Protein AF-A0A6C7EBG3-F1 (afdb_monomer_lite)

Sequence (570 aa):
MLTLPLLDRSTASDETVSPRQVLGAGRRTLARMVSRLPERTEAEVPPSRVSPPALVKLAGIADRVDRPDWALDLVQRAATAGSPPARMLHADLLLERARRGVTKVPYVGTQPGLVPARSAAIEHALVSGTIRSATQRARALATLGRTAEARAQALRIDDDRLNIDVLERVEKARGALTSDEHDELIMRLVGYATSHPGDQAHKARAIARLVAVGRFDEARRIAAGPCDPLHGRSAIRFAELTAEGRHSDARATKLALAKRIAETTPSWHDPVRRHAEWIRASSYVHGEEEALERLQQRWIVGASAYERLVRRKLRADLELSLGRPERHVSFRTCLESATPRPEHRFGELITGRNVLVVGPTETRRPTDEEYEQADVIVTTRRRETAGTATGTPIVFYVADSSARLDRTALDRSLTAHPDDMMVVRPSMLNGPTEWFMGHRQIRVMPTEDQNTFIGTRFAVQRILFDVLAYRPAAVTVTGIDFFVGADKYLPGYQSELSAIYEPNQLRPADVNASHDLAGDHAFTRSLRRSGLVDAPGAIGELLDLDTDSYLELLDRRRDDRSDGPSTLIA

pLDDT: mean 80.32, std 17.38, range [25.3, 98.62]

Radius of gyration: 25.93 Å; chains: 1; bounding box: 79×68×55 Å

Structure (mmCIF, N/CA/C/O backbone):
data_AF-A0A6C7EBG3-F1
#
_entry.id   AF-A0A6C7EBG3-F1
#
loop_
_atom_site.group_PDB
_atom_site.id
_atom_site.type_symbol
_atom_site.label_atom_id
_atom_site.label_alt_id
_atom_site.label_comp_id
_atom_site.label_asym_id
_atom_site.label_entity_id
_atom_site.label_seq_id
_atom_site.pdbx_PDB_ins_code
_atom_site.Cartn_x
_atom_site.Cartn_y
_atom_site.Cartn_z
_atom_site.occupancy
_atom_site.B_iso_or_equiv
_atom_site.auth_seq_id
_atom_site.auth_comp_id
_atom_site.auth_asym_id
_atom_site.auth_atom_id
_atom_site.pdbx_PDB_model_num
ATOM 1 N N . MET A 1 1 ? 52.699 -14.134 -8.583 1.00 33.44 1 MET A N 1
ATOM 2 C CA . MET A 1 1 ? 51.711 -15.015 -9.251 1.00 33.44 1 MET A CA 1
ATOM 3 C C . MET A 1 1 ? 51.679 -16.326 -8.484 1.00 33.44 1 MET A C 1
ATOM 5 O O . MET A 1 1 ? 52.723 -16.707 -7.975 1.00 33.44 1 MET A O 1
ATOM 9 N N . LEU A 1 2 ? 50.525 -16.984 -8.368 1.00 25.30 2 LEU A N 1
ATOM 10 C CA . LEU A 1 2 ? 50.411 -18.342 -7.827 1.00 25.30 2 LEU A CA 1
ATOM 11 C C . LEU A 1 2 ? 49.487 -19.130 -8.754 1.00 25.30 2 LEU A C 1
ATOM 13 O O . LEU A 1 2 ? 48.393 -18.663 -9.072 1.00 25.30 2 LEU A O 1
ATOM 17 N N . THR A 1 3 ? 49.958 -20.275 -9.229 1.00 28.31 3 THR A N 1
ATOM 18 C CA . THR A 1 3 ? 49.223 -21.167 -10.126 1.00 28.31 3 THR A CA 1
ATOM 19 C C . THR A 1 3 ? 48.155 -21.934 -9.354 1.00 28.31 3 THR A C 1
ATOM 21 O O . THR A 1 3 ? 48.413 -22.491 -8.289 1.00 28.31 3 THR A O 1
ATOM 24 N N . LEU A 1 4 ? 46.942 -21.983 -9.907 1.00 29.28 4 LEU A N 1
ATOM 25 C CA . LEU A 1 4 ? 45.958 -22.987 -9.506 1.00 29.28 4 LEU A CA 1
ATOM 26 C C . LEU A 1 4 ? 46.407 -24.352 -10.053 1.00 29.28 4 LEU A C 1
ATOM 28 O O . LEU A 1 4 ? 46.930 -24.393 -11.170 1.00 29.28 4 LEU A O 1
ATOM 32 N N . PRO A 1 5 ? 46.196 -25.459 -9.321 1.00 32.16 5 PRO A N 1
ATOM 33 C CA . PRO A 1 5 ? 46.442 -26.784 -9.867 1.00 32.16 5 PRO A CA 1
ATOM 34 C C . PRO A 1 5 ? 45.455 -27.043 -11.010 1.00 32.16 5 PRO A C 1
ATOM 36 O O . PRO A 1 5 ? 44.239 -27.056 -10.805 1.00 32.16 5 PRO A O 1
ATOM 39 N N . LEU A 1 6 ? 45.983 -27.255 -12.215 1.00 31.73 6 LEU A N 1
ATOM 40 C CA . LEU A 1 6 ? 45.232 -27.916 -13.274 1.00 31.73 6 LEU A CA 1
ATOM 41 C C . LEU A 1 6 ? 45.025 -29.367 -12.833 1.00 31.73 6 LEU A C 1
ATOM 43 O O . LEU A 1 6 ? 45.991 -30.066 -12.537 1.00 31.73 6 LEU A O 1
ATOM 47 N N . LEU A 1 7 ? 43.767 -29.799 -12.754 1.00 33.75 7 LEU A N 1
ATOM 48 C CA . LEU A 1 7 ? 43.453 -31.212 -12.580 1.00 33.75 7 LEU A CA 1
ATOM 49 C C . LEU A 1 7 ? 43.780 -31.931 -13.888 1.00 33.75 7 LEU A C 1
ATOM 51 O O . LEU A 1 7 ? 43.223 -31.587 -14.934 1.00 33.75 7 LEU A O 1
ATOM 55 N N . ASP A 1 8 ? 44.675 -32.914 -13.805 1.00 32.06 8 ASP A N 1
ATOM 56 C CA . ASP A 1 8 ? 44.902 -33.868 -14.885 1.00 32.06 8 ASP A CA 1
ATOM 57 C C . ASP A 1 8 ? 43.574 -34.565 -15.239 1.00 32.06 8 ASP A C 1
ATOM 59 O O . ASP A 1 8 ? 42.689 -34.736 -14.393 1.00 32.06 8 ASP A O 1
ATOM 63 N N . ARG A 1 9 ? 43.408 -34.909 -16.516 1.00 41.16 9 ARG A N 1
ATOM 64 C CA . ARG A 1 9 ? 42.203 -35.543 -17.067 1.00 41.16 9 ARG A CA 1
ATOM 65 C C . ARG A 1 9 ? 42.454 -36.953 -17.600 1.00 41.16 9 ARG A C 1
ATOM 67 O O . ARG A 1 9 ? 41.581 -37.513 -18.257 1.00 41.16 9 ARG A O 1
ATOM 74 N N . SER A 1 10 ? 43.611 -37.534 -17.301 1.00 37.56 10 SER A N 1
ATOM 75 C CA . SER A 1 10 ? 43.893 -38.948 -17.524 1.00 37.56 10 SER A CA 1
ATOM 76 C C . SER A 1 10 ? 43.567 -39.790 -16.276 1.00 37.56 10 SER A C 1
ATOM 78 O O . SER A 1 10 ? 43.865 -39.415 -15.146 1.00 37.56 10 SER A O 1
ATOM 80 N N . THR A 1 11 ? 42.929 -40.947 -16.490 1.00 43.16 11 THR A N 1
ATOM 81 C CA . THR A 1 11 ? 42.613 -41.983 -15.478 1.00 43.16 11 THR A CA 1
ATOM 82 C C . THR A 1 11 ? 41.725 -41.573 -14.283 1.00 43.16 11 THR A C 1
ATOM 84 O O . THR A 1 11 ? 42.183 -41.455 -13.151 1.00 43.16 11 THR A O 1
ATOM 87 N N . ALA A 1 12 ? 40.410 -41.487 -14.513 1.00 36.06 12 ALA A N 1
ATOM 88 C CA . ALA A 1 12 ? 39.383 -41.655 -13.474 1.00 36.06 12 ALA A CA 1
ATOM 89 C C . ALA A 1 12 ? 38.142 -42.356 -14.065 1.00 36.06 12 ALA A C 1
ATOM 91 O O . ALA A 1 12 ? 37.798 -42.117 -15.222 1.00 36.06 12 ALA A O 1
ATOM 92 N N . SER A 1 13 ? 37.508 -43.239 -13.289 1.00 39.38 13 SER A N 1
ATOM 93 C CA . SER A 1 13 ? 36.336 -44.049 -13.669 1.00 39.38 13 SER A CA 1
ATOM 94 C C . SER A 1 13 ? 34.996 -43.318 -13.468 1.00 39.38 13 SER A C 1
ATOM 96 O O . SER A 1 13 ? 34.975 -42.192 -12.974 1.00 39.38 13 SER A O 1
ATOM 98 N N . ASP A 1 14 ? 33.880 -43.972 -13.820 1.00 42.69 14 ASP A N 1
ATOM 99 C CA . ASP A 1 14 ? 32.497 -43.463 -13.729 1.00 42.69 14 ASP A CA 1
ATOM 100 C C . ASP A 1 14 ? 31.991 -43.191 -12.293 1.00 42.69 14 ASP A C 1
ATOM 102 O O . ASP A 1 14 ? 31.051 -43.811 -11.800 1.00 42.69 14 ASP A O 1
ATOM 106 N N . GLU A 1 15 ? 32.560 -42.187 -11.625 1.00 44.34 15 GLU A N 1
ATOM 107 C CA . GLU A 1 15 ? 31.881 -41.461 -10.552 1.00 44.34 15 GLU A CA 1
ATOM 108 C C . GLU A 1 15 ? 31.477 -40.071 -11.050 1.00 44.34 15 GLU A C 1
ATOM 110 O O . GLU A 1 15 ? 32.287 -39.144 -11.139 1.00 44.34 15 GLU A O 1
ATOM 115 N N . THR A 1 16 ? 30.189 -39.891 -11.351 1.00 45.91 16 THR A N 1
ATOM 116 C CA . THR A 1 16 ? 29.632 -38.585 -11.723 1.00 45.91 16 THR A CA 1
ATOM 117 C C . THR A 1 16 ? 29.615 -37.649 -10.511 1.00 45.91 16 THR A C 1
ATOM 119 O O . THR A 1 16 ? 28.596 -37.522 -9.826 1.00 45.91 16 THR A O 1
ATOM 122 N N . VAL A 1 17 ? 30.743 -36.983 -10.238 1.00 45.16 17 VAL A N 1
ATOM 123 C CA . VAL A 1 17 ? 30.876 -35.986 -9.165 1.00 45.16 17 VAL A CA 1
ATOM 124 C C . VAL A 1 17 ? 29.799 -34.920 -9.348 1.00 45.16 17 VAL A C 1
ATOM 126 O O . VAL A 1 17 ? 29.854 -34.088 -10.256 1.00 45.16 17 VAL A O 1
ATOM 129 N N . SER A 1 18 ? 28.787 -34.953 -8.484 1.00 57.19 18 SER A N 1
ATOM 130 C CA . SER A 1 18 ? 27.582 -34.156 -8.677 1.00 57.19 18 SER A CA 1
ATOM 131 C C . SER A 1 18 ? 27.899 -32.653 -8.649 1.00 57.19 18 SER A C 1
ATOM 133 O O . SER A 1 18 ? 28.757 -32.212 -7.872 1.00 57.19 18 SER A O 1
ATOM 135 N N . PRO A 1 19 ? 27.146 -31.809 -9.381 1.00 47.50 19 PRO A N 1
ATOM 136 C CA . PRO A 1 19 ? 27.280 -30.354 -9.276 1.00 47.50 19 PRO A CA 1
ATOM 137 C C . PRO A 1 19 ? 27.157 -29.837 -7.830 1.00 47.50 19 PRO A C 1
ATOM 139 O O . PRO A 1 19 ? 27.773 -28.833 -7.478 1.00 47.50 19 PRO A O 1
ATOM 142 N N . ARG A 1 20 ? 26.438 -30.562 -6.955 1.00 42.34 20 ARG A N 1
ATOM 143 C CA . ARG A 1 20 ? 26.370 -30.304 -5.505 1.00 42.34 20 ARG A CA 1
ATOM 144 C C . ARG A 1 20 ? 27.714 -30.514 -4.798 1.00 42.34 20 ARG A C 1
ATOM 146 O O . ARG A 1 20 ? 28.078 -29.695 -3.956 1.00 42.34 20 ARG A O 1
ATOM 153 N N . GLN A 1 21 ? 28.466 -31.567 -5.128 1.00 54.12 21 GLN A N 1
ATOM 154 C CA . GLN A 1 21 ? 29.814 -31.794 -4.590 1.00 54.12 21 GLN A CA 1
ATOM 155 C C . GLN A 1 21 ? 30.796 -30.728 -5.090 1.00 54.12 21 GLN A C 1
ATOM 157 O O . GLN A 1 21 ? 31.525 -30.174 -4.267 1.00 54.12 21 GLN A O 1
ATOM 162 N N . VAL A 1 22 ? 30.756 -30.367 -6.379 1.00 54.22 22 VAL A N 1
ATOM 163 C CA . VAL A 1 22 ? 31.630 -29.330 -6.967 1.00 54.22 22 VAL A CA 1
ATOM 164 C C . VAL A 1 22 ? 31.343 -27.943 -6.376 1.00 54.22 22 VAL A C 1
ATOM 166 O O . VAL A 1 22 ? 32.249 -27.291 -5.858 1.00 54.22 22 VAL A O 1
ATOM 169 N N . LEU A 1 23 ? 30.081 -27.498 -6.361 1.00 50.88 23 LEU A N 1
ATOM 170 C CA . LEU A 1 23 ? 29.693 -26.204 -5.778 1.00 50.88 23 LEU A CA 1
ATOM 171 C C . LEU A 1 23 ? 29.867 -26.181 -4.253 1.00 50.88 23 LEU A C 1
ATOM 173 O O . LEU A 1 23 ? 30.266 -25.162 -3.688 1.00 50.88 23 LEU A O 1
ATOM 177 N N . GLY A 1 24 ? 29.626 -27.309 -3.580 1.00 60.44 24 GLY A N 1
ATOM 178 C CA . GLY A 1 24 ? 29.906 -27.479 -2.158 1.00 60.44 24 GLY A CA 1
ATOM 179 C C . GLY A 1 24 ? 31.402 -27.412 -1.849 1.00 60.44 24 GLY A C 1
ATOM 180 O O . GLY A 1 24 ? 31.793 -26.806 -0.854 1.00 60.44 24 GLY A O 1
ATOM 181 N N . ALA A 1 25 ? 32.263 -27.991 -2.690 1.00 59.75 25 ALA A N 1
ATOM 182 C CA . ALA A 1 25 ? 33.713 -27.833 -2.596 1.00 59.75 25 ALA A CA 1
ATOM 183 C C . ALA A 1 25 ? 34.115 -26.370 -2.825 1.00 59.75 25 ALA A C 1
ATOM 185 O O . ALA A 1 25 ? 34.771 -25.800 -1.961 1.00 59.75 25 ALA A O 1
ATOM 186 N N . GLY A 1 26 ? 33.627 -25.724 -3.890 1.00 58.09 26 GLY A N 1
ATOM 187 C CA . GLY A 1 26 ? 33.870 -24.306 -4.171 1.00 58.09 26 GLY A CA 1
ATOM 188 C C . GLY A 1 26 ? 33.492 -23.387 -3.003 1.00 58.09 26 GLY A C 1
ATOM 189 O O . GLY A 1 26 ? 34.331 -22.619 -2.533 1.00 58.09 26 GLY A O 1
ATOM 190 N N . ARG A 1 27 ? 32.274 -23.521 -2.454 1.00 52.31 27 ARG A N 1
ATOM 191 C CA . ARG A 1 27 ? 31.835 -22.768 -1.263 1.00 52.31 27 ARG A CA 1
ATOM 192 C C . ARG A 1 27 ? 32.676 -23.088 -0.022 1.00 52.31 27 ARG A C 1
ATOM 194 O O . ARG A 1 27 ? 33.064 -22.161 0.678 1.00 52.31 27 ARG A O 1
ATOM 201 N N . ARG A 1 28 ? 33.008 -24.359 0.245 1.00 58.88 28 ARG A N 1
ATOM 202 C CA . ARG A 1 28 ? 33.858 -24.750 1.394 1.00 58.88 28 ARG A CA 1
ATOM 203 C C . ARG A 1 28 ? 35.311 -24.299 1.252 1.00 58.88 28 ARG A C 1
ATOM 205 O O . ARG A 1 28 ? 35.950 -24.075 2.274 1.00 58.88 28 ARG A O 1
ATOM 212 N N . THR A 1 29 ? 35.827 -24.169 0.033 1.00 59.81 29 THR A N 1
ATOM 213 C CA . THR A 1 29 ? 37.155 -23.611 -0.249 1.00 59.81 29 THR A CA 1
ATOM 214 C C . THR A 1 29 ? 37.138 -22.099 -0.084 1.00 59.81 29 THR A C 1
ATOM 216 O O . THR A 1 29 ? 37.981 -21.583 0.639 1.00 59.81 29 THR A O 1
ATOM 219 N N . LEU A 1 30 ? 36.147 -21.390 -0.639 1.00 50.94 30 LEU A N 1
ATOM 220 C CA . LEU A 1 30 ? 36.019 -19.941 -0.454 1.00 50.94 30 LEU A CA 1
ATOM 221 C C . LEU A 1 30 ? 35.834 -19.583 1.030 1.00 50.94 30 LEU A C 1
ATOM 223 O O . LEU A 1 30 ? 36.540 -18.722 1.545 1.00 50.94 30 LEU A O 1
ATOM 227 N N . ALA A 1 31 ? 34.962 -20.308 1.740 1.00 51.72 31 ALA A N 1
ATOM 228 C CA . ALA A 1 31 ? 34.766 -20.151 3.178 1.00 51.72 31 ALA A CA 1
ATOM 229 C C . ALA A 1 31 ? 36.043 -20.464 3.973 1.00 51.72 31 ALA A C 1
ATOM 231 O O . ALA A 1 31 ? 36.391 -19.687 4.851 1.00 51.72 31 ALA A O 1
ATOM 232 N N . ARG A 1 32 ? 36.794 -21.528 3.634 1.00 56.94 32 ARG A N 1
ATOM 233 C CA . ARG A 1 32 ? 38.102 -21.813 4.259 1.00 56.94 32 ARG A CA 1
ATOM 234 C C . ARG A 1 32 ? 39.182 -20.792 3.919 1.00 56.94 32 ARG A C 1
ATOM 236 O O . ARG A 1 32 ? 40.084 -20.617 4.722 1.00 56.94 32 ARG A O 1
ATOM 243 N N . MET A 1 33 ? 39.138 -20.144 2.757 1.00 56.16 33 MET A N 1
ATOM 244 C CA . MET A 1 33 ? 40.059 -19.052 2.432 1.00 56.16 33 MET A CA 1
ATOM 245 C C . MET A 1 33 ? 39.722 -17.812 3.263 1.00 56.16 33 MET A C 1
ATOM 247 O O . MET A 1 33 ? 40.619 -17.238 3.868 1.00 56.16 33 MET A O 1
ATOM 251 N N . VAL A 1 34 ? 38.437 -17.457 3.373 1.00 52.31 34 VAL A N 1
ATOM 252 C CA . VAL A 1 34 ? 37.967 -16.330 4.196 1.00 52.31 34 VAL A CA 1
ATOM 253 C C . VAL A 1 34 ? 38.165 -16.589 5.695 1.00 52.31 34 VAL A C 1
ATOM 255 O O . VAL A 1 34 ? 38.593 -15.685 6.396 1.00 52.31 34 VAL A O 1
ATOM 258 N N . SER A 1 35 ? 37.960 -17.815 6.190 1.00 50.16 35 SER A N 1
ATOM 259 C CA . SER A 1 35 ? 38.213 -18.194 7.594 1.00 50.16 35 SER A CA 1
ATOM 260 C C . SER A 1 35 ? 39.686 -18.509 7.901 1.00 50.16 35 SER A C 1
ATOM 262 O O . SER A 1 35 ? 40.008 -18.908 9.017 1.00 50.16 35 SER A O 1
ATOM 264 N N . ARG A 1 36 ? 40.575 -18.411 6.903 1.00 49.66 36 ARG A N 1
ATOM 265 C CA . ARG A 1 36 ? 42.040 -18.426 7.067 1.00 49.66 36 ARG A CA 1
ATOM 266 C C . ARG A 1 36 ? 42.656 -17.038 6.890 1.00 49.66 36 ARG A C 1
ATOM 268 O O . ARG A 1 36 ? 43.857 -16.894 7.105 1.00 49.66 36 ARG A O 1
ATOM 275 N N . LEU A 1 37 ? 41.859 -16.020 6.550 1.00 47.41 37 LEU A N 1
ATOM 276 C CA . LEU A 1 37 ? 42.212 -14.647 6.895 1.00 47.41 37 LEU A CA 1
ATOM 277 C C . LEU A 1 37 ? 42.132 -14.561 8.430 1.00 47.41 37 LEU A C 1
ATOM 279 O O . LEU A 1 37 ? 41.096 -14.930 8.986 1.00 47.41 37 LEU A O 1
ATOM 283 N N . PRO A 1 38 ? 43.207 -14.171 9.132 1.00 40.25 38 PRO A N 1
ATOM 284 C CA . PRO A 1 38 ? 43.223 -14.203 10.589 1.00 40.25 38 PRO A CA 1
ATOM 285 C C . PRO A 1 38 ? 42.235 -13.184 11.170 1.00 40.25 38 PRO A C 1
ATOM 287 O O . PRO A 1 38 ? 42.194 -12.039 10.730 1.00 40.25 38 PRO A O 1
ATOM 290 N N . GLU A 1 39 ? 41.500 -13.561 12.219 1.00 45.56 39 GLU A N 1
ATOM 291 C CA . GLU A 1 39 ? 40.570 -12.674 12.947 1.00 45.56 39 GLU A CA 1
ATOM 292 C C . GLU A 1 39 ? 41.284 -11.632 13.837 1.00 45.56 39 GLU A C 1
ATOM 294 O O . GLU A 1 39 ? 40.767 -11.215 14.871 1.00 45.56 39 GLU A O 1
ATOM 299 N N . ARG A 1 40 ? 42.505 -11.220 13.476 1.00 42.31 40 ARG A N 1
ATOM 300 C CA . ARG A 1 40 ? 43.342 -10.326 14.281 1.00 42.31 40 ARG A CA 1
ATOM 301 C C . ARG A 1 40 ? 43.539 -8.966 13.622 1.00 42.31 40 ARG A C 1
ATOM 303 O O . ARG A 1 40 ? 44.175 -8.871 12.579 1.00 42.31 40 ARG A O 1
ATOM 310 N N . THR A 1 41 ? 43.033 -7.948 14.323 1.00 38.72 41 THR A N 1
ATOM 311 C CA . THR A 1 41 ? 43.643 -6.617 14.518 1.00 38.72 41 THR A CA 1
ATOM 312 C C . THR A 1 41 ? 44.344 -6.004 13.307 1.00 38.72 41 THR A C 1
ATOM 314 O O . THR A 1 41 ? 45.513 -6.311 13.101 1.00 38.72 41 THR A O 1
ATOM 317 N N . GLU A 1 42 ? 43.645 -5.111 12.591 1.00 40.56 42 GLU A N 1
ATOM 318 C CA . GLU A 1 42 ? 44.104 -3.842 11.958 1.00 40.56 42 GLU A CA 1
ATOM 319 C C . GLU A 1 42 ? 45.499 -3.766 11.290 1.00 40.56 42 GLU A C 1
ATOM 321 O O . GLU A 1 42 ? 46.001 -2.685 10.994 1.00 40.56 42 GLU A O 1
ATOM 326 N N . ALA A 1 43 ? 46.130 -4.900 10.996 1.00 41.59 43 ALA A N 1
ATOM 327 C CA . ALA A 1 43 ? 47.472 -4.980 10.458 1.00 41.59 43 ALA A CA 1
ATOM 328 C C . ALA A 1 43 ? 47.432 -4.580 8.985 1.00 41.59 43 ALA A C 1
ATOM 330 O O . ALA A 1 43 ? 46.892 -5.301 8.140 1.00 41.59 43 ALA A O 1
ATOM 331 N N . GLU A 1 44 ? 47.993 -3.409 8.697 1.00 45.81 44 GLU A N 1
ATOM 332 C CA . GLU A 1 44 ? 48.002 -2.801 7.376 1.00 45.81 44 GLU A CA 1
ATOM 333 C C . GLU A 1 44 ? 48.472 -3.795 6.305 1.00 45.81 44 GLU A C 1
ATOM 335 O O . GLU A 1 44 ? 49.652 -4.128 6.202 1.00 45.81 44 GLU A O 1
ATOM 340 N N . VAL A 1 45 ? 47.559 -4.230 5.431 1.00 49.28 45 VAL A N 1
ATOM 341 C CA . VAL A 1 45 ? 47.967 -4.744 4.118 1.00 49.28 45 VAL A CA 1
ATOM 342 C C . VAL A 1 45 ? 48.625 -3.558 3.405 1.00 49.28 45 VAL A C 1
ATOM 344 O O . VAL A 1 45 ? 47.900 -2.610 3.085 1.00 49.28 45 VAL A O 1
ATOM 347 N N . PRO A 1 46 ? 49.950 -3.554 3.161 1.00 50.44 46 PRO A N 1
ATOM 348 C CA . PRO A 1 46 ? 50.641 -2.346 2.729 1.00 50.44 46 PRO A CA 1
ATOM 349 C C . PRO A 1 46 ? 50.064 -1.869 1.387 1.00 50.44 46 PRO A C 1
ATOM 351 O O . PRO A 1 46 ? 49.959 -2.672 0.448 1.00 50.44 46 PRO A O 1
ATOM 354 N N . PRO A 1 47 ? 49.671 -0.585 1.262 1.00 48.66 47 PRO A N 1
ATOM 355 C CA . PRO A 1 47 ? 48.856 -0.102 0.142 1.00 48.66 47 PRO A CA 1
ATOM 356 C C . PRO A 1 47 ? 49.544 -0.212 -1.229 1.00 48.66 47 PRO A C 1
ATOM 358 O O . PRO A 1 47 ? 48.882 -0.135 -2.259 1.00 48.66 47 PRO A O 1
ATOM 361 N N . SER A 1 48 ? 50.856 -0.452 -1.258 1.00 53.62 48 SER A N 1
ATOM 362 C CA . SER A 1 48 ? 51.683 -0.575 -2.461 1.00 53.62 48 SER A CA 1
ATOM 363 C C . SER A 1 48 ? 51.559 -1.902 -3.229 1.00 53.62 48 SER A C 1
ATOM 365 O O . SER A 1 48 ? 52.145 -2.015 -4.304 1.00 53.62 48 SER A O 1
ATOM 367 N N . ARG A 1 49 ? 50.848 -2.924 -2.716 1.00 62.22 49 ARG A N 1
ATOM 368 C CA . ARG A 1 49 ? 50.873 -4.292 -3.295 1.00 62.22 49 ARG A CA 1
ATOM 369 C C . ARG A 1 49 ? 49.576 -4.817 -3.922 1.00 62.22 49 ARG A C 1
ATOM 371 O O . ARG A 1 49 ? 49.608 -5.901 -4.503 1.00 62.22 49 ARG A O 1
ATOM 378 N N . VAL A 1 50 ? 48.456 -4.095 -3.853 1.00 70.50 50 VAL A N 1
ATOM 379 C CA . VAL A 1 50 ? 47.182 -4.534 -4.462 1.00 70.50 50 VAL A CA 1
ATOM 380 C C . VAL A 1 50 ? 46.684 -3.472 -5.435 1.00 70.50 50 VAL A C 1
ATOM 382 O O . VAL A 1 50 ? 46.462 -2.329 -5.048 1.00 70.50 50 VAL A O 1
ATOM 385 N N . SER A 1 51 ? 46.501 -3.838 -6.706 1.00 79.12 51 SER A N 1
ATOM 386 C CA . SER A 1 51 ? 46.035 -2.884 -7.715 1.00 79.12 51 SER A CA 1
ATOM 387 C C . SER A 1 51 ? 44.581 -2.454 -7.447 1.00 79.12 51 SER A C 1
ATOM 389 O O . SER A 1 51 ? 43.770 -3.274 -7.000 1.00 79.12 51 SER A O 1
ATOM 391 N N . PRO A 1 52 ? 44.190 -1.202 -7.753 1.00 73.25 52 PRO A N 1
ATOM 392 C CA . PRO A 1 52 ? 42.830 -0.733 -7.490 1.00 73.25 52 PRO A CA 1
ATOM 393 C C . PRO A 1 52 ? 41.701 -1.581 -8.115 1.00 73.25 52 PRO A C 1
ATOM 395 O O . PRO A 1 52 ? 40.683 -1.762 -7.447 1.00 73.25 52 PRO A O 1
ATOM 398 N N . PRO A 1 53 ? 41.837 -2.174 -9.325 1.00 71.75 53 PRO A N 1
ATOM 399 C CA . PRO A 1 53 ? 40.834 -3.107 -9.848 1.00 71.75 53 PRO A CA 1
ATOM 400 C C . PRO A 1 53 ? 40.708 -4.398 -9.024 1.00 71.75 53 PRO A C 1
ATOM 402 O O . PRO A 1 53 ? 39.616 -4.953 -8.912 1.00 71.75 53 PRO A O 1
ATOM 405 N N . ALA A 1 54 ? 41.802 -4.877 -8.419 1.00 72.31 54 ALA A N 1
ATOM 406 C CA . ALA A 1 54 ? 41.770 -6.039 -7.534 1.00 72.31 54 ALA A CA 1
ATOM 407 C C . ALA A 1 54 ? 41.099 -5.706 -6.192 1.00 72.31 54 ALA A C 1
ATOM 409 O O . ALA A 1 54 ? 40.290 -6.499 -5.719 1.00 72.31 54 ALA A O 1
ATOM 410 N N . LEU A 1 55 ? 41.349 -4.518 -5.630 1.00 73.62 55 LEU A N 1
ATOM 411 C CA . LEU A 1 55 ? 40.635 -4.014 -4.450 1.00 73.62 55 LEU A CA 1
ATOM 412 C C . LEU A 1 55 ? 39.121 -3.871 -4.708 1.00 73.62 55 LEU A C 1
ATOM 414 O O . LEU A 1 55 ? 38.322 -4.381 -3.929 1.00 73.62 55 LEU A O 1
ATOM 418 N N . VAL A 1 56 ? 38.720 -3.284 -5.843 1.00 67.50 56 VAL A N 1
ATOM 419 C CA . VAL A 1 56 ? 37.310 -3.213 -6.285 1.00 67.50 56 VAL A CA 1
ATOM 420 C C . VAL A 1 56 ? 36.682 -4.608 -6.407 1.00 67.50 56 VAL A C 1
ATOM 422 O O . VAL A 1 56 ? 35.575 -4.844 -5.921 1.00 67.50 56 VAL A O 1
ATOM 425 N N . LYS A 1 57 ? 37.399 -5.571 -7.002 1.00 70.12 57 LYS A N 1
ATOM 426 C CA . LYS A 1 57 ? 36.928 -6.959 -7.129 1.00 70.12 57 LYS A CA 1
ATOM 427 C C . LYS A 1 57 ? 36.812 -7.669 -5.775 1.00 70.12 57 LYS A C 1
ATOM 429 O O . LYS A 1 57 ? 35.887 -8.458 -5.599 1.00 70.12 57 LYS A O 1
ATOM 434 N N . LEU A 1 58 ? 37.717 -7.393 -4.833 1.00 70.12 58 LEU A N 1
ATOM 435 C CA . LEU A 1 58 ? 37.660 -7.908 -3.462 1.00 70.12 58 LEU A CA 1
ATOM 436 C C . LEU A 1 58 ? 36.493 -7.300 -2.680 1.00 70.12 58 LEU A C 1
ATOM 438 O O . LEU A 1 58 ? 35.794 -8.039 -1.996 1.00 70.12 58 LEU A O 1
ATOM 442 N N . ALA A 1 59 ? 36.217 -6.005 -2.830 1.00 66.25 59 ALA A N 1
ATOM 443 C CA . ALA A 1 59 ? 35.067 -5.367 -2.196 1.00 66.25 59 ALA A CA 1
ATOM 444 C C . ALA A 1 59 ? 33.747 -5.979 -2.669 1.00 66.25 59 ALA A C 1
ATOM 446 O O . ALA A 1 59 ? 32.930 -6.402 -1.857 1.00 66.25 59 ALA A O 1
ATOM 447 N N . GLY A 1 60 ? 33.596 -6.158 -3.985 1.00 64.31 60 GLY A N 1
ATOM 448 C CA . GLY A 1 60 ? 32.474 -6.889 -4.570 1.00 64.31 60 GLY A CA 1
ATOM 449 C C . GLY A 1 60 ? 32.437 -8.385 -4.221 1.00 64.31 60 GLY A C 1
ATOM 450 O O . GLY A 1 60 ? 31.523 -9.077 -4.661 1.00 64.31 60 GLY A O 1
ATOM 451 N N . ILE A 1 61 ? 33.408 -8.931 -3.480 1.00 67.12 61 ILE A N 1
ATOM 452 C CA . ILE A 1 61 ? 33.341 -10.264 -2.855 1.00 67.12 61 ILE A CA 1
ATOM 453 C C . ILE A 1 61 ? 32.965 -10.130 -1.376 1.00 67.12 61 ILE A C 1
ATOM 455 O O . ILE A 1 61 ? 32.048 -10.823 -0.949 1.00 67.12 61 ILE A O 1
ATOM 459 N N . ALA A 1 62 ? 33.619 -9.230 -0.633 1.00 64.38 62 ALA A N 1
ATOM 460 C CA . ALA A 1 62 ? 33.346 -8.906 0.769 1.00 64.38 62 ALA A CA 1
ATOM 461 C C . ALA A 1 62 ? 31.865 -8.560 1.008 1.00 64.38 62 ALA A C 1
ATOM 463 O O . ALA A 1 62 ? 31.239 -9.083 1.927 1.00 64.38 62 ALA A O 1
ATOM 464 N N . ASP A 1 63 ? 31.290 -7.758 0.116 1.00 57.69 63 ASP A N 1
ATOM 465 C CA . ASP A 1 63 ? 29.880 -7.374 0.112 1.00 57.69 63 ASP A CA 1
ATOM 466 C C . ASP A 1 63 ? 28.945 -8.596 -0.006 1.00 57.69 63 ASP A C 1
ATOM 468 O O . ASP A 1 63 ? 28.094 -8.840 0.848 1.00 57.69 63 ASP A O 1
ATOM 472 N N . ARG A 1 64 ? 29.216 -9.475 -0.983 1.00 55.41 64 ARG A N 1
ATOM 473 C CA . ARG A 1 64 ? 28.490 -10.742 -1.204 1.00 55.41 64 ARG A CA 1
ATOM 474 C C . ARG A 1 64 ? 28.709 -11.811 -0.123 1.00 55.41 64 ARG A C 1
ATOM 476 O O . ARG A 1 64 ? 28.082 -12.867 -0.207 1.00 55.41 64 ARG A O 1
ATOM 483 N N . VAL A 1 65 ? 29.580 -11.576 0.860 1.00 55.62 65 VAL A N 1
ATOM 484 C CA . VAL A 1 65 ? 29.765 -12.449 2.036 1.00 55.62 65 VAL A CA 1
ATOM 485 C C . VAL A 1 65 ? 29.441 -11.743 3.357 1.00 55.62 65 VAL A C 1
ATOM 487 O O . VAL A 1 65 ? 29.907 -12.180 4.406 1.00 55.62 65 VAL A O 1
ATOM 490 N N . ASP A 1 66 ? 28.632 -10.680 3.307 1.00 56.81 66 ASP A N 1
ATOM 491 C CA . ASP A 1 66 ? 28.120 -9.958 4.482 1.00 56.81 66 ASP A CA 1
ATOM 492 C C . ASP A 1 66 ? 29.248 -9.374 5.367 1.00 56.81 66 ASP A C 1
ATOM 494 O O . ASP A 1 66 ? 29.220 -9.399 6.598 1.00 56.81 66 ASP A O 1
ATOM 498 N N . ARG A 1 67 ? 30.294 -8.843 4.714 1.00 61.19 67 ARG A N 1
ATOM 499 C CA . ARG A 1 67 ? 31.388 -8.067 5.330 1.00 61.19 67 ARG A CA 1
ATOM 500 C C . ARG A 1 67 ? 31.364 -6.609 4.821 1.00 61.19 67 ARG A C 1
ATOM 502 O O . ARG A 1 67 ? 32.307 -6.186 4.144 1.00 61.19 67 ARG A O 1
ATOM 509 N N . PRO A 1 68 ? 30.302 -5.829 5.111 1.00 59.22 68 PRO A N 1
ATOM 510 C CA . PRO A 1 68 ? 30.055 -4.530 4.481 1.00 59.22 68 PRO A CA 1
ATOM 511 C C . PRO A 1 68 ? 31.134 -3.477 4.764 1.00 59.22 68 PRO A C 1
ATOM 513 O O . PRO A 1 68 ? 31.570 -2.793 3.840 1.00 59.22 68 PRO A O 1
ATOM 516 N N . ASP A 1 69 ? 31.608 -3.343 6.004 1.00 60.81 69 ASP A N 1
ATOM 517 C CA . ASP A 1 69 ? 32.609 -2.318 6.333 1.00 60.81 69 ASP A CA 1
ATOM 518 C C . ASP A 1 69 ? 34.004 -2.669 5.766 1.00 60.81 69 ASP A C 1
ATOM 520 O O . ASP A 1 69 ? 34.742 -1.776 5.355 1.00 60.81 69 ASP A O 1
ATOM 524 N N . TRP A 1 70 ? 34.324 -3.962 5.593 1.00 72.88 70 TRP A N 1
ATOM 525 C CA . TRP A 1 70 ? 35.520 -4.399 4.849 1.00 72.88 70 TRP A CA 1
ATOM 526 C C . TRP A 1 70 ? 35.400 -4.105 3.348 1.00 72.88 70 TRP A C 1
ATOM 528 O O . TRP A 1 70 ? 36.364 -3.672 2.719 1.00 72.88 70 TRP A O 1
ATOM 538 N N . ALA A 1 71 ? 34.207 -4.279 2.766 1.00 65.94 71 ALA A N 1
ATOM 539 C CA . ALA A 1 71 ? 33.949 -3.858 1.392 1.00 65.94 71 ALA A CA 1
ATOM 540 C C . ALA A 1 71 ? 34.128 -2.338 1.220 1.00 65.94 71 ALA A C 1
ATOM 542 O O . ALA A 1 71 ? 34.645 -1.906 0.193 1.00 65.94 71 ALA A O 1
ATOM 543 N N . LEU A 1 72 ? 33.754 -1.532 2.222 1.00 64.38 72 LEU A N 1
ATOM 544 C CA . LEU A 1 72 ? 33.958 -0.083 2.192 1.00 64.38 72 LEU A CA 1
ATOM 545 C C . LEU A 1 72 ? 35.450 0.298 2.265 1.00 64.38 72 LEU A C 1
ATOM 547 O O . LEU A 1 72 ? 35.892 1.051 1.400 1.00 64.38 72 LEU A O 1
ATOM 551 N N . ASP A 1 73 ? 36.232 -0.273 3.195 1.00 73.19 73 ASP A N 1
ATOM 552 C CA . ASP A 1 73 ? 37.698 -0.073 3.280 1.00 73.19 73 ASP A CA 1
ATOM 553 C C . ASP A 1 73 ? 38.391 -0.336 1.935 1.00 73.19 73 ASP A C 1
ATOM 555 O O . ASP A 1 73 ? 39.122 0.505 1.404 1.00 73.19 73 ASP A O 1
ATOM 559 N N . LEU A 1 74 ? 38.111 -1.499 1.343 1.00 73.62 74 LEU A N 1
ATOM 560 C CA . LEU A 1 74 ? 38.717 -1.929 0.086 1.00 73.62 74 LEU A CA 1
ATOM 561 C C . LEU A 1 74 ? 38.454 -0.932 -1.055 1.00 73.62 74 LEU A C 1
ATOM 563 O O . LEU A 1 74 ? 39.367 -0.638 -1.831 1.00 73.62 74 LEU A O 1
ATOM 567 N N . VAL A 1 75 ? 37.243 -0.372 -1.154 1.00 71.31 75 VAL A N 1
ATOM 568 C CA . VAL A 1 75 ? 36.920 0.618 -2.197 1.00 71.31 75 VAL A CA 1
ATOM 569 C C . VAL A 1 75 ? 37.445 2.011 -1.856 1.00 71.31 75 VAL A C 1
ATOM 571 O O . VAL A 1 75 ? 37.963 2.679 -2.752 1.00 71.31 75 VAL A O 1
ATOM 574 N N . GLN A 1 76 ? 37.407 2.432 -0.589 1.00 73.00 76 GLN A N 1
ATOM 575 C CA . GLN A 1 76 ? 38.011 3.689 -0.137 1.00 73.00 76 GLN A CA 1
ATOM 576 C C . GLN A 1 76 ? 39.501 3.731 -0.495 1.00 73.00 76 GLN A C 1
ATOM 578 O O . GLN A 1 76 ? 39.971 4.671 -1.136 1.00 73.00 76 GLN A O 1
ATOM 583 N N . ARG A 1 77 ? 40.238 2.662 -0.184 1.00 75.50 77 ARG A N 1
ATOM 584 C CA . ARG A 1 77 ? 41.662 2.519 -0.519 1.00 75.50 77 ARG A CA 1
ATOM 585 C C . ARG A 1 77 ? 41.910 2.522 -2.023 1.00 75.50 77 ARG A C 1
ATOM 587 O O . ARG A 1 77 ? 42.844 3.173 -2.486 1.00 75.50 77 ARG A O 1
ATOM 594 N N . ALA A 1 78 ? 41.054 1.861 -2.800 1.00 71.69 78 ALA A N 1
ATOM 595 C CA . ALA A 1 78 ? 41.134 1.867 -4.258 1.00 71.69 78 ALA A CA 1
ATOM 596 C C . ALA A 1 78 ? 40.852 3.256 -4.875 1.00 71.69 78 ALA A C 1
ATOM 598 O O . ALA A 1 78 ? 41.448 3.607 -5.896 1.00 71.69 78 ALA A O 1
ATOM 599 N N . ALA A 1 79 ? 39.973 4.051 -4.256 1.00 66.62 79 ALA A N 1
ATOM 600 C CA . ALA A 1 79 ? 39.638 5.412 -4.670 1.00 66.62 79 ALA A CA 1
ATOM 601 C C . ALA A 1 79 ? 40.752 6.422 -4.333 1.00 66.62 79 ALA A C 1
ATOM 603 O O . ALA A 1 79 ? 41.091 7.271 -5.171 1.00 66.62 79 ALA A O 1
ATOM 604 N N . THR A 1 80 ? 41.358 6.286 -3.147 1.00 75.31 80 THR A N 1
ATOM 605 C CA . THR A 1 80 ? 42.572 7.010 -2.730 1.00 75.31 80 THR A CA 1
ATOM 606 C C . THR A 1 80 ? 43.740 6.687 -3.661 1.00 75.31 80 THR A C 1
ATOM 608 O O . THR A 1 80 ? 44.398 7.600 -4.151 1.00 75.31 80 THR A O 1
ATOM 611 N N . ALA A 1 81 ? 43.914 5.414 -4.035 1.00 75.69 81 ALA A N 1
ATOM 612 C CA . ALA A 1 81 ? 44.879 4.947 -5.038 1.00 75.69 81 ALA A CA 1
ATOM 613 C C . ALA A 1 81 ? 44.525 5.324 -6.502 1.00 75.69 81 ALA A C 1
ATOM 615 O O . ALA A 1 81 ? 44.963 4.674 -7.451 1.00 75.69 81 ALA A O 1
ATOM 616 N N . GLY A 1 82 ? 43.727 6.377 -6.707 1.00 69.12 82 GLY A N 1
ATOM 617 C CA . GLY A 1 82 ? 43.585 7.077 -7.988 1.00 69.12 82 GLY A CA 1
ATOM 618 C C . GLY A 1 82 ? 42.567 6.516 -8.983 1.00 69.12 82 GLY A C 1
ATOM 619 O O . GLY A 1 82 ? 42.226 7.213 -9.936 1.00 69.12 82 GLY A O 1
ATOM 620 N N . SER A 1 83 ? 42.049 5.302 -8.785 1.00 66.06 83 SER A N 1
ATOM 621 C CA . SER A 1 83 ? 41.211 4.619 -9.782 1.00 66.06 83 SER A CA 1
ATOM 622 C C . SER A 1 83 ? 39.840 5.287 -9.976 1.00 66.06 83 SER A C 1
ATOM 624 O O . SER A 1 83 ? 39.064 5.349 -9.020 1.00 66.06 83 SER A O 1
ATOM 626 N N . PRO A 1 84 ? 39.473 5.738 -11.195 1.00 62.59 84 PRO A N 1
ATOM 627 C CA . PRO A 1 84 ? 38.156 6.324 -11.443 1.00 62.59 84 PRO A CA 1
ATOM 628 C C . PRO A 1 84 ? 36.990 5.345 -11.204 1.00 62.59 84 PRO A C 1
ATOM 630 O O . PRO A 1 84 ? 36.065 5.738 -10.493 1.00 62.59 84 PRO A O 1
ATOM 633 N N . PRO A 1 85 ? 37.030 4.067 -11.652 1.00 55.72 85 PRO A N 1
ATOM 634 C CA . PRO A 1 85 ? 36.010 3.080 -11.284 1.00 55.72 85 PRO A CA 1
ATOM 635 C C . PRO A 1 85 ? 35.904 2.851 -9.774 1.00 55.72 85 PRO A C 1
ATOM 637 O O . PRO A 1 85 ? 34.809 2.635 -9.265 1.00 55.72 85 PRO A O 1
ATOM 640 N N . ALA A 1 86 ? 37.019 2.935 -9.040 1.00 54.69 86 ALA A N 1
ATOM 641 C CA . ALA A 1 86 ? 36.988 2.837 -7.586 1.00 54.69 86 ALA A CA 1
ATOM 642 C C . ALA A 1 86 ? 36.406 4.090 -6.929 1.00 54.69 86 ALA A C 1
ATOM 644 O O . ALA A 1 86 ? 35.661 3.959 -5.974 1.00 54.69 86 ALA A O 1
ATOM 645 N N . ARG A 1 87 ? 36.688 5.296 -7.438 1.00 58.09 87 ARG A N 1
ATOM 646 C CA . ARG A 1 87 ? 36.066 6.545 -6.962 1.00 58.09 87 ARG A CA 1
ATOM 647 C C . ARG A 1 87 ? 34.563 6.572 -7.233 1.00 58.09 87 ARG A C 1
ATOM 649 O O . ARG A 1 87 ? 33.818 7.038 -6.380 1.00 58.09 87 ARG A O 1
ATOM 656 N N . MET A 1 88 ? 34.122 6.036 -8.373 1.00 54.97 88 MET A N 1
ATOM 657 C CA . MET A 1 88 ? 32.701 5.836 -8.671 1.00 54.97 88 MET A CA 1
ATOM 658 C C . MET A 1 88 ? 32.078 4.828 -7.707 1.00 54.97 88 MET A C 1
ATOM 660 O O . MET A 1 88 ? 31.151 5.194 -7.000 1.00 54.97 88 MET A O 1
ATOM 664 N N . LEU A 1 89 ? 32.650 3.627 -7.566 1.00 58.31 89 LEU A N 1
ATOM 665 C CA . LEU A 1 89 ? 32.147 2.636 -6.611 1.00 58.31 89 LEU A CA 1
ATOM 666 C C . LEU A 1 89 ? 32.242 3.120 -5.151 1.00 58.31 89 LEU A C 1
ATOM 668 O O . LEU A 1 89 ? 31.439 2.709 -4.327 1.00 58.31 89 LEU A O 1
ATOM 672 N N . HIS A 1 90 ? 33.191 3.998 -4.811 1.00 56.62 90 HIS A N 1
ATOM 673 C CA . HIS A 1 90 ? 33.291 4.611 -3.485 1.00 56.62 90 HIS A CA 1
ATOM 674 C C . HIS A 1 90 ? 32.160 5.607 -3.269 1.00 56.62 90 HIS A C 1
ATOM 676 O O . HIS A 1 90 ? 31.539 5.587 -2.215 1.00 56.62 90 HIS A O 1
ATOM 682 N N . ALA A 1 91 ? 31.864 6.443 -4.268 1.00 52.03 91 ALA A N 1
ATOM 683 C CA . ALA A 1 91 ? 30.700 7.313 -4.235 1.00 52.03 91 ALA A CA 1
ATOM 684 C C . ALA A 1 91 ? 29.414 6.482 -4.130 1.00 52.03 91 ALA A C 1
ATOM 686 O O . ALA A 1 91 ? 28.646 6.709 -3.208 1.00 52.03 91 ALA A O 1
ATOM 687 N N . ASP A 1 92 ? 29.216 5.474 -4.981 1.00 54.25 92 ASP A N 1
ATOM 688 C CA . ASP A 1 92 ? 28.022 4.622 -4.967 1.00 54.25 92 ASP A CA 1
ATOM 689 C C . ASP A 1 92 ? 27.877 3.859 -3.631 1.00 54.25 92 ASP A C 1
ATOM 691 O O . ASP A 1 92 ? 26.821 3.925 -3.005 1.00 54.25 92 ASP A O 1
ATOM 695 N N . LEU A 1 93 ? 28.950 3.259 -3.096 1.00 55.94 93 LEU A N 1
ATOM 696 C CA . LEU A 1 93 ? 28.922 2.619 -1.774 1.00 55.94 93 LEU A CA 1
ATOM 697 C C . LEU A 1 93 ? 28.765 3.613 -0.615 1.00 55.94 93 LEU A C 1
ATOM 699 O O . LEU A 1 93 ? 28.183 3.242 0.396 1.00 55.94 93 LEU A O 1
ATOM 703 N N . LEU A 1 94 ? 29.238 4.860 -0.712 1.00 49.62 94 LEU A N 1
ATOM 704 C CA . LEU A 1 94 ? 28.961 5.900 0.291 1.00 49.62 94 LEU A CA 1
ATOM 705 C C . LEU A 1 94 ? 27.526 6.435 0.181 1.00 49.62 94 LEU A C 1
ATOM 707 O O . LEU A 1 94 ? 26.925 6.778 1.197 1.00 49.62 94 LEU A O 1
ATOM 711 N N . LEU A 1 95 ? 26.946 6.459 -1.020 1.00 48.72 95 LEU A N 1
ATOM 712 C CA . LEU A 1 95 ? 25.533 6.763 -1.246 1.00 48.72 95 LEU A CA 1
ATOM 713 C C . LEU A 1 95 ? 24.640 5.653 -0.667 1.00 48.72 95 LEU A C 1
ATOM 715 O O . LEU A 1 95 ? 23.574 5.953 -0.130 1.00 48.72 95 LEU A O 1
ATOM 719 N N . GLU A 1 96 ? 25.087 4.397 -0.705 1.00 50.31 96 GLU A N 1
ATOM 720 C CA . GLU A 1 96 ? 24.420 3.252 -0.069 1.00 50.31 96 GLU A CA 1
ATOM 721 C C . GLU A 1 96 ? 24.703 3.124 1.447 1.00 50.31 96 GLU A C 1
ATOM 723 O O . GLU A 1 96 ? 23.818 2.685 2.180 1.00 50.31 96 GLU A O 1
ATOM 728 N N . ARG A 1 97 ? 25.888 3.528 1.949 1.00 46.16 97 ARG A N 1
ATOM 729 C CA . ARG A 1 97 ? 26.351 3.322 3.350 1.00 46.16 97 ARG A CA 1
ATOM 730 C C . ARG A 1 97 ? 26.468 4.566 4.245 1.00 46.16 97 ARG A C 1
ATOM 732 O O . ARG A 1 97 ? 26.995 4.449 5.359 1.00 46.16 97 ARG A O 1
ATOM 739 N N . ALA A 1 98 ? 26.011 5.735 3.801 1.00 42.25 98 ALA A N 1
ATOM 740 C CA . ALA A 1 98 ? 25.890 6.950 4.621 1.00 42.25 98 ALA A CA 1
ATOM 741 C C . ALA A 1 98 ? 25.123 6.727 5.949 1.00 42.25 98 ALA A C 1
ATOM 743 O O . ALA A 1 98 ? 24.481 5.694 6.091 1.00 42.25 98 ALA A O 1
ATOM 744 N N . ARG A 1 99 ? 25.211 7.629 6.963 1.00 53.28 99 ARG A N 1
ATOM 745 C CA . ARG A 1 99 ? 24.705 7.356 8.341 1.00 53.28 99 ARG A CA 1
ATOM 746 C C . ARG A 1 99 ? 23.975 8.524 9.060 1.00 53.28 99 ARG A C 1
ATOM 748 O O . ARG A 1 99 ? 24.454 9.640 8.913 1.00 53.28 99 ARG A O 1
ATOM 755 N N . ARG A 1 100 ? 22.822 8.434 9.798 1.00 46.03 100 ARG A N 1
ATOM 756 C CA . ARG A 1 100 ? 21.838 7.398 10.320 1.00 46.03 100 ARG A CA 1
ATOM 757 C C . ARG A 1 100 ? 20.307 7.670 9.954 1.00 46.03 100 ARG A C 1
ATOM 759 O O . ARG A 1 100 ? 19.931 8.820 10.111 1.00 46.03 100 ARG A O 1
ATOM 766 N N . GLY A 1 101 ? 19.422 6.731 9.515 1.00 49.84 101 GLY A N 1
ATOM 767 C CA . GLY A 1 101 ? 17.978 6.982 9.162 1.00 49.84 101 GLY A CA 1
ATOM 768 C C . GLY A 1 101 ? 17.262 5.982 8.190 1.00 49.84 101 GLY A C 1
ATOM 769 O O . GLY A 1 101 ? 17.884 5.063 7.683 1.00 49.84 101 GLY A O 1
ATOM 770 N N . VAL A 1 102 ? 15.951 6.112 7.919 1.00 54.06 102 VAL A N 1
ATOM 771 C CA . VAL A 1 102 ? 15.097 5.024 7.338 1.00 54.06 102 VAL A CA 1
ATOM 772 C C . VAL A 1 102 ? 15.252 4.722 5.823 1.00 54.06 102 VAL A C 1
ATOM 774 O O . VAL A 1 102 ? 15.272 5.630 4.998 1.00 54.06 102 VAL A O 1
ATOM 777 N N . THR A 1 103 ? 15.238 3.426 5.459 1.00 58.81 103 THR A N 1
ATOM 778 C CA . THR A 1 103 ? 15.288 2.861 4.089 1.00 58.81 103 THR A CA 1
ATOM 779 C C . THR A 1 103 ? 14.266 1.723 3.903 1.00 58.81 103 THR A C 1
ATOM 781 O O . THR A 1 103 ? 14.097 0.882 4.786 1.00 58.81 103 THR A O 1
ATOM 784 N N . LYS A 1 104 ? 13.612 1.636 2.734 1.00 66.62 104 LYS A N 1
ATOM 785 C CA . LYS A 1 104 ? 12.697 0.532 2.373 1.00 66.62 104 LYS A CA 1
ATOM 786 C C . LYS A 1 104 ? 13.464 -0.742 1.973 1.00 66.62 104 LYS A C 1
ATOM 788 O O . LYS A 1 104 ? 14.241 -0.724 1.022 1.00 66.62 104 LYS A O 1
ATOM 793 N N . VAL A 1 105 ? 13.192 -1.858 2.650 1.00 67.56 105 VAL A N 1
ATOM 794 C CA . VAL A 1 105 ? 13.740 -3.197 2.370 1.00 67.56 105 VAL A CA 1
ATOM 795 C C . VAL A 1 105 ? 12.643 -4.064 1.720 1.00 67.56 105 VAL A C 1
ATOM 797 O O . VAL A 1 105 ? 11.584 -4.255 2.329 1.00 67.56 105 VAL A O 1
ATOM 800 N N . PRO A 1 106 ? 12.833 -4.586 0.488 1.00 75.31 106 PRO A N 1
ATOM 801 C CA . PRO A 1 106 ? 11.777 -5.307 -0.231 1.00 75.31 106 PRO A CA 1
ATOM 802 C C . PRO A 1 106 ? 11.268 -6.538 0.532 1.00 75.31 106 PRO A C 1
ATOM 804 O O . PRO A 1 106 ? 12.045 -7.246 1.162 1.00 75.31 106 PRO A O 1
ATOM 807 N N . TYR A 1 107 ? 9.955 -6.786 0.489 1.00 77.12 107 TYR A N 1
ATOM 808 C CA . TYR A 1 107 ? 9.269 -7.879 1.207 1.00 77.12 107 TYR A CA 1
ATOM 809 C C . TYR A 1 107 ? 9.480 -7.917 2.737 1.00 77.12 107 TYR A C 1
ATOM 811 O O . TYR A 1 107 ? 9.133 -8.905 3.381 1.00 77.12 107 TYR A O 1
ATOM 819 N N . VAL A 1 108 ? 10.040 -6.855 3.325 1.00 76.31 108 VAL A N 1
ATOM 820 C CA . VAL A 1 108 ? 10.274 -6.709 4.771 1.00 76.31 108 VAL A CA 1
ATOM 821 C C . VAL A 1 108 ? 9.533 -5.490 5.306 1.00 76.31 108 VAL A C 1
ATOM 823 O O . VAL A 1 108 ? 8.862 -5.605 6.325 1.00 76.31 108 VAL A O 1
ATOM 826 N N . GLY A 1 109 ? 9.615 -4.346 4.618 1.00 73.19 109 GLY A N 1
ATOM 827 C CA . GLY A 1 109 ? 9.050 -3.075 5.075 1.00 73.19 109 GLY A CA 1
ATOM 828 C C . GLY A 1 109 ? 10.089 -1.962 5.019 1.00 73.19 109 GLY A C 1
ATOM 829 O O . GLY A 1 109 ? 10.769 -1.790 4.009 1.00 73.19 109 GLY A O 1
ATOM 830 N N . THR A 1 110 ? 10.236 -1.227 6.108 1.00 69.06 110 THR A N 1
ATOM 831 C CA . THR A 1 110 ? 11.301 -0.253 6.349 1.00 69.06 110 THR A CA 1
ATOM 832 C C . THR A 1 110 ? 12.223 -0.754 7.452 1.00 69.06 110 THR A C 1
ATOM 834 O O . THR A 1 110 ? 11.812 -1.394 8.415 1.00 69.06 110 THR A O 1
ATOM 837 N N . GLN A 1 111 ? 13.507 -0.458 7.304 1.00 61.97 111 GLN A N 1
ATOM 838 C CA . GLN A 1 111 ? 14.499 -0.583 8.365 1.00 61.97 111 GLN A CA 1
ATOM 839 C C . GLN A 1 111 ? 15.216 0.762 8.501 1.00 61.97 111 GLN A C 1
ATOM 841 O O . GLN A 1 111 ? 15.213 1.551 7.550 1.00 61.97 111 GLN A O 1
ATOM 846 N N . PRO A 1 112 ? 15.892 1.049 9.621 1.00 51.72 112 PRO A N 1
ATOM 847 C CA . PRO A 1 112 ? 16.941 2.045 9.611 1.00 51.72 112 PRO A CA 1
ATOM 848 C C . PRO A 1 112 ? 18.041 1.498 8.709 1.00 51.72 112 PRO A C 1
ATOM 850 O O . PRO A 1 112 ? 18.827 0.631 9.092 1.00 51.72 112 PRO A O 1
ATOM 853 N N . GLY A 1 113 ? 18.106 2.048 7.501 1.00 50.28 113 GLY A N 1
ATOM 854 C CA . GLY A 1 113 ? 19.404 2.286 6.910 1.00 50.28 113 GLY A CA 1
ATOM 855 C C . GLY A 1 113 ? 20.119 3.348 7.738 1.00 50.28 113 GLY A C 1
ATOM 856 O O . GLY A 1 113 ? 19.841 3.589 8.921 1.00 50.28 113 GLY A O 1
ATOM 857 N N . LEU A 1 114 ? 21.058 4.035 7.113 1.00 46.03 114 LEU A N 1
ATOM 858 C CA . LEU A 1 114 ? 21.770 5.104 7.771 1.00 46.03 114 LEU A CA 1
ATOM 859 C C . LEU A 1 114 ? 21.792 6.327 6.769 1.00 46.03 114 LEU A C 1
ATOM 861 O O . LEU A 1 114 ? 21.757 6.121 5.558 1.00 46.03 114 LEU A O 1
ATOM 865 N N . VAL A 1 115 ? 21.663 7.595 7.237 1.00 48.03 115 VAL A N 1
ATOM 866 C CA . VAL A 1 115 ? 21.191 8.772 6.441 1.00 48.03 115 VAL A CA 1
ATOM 867 C C . VAL A 1 115 ? 21.989 10.102 6.483 1.00 48.03 115 VAL A C 1
ATOM 869 O O . VAL A 1 115 ? 22.634 10.302 5.467 1.00 48.03 115 VAL A O 1
ATOM 872 N N . PRO A 1 116 ? 21.976 11.050 7.467 1.00 47.91 116 PRO A N 1
ATOM 873 C CA . PRO A 1 116 ? 22.439 12.440 7.234 1.00 47.91 116 PRO A CA 1
ATOM 874 C C . PRO A 1 116 ? 23.807 12.657 6.574 1.00 47.91 116 PRO A C 1
ATOM 876 O O . PRO A 1 116 ? 23.965 13.594 5.790 1.00 47.91 116 PRO A O 1
ATOM 879 N N . ALA A 1 117 ? 24.776 11.755 6.771 1.00 50.34 117 ALA A N 1
ATOM 880 C CA . ALA A 1 117 ? 26.029 11.801 6.013 1.00 50.34 117 ALA A CA 1
ATOM 881 C C . ALA A 1 117 ? 25.835 11.728 4.478 1.00 50.34 117 ALA A C 1
ATOM 883 O O . ALA A 1 117 ? 26.736 12.108 3.744 1.00 50.34 117 ALA A O 1
ATOM 884 N N . ARG A 1 118 ? 24.680 11.263 3.979 1.00 59.44 118 ARG A N 1
ATOM 885 C CA . ARG A 1 118 ? 24.338 11.108 2.558 1.00 59.44 118 ARG A CA 1
ATOM 886 C C . ARG A 1 118 ? 24.094 12.459 1.921 1.00 59.44 118 ARG A C 1
ATOM 888 O O . ARG A 1 118 ? 24.734 12.764 0.927 1.00 59.44 118 ARG A O 1
ATOM 895 N N . SER A 1 119 ? 23.203 13.267 2.492 1.00 64.31 119 SER A N 1
ATOM 896 C CA . SER A 1 119 ? 22.886 14.597 1.968 1.00 64.31 119 SER A CA 1
ATOM 897 C C . SER A 1 119 ? 24.124 15.493 2.012 1.00 64.31 119 SER A C 1
ATOM 899 O O . SER A 1 119 ? 24.480 16.096 1.003 1.00 64.31 119 SER A O 1
ATOM 901 N N . ALA A 1 120 ? 24.862 15.462 3.129 1.00 65.00 120 ALA A N 1
ATOM 902 C CA . ALA A 1 120 ? 26.135 16.166 3.270 1.00 65.00 120 ALA A CA 1
ATOM 903 C C . ALA A 1 120 ? 27.206 15.680 2.269 1.00 65.00 120 ALA A C 1
ATOM 905 O O . ALA A 1 120 ? 27.864 16.501 1.632 1.00 65.00 120 ALA A O 1
ATOM 906 N N . ALA A 1 121 ? 27.364 14.364 2.073 1.00 65.38 121 ALA A N 1
ATOM 907 C CA . ALA A 1 121 ? 28.315 13.821 1.100 1.00 65.38 121 ALA A CA 1
ATOM 908 C C . ALA A 1 121 ? 27.900 14.092 -0.354 1.00 65.38 121 ALA A C 1
ATOM 910 O O . ALA A 1 121 ? 28.776 14.312 -1.187 1.00 65.38 121 ALA A O 1
ATOM 911 N N . ILE A 1 122 ? 26.599 14.111 -0.671 1.00 71.75 122 ILE A N 1
ATOM 912 C CA . ILE A 1 122 ? 26.102 14.472 -2.004 1.00 71.75 122 ILE A CA 1
ATOM 913 C C . ILE A 1 122 ? 26.370 15.949 -2.282 1.00 71.75 122 ILE A C 1
ATOM 915 O O . ILE A 1 122 ? 26.963 16.246 -3.314 1.00 71.75 122 ILE A O 1
ATOM 919 N N . GLU A 1 123 ? 25.988 16.866 -1.386 1.00 78.25 123 GLU A N 1
ATOM 920 C CA . GLU A 1 123 ? 26.268 18.297 -1.573 1.00 78.25 123 GLU A CA 1
ATOM 921 C C . GLU A 1 123 ? 27.778 18.547 -1.672 1.00 78.25 123 GLU A C 1
ATOM 923 O O . GLU A 1 123 ? 28.231 19.192 -2.616 1.00 78.25 123 GLU A O 1
ATOM 928 N N . HIS A 1 124 ? 28.597 17.929 -0.813 1.00 72.94 124 HIS A N 1
ATOM 929 C CA . HIS A 1 124 ? 30.054 17.998 -0.952 1.00 72.94 124 HIS A CA 1
ATOM 930 C C . HIS A 1 124 ? 30.543 17.440 -2.305 1.00 72.94 124 HIS A C 1
ATOM 932 O O . HIS A 1 124 ? 31.410 18.036 -2.942 1.00 72.94 124 HIS A O 1
ATOM 938 N N . ALA A 1 125 ? 29.996 16.325 -2.796 1.00 73.50 125 ALA A N 1
ATOM 939 C CA . ALA A 1 125 ? 30.385 15.727 -4.077 1.00 73.50 125 ALA A CA 1
ATOM 940 C C . ALA A 1 125 ? 29.904 16.533 -5.304 1.00 73.50 125 ALA A C 1
ATOM 942 O O . ALA A 1 125 ? 30.549 16.479 -6.356 1.00 73.50 125 ALA A O 1
ATOM 943 N N . LEU A 1 126 ? 28.814 17.298 -5.165 1.00 81.94 126 LEU A N 1
ATOM 944 C CA . LEU A 1 126 ? 28.322 18.265 -6.151 1.00 81.94 126 LEU A CA 1
ATOM 945 C C . LEU A 1 126 ? 29.188 19.533 -6.171 1.00 81.94 126 LEU A C 1
ATOM 947 O O . LEU A 1 126 ? 29.619 19.952 -7.246 1.00 81.94 126 LEU A O 1
ATOM 951 N N . VAL A 1 127 ? 29.474 20.112 -5.000 1.00 85.75 127 VAL A N 1
ATOM 952 C CA . VAL A 1 127 ? 30.286 21.332 -4.830 1.00 85.75 127 VAL A CA 1
ATOM 953 C C . VAL A 1 127 ? 31.747 21.098 -5.226 1.00 85.75 127 VAL A C 1
ATOM 955 O O . VAL A 1 127 ? 32.330 21.920 -5.925 1.00 85.75 127 VAL A O 1
ATOM 958 N N . SER A 1 128 ? 32.334 19.954 -4.863 1.00 77.00 128 SER A N 1
ATOM 959 C CA . SER A 1 128 ? 33.724 19.600 -5.209 1.00 77.00 128 SER A CA 1
ATOM 960 C C . SER A 1 128 ? 33.937 19.165 -6.668 1.00 77.00 128 SER A C 1
ATOM 962 O O . SER A 1 128 ? 35.057 18.818 -7.043 1.00 77.00 128 SER A O 1
ATOM 964 N N . GLY A 1 129 ? 32.887 19.105 -7.498 1.00 82.50 129 GLY A N 1
ATOM 965 C CA . GLY A 1 129 ? 32.995 18.605 -8.877 1.00 82.50 129 GLY A CA 1
ATOM 966 C C . GLY A 1 129 ? 33.416 17.128 -8.975 1.00 82.50 129 GLY A C 1
ATOM 967 O O . GLY A 1 129 ? 33.934 16.683 -10.007 1.00 82.50 129 GLY A O 1
ATOM 968 N N . THR A 1 130 ? 33.214 16.359 -7.898 1.00 76.69 130 THR A N 1
ATOM 969 C CA . THR A 1 130 ? 33.433 14.904 -7.866 1.00 76.69 130 THR A CA 1
ATOM 970 C C . THR A 1 130 ? 32.385 14.194 -8.728 1.00 76.69 130 THR A C 1
ATOM 972 O O . THR A 1 130 ? 32.705 13.265 -9.470 1.00 76.69 130 THR A O 1
ATOM 975 N N . ILE A 1 131 ? 31.141 14.676 -8.688 1.00 78.19 131 ILE A N 1
ATOM 976 C CA . ILE A 1 131 ? 30.048 14.249 -9.564 1.00 78.19 131 ILE A CA 1
ATOM 977 C C . ILE A 1 131 ? 30.149 14.994 -10.903 1.00 78.19 131 ILE A C 1
ATOM 979 O O . ILE A 1 131 ? 29.928 16.203 -10.966 1.00 78.19 131 ILE A O 1
ATOM 983 N N . ARG A 1 132 ? 30.498 14.266 -11.975 1.00 80.38 132 ARG A N 1
ATOM 984 C CA . ARG A 1 132 ? 30.849 14.854 -13.285 1.00 80.38 132 ARG A CA 1
ATOM 985 C C . ARG A 1 132 ? 29.858 14.593 -14.416 1.00 80.38 132 ARG A C 1
ATOM 987 O O . ARG A 1 132 ? 29.714 15.451 -15.278 1.00 80.38 132 ARG A O 1
ATOM 994 N N . SER A 1 133 ? 29.187 13.440 -14.447 1.00 87.62 133 SER A N 1
ATOM 995 C CA . SER A 1 133 ? 28.186 13.165 -15.491 1.00 87.62 133 SER A CA 1
ATOM 996 C C . SER A 1 133 ? 26.847 13.837 -15.175 1.00 87.62 133 SER A C 1
ATOM 998 O O . SER A 1 133 ? 26.452 13.918 -14.007 1.00 87.62 133 SER A O 1
ATOM 1000 N N . ALA A 1 134 ? 26.116 14.261 -16.213 1.00 86.75 134 ALA A N 1
ATOM 1001 C CA . ALA A 1 134 ? 24.762 14.806 -16.074 1.00 86.75 134 ALA A CA 1
ATOM 1002 C C . ALA A 1 134 ? 23.842 13.831 -15.317 1.00 86.75 134 ALA A C 1
ATOM 1004 O O . ALA A 1 134 ? 23.161 14.231 -14.376 1.00 86.75 134 ALA A O 1
ATOM 1005 N N . THR A 1 135 ? 23.920 12.532 -15.625 1.00 84.62 135 THR A N 1
ATOM 1006 C CA . THR A 1 135 ? 23.165 11.470 -14.945 1.00 84.62 135 THR A CA 1
ATOM 1007 C C . THR A 1 135 ? 23.465 11.376 -13.450 1.00 84.62 135 THR A C 1
ATOM 1009 O O . THR A 1 135 ? 22.535 11.320 -12.645 1.00 84.62 135 THR A O 1
ATOM 1012 N N . GLN A 1 136 ? 24.739 11.379 -13.039 1.00 82.62 136 GLN A N 1
ATOM 1013 C CA . GLN A 1 136 ? 25.081 11.378 -11.610 1.00 82.62 136 GLN A CA 1
ATOM 1014 C C . GLN A 1 136 ? 24.619 12.674 -10.934 1.00 82.62 136 GLN A C 1
ATOM 1016 O O . GLN A 1 136 ? 24.062 12.611 -9.840 1.00 82.62 136 GLN A O 1
ATOM 1021 N N . ARG A 1 137 ? 24.784 13.833 -11.591 1.00 89.00 137 ARG A N 1
ATOM 1022 C CA . ARG A 1 137 ? 24.342 15.138 -11.073 1.00 89.00 137 ARG A CA 1
ATOM 1023 C C . ARG A 1 137 ? 22.828 15.172 -10.868 1.00 89.00 137 ARG A C 1
ATOM 1025 O O . ARG A 1 137 ? 22.368 15.577 -9.807 1.00 89.00 137 ARG A O 1
ATOM 1032 N N . ALA A 1 138 ? 22.058 14.678 -11.831 1.00 88.12 138 ALA A N 1
ATOM 1033 C CA . ALA A 1 138 ? 20.605 14.619 -11.752 1.00 88.12 138 ALA A CA 1
ATOM 1034 C C . ALA A 1 138 ? 20.114 13.636 -10.673 1.00 88.12 138 ALA A C 1
ATOM 1036 O O . ALA A 1 138 ? 19.239 13.979 -9.879 1.00 88.12 138 ALA A O 1
ATOM 1037 N N . ARG A 1 139 ? 20.722 12.441 -10.571 1.00 84.75 139 ARG A N 1
ATOM 1038 C CA . ARG A 1 139 ? 20.428 11.463 -9.502 1.00 84.75 139 ARG A CA 1
ATOM 1039 C C . ARG A 1 139 ? 20.749 12.017 -8.108 1.00 84.75 139 ARG A C 1
ATOM 1041 O O . ARG A 1 139 ? 19.987 11.777 -7.171 1.00 84.75 139 ARG A O 1
ATOM 1048 N N . ALA A 1 140 ? 21.841 12.767 -7.977 1.00 83.19 140 ALA A N 1
ATOM 1049 C CA . ALA A 1 140 ? 22.232 13.462 -6.754 1.00 83.19 140 ALA A CA 1
ATOM 1050 C C . ALA A 1 140 ? 21.223 14.551 -6.357 1.00 83.19 140 ALA A C 1
ATOM 1052 O O . ALA A 1 140 ? 20.687 14.506 -5.253 1.00 83.19 140 ALA A O 1
ATOM 1053 N N . LEU A 1 141 ? 20.897 15.462 -7.277 1.00 87.75 141 LEU A N 1
ATOM 1054 C CA . LEU A 1 141 ? 19.908 16.524 -7.065 1.00 87.75 141 LEU A CA 1
ATOM 1055 C C . LEU A 1 141 ? 18.524 15.956 -6.700 1.00 87.75 141 LEU A C 1
ATOM 1057 O O . LEU A 1 141 ? 17.908 16.424 -5.747 1.00 87.75 141 LEU A O 1
ATOM 1061 N N . ALA A 1 142 ? 18.070 14.889 -7.369 1.00 84.06 142 ALA A N 1
ATOM 1062 C CA . ALA A 1 142 ? 16.815 14.218 -7.022 1.00 84.06 142 ALA A CA 1
ATOM 1063 C C . ALA A 1 142 ? 16.860 13.606 -5.609 1.00 84.06 142 ALA A C 1
ATOM 1065 O O . ALA A 1 142 ? 15.904 13.737 -4.852 1.00 84.06 142 ALA A O 1
ATOM 1066 N N . THR A 1 143 ? 17.988 13.000 -5.218 1.00 79.31 143 THR A N 1
ATOM 1067 C CA . THR A 1 143 ? 18.179 12.449 -3.860 1.00 79.31 143 THR A CA 1
ATOM 1068 C C . THR A 1 143 ? 18.145 13.539 -2.777 1.00 79.31 143 THR A C 1
ATOM 1070 O O . THR A 1 143 ? 17.736 13.263 -1.654 1.00 79.31 143 THR A O 1
ATOM 1073 N N . LEU A 1 144 ? 18.534 14.772 -3.113 1.00 78.50 144 LEU A N 1
ATOM 1074 C CA . LEU A 1 144 ? 18.470 15.953 -2.241 1.00 78.50 144 LEU A CA 1
ATOM 1075 C C . LEU A 1 144 ? 17.103 16.666 -2.252 1.00 78.50 144 LEU A C 1
ATOM 1077 O O . LEU A 1 144 ? 16.957 17.707 -1.622 1.00 78.50 144 LEU A O 1
ATOM 1081 N N . GLY A 1 145 ? 16.114 16.172 -3.005 1.00 79.06 145 GLY A N 1
ATOM 1082 C CA . GLY A 1 145 ? 14.832 16.865 -3.189 1.00 79.06 145 GLY A CA 1
ATOM 1083 C C . GLY A 1 145 ? 14.896 18.099 -4.102 1.00 79.06 145 GLY A C 1
ATOM 1084 O O . GLY A 1 145 ? 13.882 18.766 -4.292 1.00 79.06 145 GLY A O 1
ATOM 1085 N N . ARG A 1 146 ? 16.046 18.382 -4.733 1.00 87.50 146 ARG A N 1
ATOM 1086 C CA . ARG A 1 146 ? 16.268 19.483 -5.694 1.00 87.50 146 ARG A CA 1
ATOM 1087 C C . ARG A 1 146 ? 15.714 19.098 -7.074 1.00 87.50 146 ARG A C 1
ATOM 1089 O O . ARG A 1 146 ? 16.427 18.987 -8.070 1.00 87.50 146 ARG A O 1
ATOM 1096 N N . THR A 1 147 ? 14.414 18.817 -7.100 1.00 88.00 147 THR A N 1
ATOM 1097 C CA . THR A 1 147 ? 13.668 18.133 -8.169 1.00 88.00 147 THR A CA 1
ATOM 1098 C C . THR A 1 147 ? 13.635 18.901 -9.487 1.00 88.00 147 THR A C 1
ATOM 1100 O O . THR A 1 147 ? 13.859 18.300 -10.537 1.00 88.00 147 THR A O 1
ATOM 1103 N N . ALA A 1 148 ? 13.449 20.223 -9.443 1.00 90.56 148 ALA A N 1
ATOM 1104 C CA . ALA A 1 148 ? 13.489 21.079 -10.630 1.00 90.56 148 ALA A CA 1
ATOM 1105 C C . ALA A 1 148 ? 14.875 21.070 -11.305 1.00 90.56 148 ALA A C 1
ATOM 1107 O O . ALA A 1 148 ? 14.980 20.842 -12.511 1.00 90.56 148 ALA A O 1
ATOM 1108 N N . GLU A 1 149 ? 15.957 21.228 -10.531 1.00 93.31 149 GLU A N 1
ATOM 1109 C CA . GLU A 1 149 ? 17.325 21.122 -11.058 1.00 93.31 149 GLU A CA 1
ATOM 1110 C C . GLU A 1 149 ? 17.619 19.711 -11.581 1.00 93.31 149 GLU A C 1
ATOM 1112 O O . GLU A 1 149 ? 18.246 19.555 -12.628 1.00 93.31 149 GLU A O 1
ATOM 1117 N N . ALA A 1 150 ? 17.150 18.675 -10.881 1.00 91.06 150 ALA A N 1
ATOM 1118 C CA . ALA A 1 150 ? 17.305 17.292 -11.305 1.00 91.06 150 ALA A CA 1
ATOM 1119 C C . ALA A 1 150 ? 16.625 17.018 -12.655 1.00 91.06 150 ALA A C 1
ATOM 1121 O O . ALA A 1 150 ? 17.258 16.420 -13.523 1.00 91.06 150 ALA A O 1
ATOM 1122 N N . ARG A 1 151 ? 15.397 17.512 -12.888 1.00 92.06 151 ARG A N 1
ATOM 1123 C CA . ARG A 1 151 ? 14.737 17.426 -14.204 1.00 92.06 151 ARG A CA 1
ATOM 1124 C C . ARG A 1 151 ? 15.468 18.255 -15.264 1.00 92.06 151 ARG A C 1
ATOM 1126 O O . ARG A 1 151 ? 15.702 17.758 -16.361 1.00 92.06 151 ARG A O 1
ATOM 1133 N N . ALA A 1 152 ? 15.929 19.460 -14.930 1.00 93.19 152 ALA A N 1
ATOM 1134 C CA . ALA A 1 152 ? 16.712 20.298 -15.844 1.00 93.19 152 ALA A CA 1
ATOM 1135 C C . ALA A 1 152 ? 18.080 19.692 -16.235 1.00 93.19 152 ALA A C 1
ATOM 1137 O O . ALA A 1 152 ? 18.634 20.055 -17.274 1.00 93.19 152 ALA A O 1
ATOM 1138 N N . GLN A 1 153 ? 18.627 18.774 -15.426 1.00 92.75 153 GLN A N 1
ATOM 1139 C CA . GLN A 1 153 ? 19.764 17.923 -15.797 1.00 92.75 153 GLN A CA 1
ATOM 1140 C C . GLN A 1 153 ? 19.322 16.653 -16.547 1.00 92.75 153 GLN A C 1
ATOM 1142 O O . GLN A 1 153 ? 20.022 16.240 -17.465 1.00 92.75 153 GLN A O 1
ATOM 1147 N N . ALA A 1 154 ? 18.169 16.057 -16.209 1.00 90.62 154 ALA A N 1
ATOM 1148 C CA . ALA A 1 154 ? 17.607 14.885 -16.894 1.00 90.62 154 ALA A CA 1
ATOM 1149 C C . ALA A 1 154 ? 17.411 15.134 -18.395 1.00 90.62 154 ALA A C 1
ATOM 1151 O O . ALA A 1 154 ? 17.826 14.330 -19.224 1.00 90.62 154 ALA A O 1
ATOM 1152 N N . LEU A 1 155 ? 16.849 16.297 -18.736 1.00 89.00 155 LEU A N 1
ATOM 1153 C CA . LEU A 1 155 ? 16.595 16.753 -20.108 1.00 89.00 155 LEU A CA 1
ATOM 1154 C C . LEU A 1 155 ? 17.877 17.025 -20.930 1.00 89.00 155 LEU A C 1
ATOM 1156 O O . LEU A 1 155 ? 17.783 17.447 -22.076 1.00 89.00 155 LEU A O 1
ATOM 1160 N N . ARG A 1 156 ? 19.067 16.793 -20.356 1.00 91.62 156 ARG A N 1
ATOM 1161 C CA . ARG A 1 156 ? 20.390 16.881 -21.006 1.00 91.62 156 ARG A CA 1
ATOM 1162 C C . ARG A 1 156 ? 21.098 15.520 -21.079 1.00 91.62 156 ARG A C 1
ATOM 1164 O O . ARG A 1 156 ? 22.321 15.467 -21.191 1.00 91.62 156 ARG A O 1
ATOM 1171 N N . ILE A 1 157 ? 20.353 14.430 -20.897 1.00 92.50 157 ILE A N 1
ATOM 1172 C CA . ILE A 1 157 ? 20.844 13.054 -20.975 1.00 92.50 157 ILE A CA 1
ATOM 1173 C C . ILE A 1 157 ? 20.275 12.443 -22.256 1.00 92.50 157 ILE A C 1
ATOM 1175 O O . ILE A 1 157 ? 19.080 12.164 -22.315 1.00 92.50 157 ILE A O 1
ATOM 1179 N N . ASP A 1 158 ? 21.137 12.217 -23.248 1.00 91.81 158 ASP A N 1
ATOM 1180 C CA . ASP A 1 158 ? 20.759 11.641 -24.552 1.00 91.81 158 ASP A CA 1
ATOM 1181 C C . ASP A 1 158 ? 20.425 10.134 -24.471 1.00 91.81 158 ASP A C 1
ATOM 1183 O O . ASP A 1 158 ? 19.838 9.557 -25.382 1.00 91.81 158 ASP A O 1
ATOM 1187 N N . ASP A 1 159 ? 20.800 9.480 -23.367 1.00 93.19 159 ASP A N 1
ATOM 1188 C CA . ASP A 1 159 ? 20.427 8.102 -23.038 1.00 93.19 159 ASP A CA 1
ATOM 1189 C C . ASP A 1 159 ? 19.030 8.081 -22.388 1.00 93.19 159 ASP A C 1
ATOM 1191 O O . ASP A 1 159 ? 18.875 8.396 -21.202 1.00 93.19 159 ASP A O 1
ATOM 1195 N N . ASP A 1 160 ? 18.012 7.687 -23.162 1.00 92.50 160 ASP A N 1
ATOM 1196 C CA . ASP A 1 160 ? 16.612 7.605 -22.713 1.00 92.50 160 ASP A CA 1
ATOM 1197 C C . ASP A 1 160 ? 16.433 6.766 -21.440 1.00 92.50 160 ASP A C 1
ATOM 1199 O O . ASP A 1 160 ? 15.648 7.126 -20.564 1.00 92.50 160 ASP A O 1
ATOM 1203 N N . ARG A 1 161 ? 17.174 5.664 -21.280 1.00 92.50 161 ARG A N 1
ATOM 1204 C CA . ARG A 1 161 ? 17.075 4.808 -20.090 1.00 92.50 161 ARG A CA 1
ATOM 1205 C C . ARG A 1 161 ? 17.572 5.539 -18.850 1.00 92.50 161 ARG A C 1
ATOM 1207 O O . ARG A 1 161 ? 16.944 5.464 -17.792 1.00 92.50 161 ARG A O 1
ATOM 1214 N N . LEU A 1 162 ? 18.693 6.246 -18.963 1.00 89.12 162 LEU A N 1
ATOM 1215 C CA . LEU A 1 162 ? 19.242 7.050 -17.876 1.00 89.12 162 LEU A CA 1
ATOM 1216 C C . LEU A 1 162 ? 18.394 8.302 -17.598 1.00 89.12 162 LEU A C 1
ATOM 1218 O O . LEU A 1 162 ? 18.295 8.695 -16.435 1.00 89.12 162 LEU A O 1
ATOM 1222 N N . ASN A 1 163 ? 17.746 8.876 -18.615 1.00 92.44 163 ASN A N 1
ATOM 1223 C CA . ASN A 1 163 ? 16.753 9.943 -18.480 1.00 92.44 163 ASN A CA 1
ATOM 1224 C C . ASN A 1 163 ? 15.504 9.461 -17.709 1.00 92.44 163 ASN A C 1
ATOM 1226 O O . ASN A 1 163 ? 15.175 10.035 -16.670 1.00 92.44 163 ASN A O 1
ATOM 1230 N N . ILE A 1 164 ? 14.876 8.355 -18.129 1.00 93.50 164 ILE A N 1
ATOM 1231 C CA . ILE A 1 164 ? 13.717 7.723 -17.466 1.00 93.50 164 ILE A CA 1
ATOM 1232 C C . ILE A 1 164 ? 14.034 7.382 -15.999 1.00 93.50 164 ILE A C 1
ATOM 1234 O O . ILE A 1 164 ? 13.257 7.695 -15.094 1.00 93.50 164 ILE A O 1
ATOM 1238 N N . ASP A 1 165 ? 15.209 6.798 -15.737 1.00 89.44 165 ASP A N 1
ATOM 1239 C CA . ASP A 1 165 ? 15.704 6.499 -14.385 1.00 89.44 165 ASP A CA 1
ATOM 1240 C C . ASP A 1 165 ? 15.896 7.735 -13.495 1.00 89.44 165 ASP A C 1
ATOM 1242 O O . ASP A 1 165 ? 15.985 7.596 -12.270 1.00 89.44 165 ASP A O 1
ATOM 1246 N N . VAL A 1 166 ? 16.026 8.925 -14.083 1.00 88.50 166 VAL A N 1
ATOM 1247 C CA . VAL A 1 166 ? 16.109 10.200 -13.367 1.00 88.50 166 VAL A CA 1
ATOM 1248 C C . VAL A 1 166 ? 14.724 10.820 -13.204 1.00 88.50 166 VAL A C 1
ATOM 1250 O O . VAL A 1 166 ? 14.413 11.250 -12.098 1.00 88.50 166 VAL A O 1
ATOM 1253 N N . LEU A 1 167 ? 13.875 10.826 -14.236 1.00 90.25 167 LEU A N 1
ATOM 1254 C CA . LEU A 1 167 ? 12.511 11.364 -14.156 1.00 90.25 167 LEU A CA 1
ATOM 1255 C C . LEU A 1 167 ? 11.669 10.632 -13.097 1.00 90.25 167 LEU A C 1
ATOM 1257 O O . LEU A 1 167 ? 11.064 11.282 -12.246 1.00 90.25 167 LEU A O 1
ATOM 1261 N N . GLU A 1 168 ? 11.741 9.298 -13.030 1.00 88.88 168 GLU A N 1
ATOM 1262 C CA . GLU A 1 168 ? 11.124 8.546 -11.925 1.00 88.88 168 GLU A CA 1
ATOM 1263 C C . GLU A 1 168 ? 11.694 8.933 -10.551 1.00 88.88 168 GLU A C 1
ATOM 1265 O O . GLU A 1 168 ? 10.982 8.876 -9.553 1.00 88.88 168 GLU A O 1
ATOM 1270 N N . ARG A 1 169 ? 12.974 9.315 -10.449 1.00 85.62 169 ARG A N 1
ATOM 1271 C CA . ARG A 1 169 ? 13.558 9.777 -9.175 1.00 85.62 169 ARG A CA 1
ATOM 1272 C C . ARG A 1 169 ? 13.105 11.189 -8.818 1.00 85.62 169 ARG A C 1
ATOM 1274 O O . ARG A 1 169 ? 12.964 11.467 -7.634 1.00 85.62 169 ARG A O 1
ATOM 1281 N N . VAL A 1 170 ? 12.855 12.052 -9.803 1.00 86.31 170 VAL A N 1
ATOM 1282 C CA . VAL A 1 170 ? 12.274 13.391 -9.610 1.00 86.31 170 VAL A CA 1
ATOM 1283 C C . VAL A 1 170 ? 10.858 13.275 -9.047 1.00 86.31 170 VAL A C 1
ATOM 1285 O O . VAL A 1 170 ? 10.574 13.852 -7.999 1.00 86.31 170 VAL A O 1
ATOM 1288 N N . GLU A 1 171 ? 10.011 12.460 -9.676 1.00 86.75 171 GLU A N 1
ATOM 1289 C CA . GLU A 1 171 ? 8.684 12.091 -9.170 1.00 86.75 171 GLU A CA 1
ATOM 1290 C C . GLU A 1 171 ? 8.762 11.549 -7.741 1.00 86.75 171 GLU A C 1
ATOM 1292 O O . GLU A 1 171 ? 8.169 12.110 -6.824 1.00 86.75 171 GLU A O 1
ATOM 1297 N N . LYS A 1 172 ? 9.551 10.490 -7.527 1.00 81.19 172 LYS A N 1
ATOM 1298 C CA . LYS A 1 172 ? 9.686 9.804 -6.234 1.00 81.19 172 LYS A CA 1
ATOM 1299 C C . LYS A 1 172 ? 10.307 10.678 -5.135 1.00 81.19 172 LYS A C 1
ATOM 1301 O O . LYS A 1 172 ? 10.175 10.356 -3.951 1.00 81.19 172 LYS A O 1
ATOM 1306 N N . ALA A 1 173 ? 10.974 11.774 -5.498 1.00 78.56 173 ALA A N 1
ATOM 1307 C CA . ALA A 1 173 ? 11.481 12.787 -4.577 1.00 78.56 173 ALA A CA 1
ATOM 1308 C C . ALA A 1 173 ? 10.432 13.869 -4.256 1.00 78.56 173 ALA A C 1
ATOM 1310 O O . ALA A 1 173 ? 10.247 14.183 -3.079 1.00 78.56 173 ALA A O 1
ATOM 1311 N N . ARG A 1 174 ? 9.702 14.391 -5.255 1.00 82.62 174 ARG A N 1
ATOM 1312 C CA . ARG A 1 174 ? 8.624 15.382 -5.044 1.00 82.62 174 ARG A CA 1
ATOM 1313 C C . ARG A 1 174 ? 7.358 14.768 -4.433 1.00 82.62 174 ARG A C 1
ATOM 1315 O O . ARG A 1 174 ? 6.625 15.461 -3.744 1.00 82.62 174 ARG A O 1
ATOM 1322 N N . GLY A 1 175 ? 7.111 13.484 -4.681 1.00 80.06 175 GLY A N 1
ATOM 1323 C CA . GLY A 1 175 ? 5.882 12.766 -4.331 1.00 80.06 175 GLY A CA 1
ATOM 1324 C C . GLY A 1 175 ? 4.822 12.744 -5.440 1.00 80.06 175 GLY A C 1
ATOM 1325 O O . GLY A 1 175 ? 3.868 11.986 -5.332 1.00 80.06 175 GLY A O 1
ATOM 1326 N N . ALA A 1 176 ? 4.984 13.544 -6.498 1.00 85.31 176 ALA A N 1
ATOM 1327 C CA . ALA A 1 176 ? 4.014 13.699 -7.583 1.00 85.31 176 ALA A CA 1
ATOM 1328 C C . ALA A 1 176 ? 4.673 14.213 -8.880 1.00 85.31 176 ALA A C 1
ATOM 1330 O O . ALA A 1 176 ? 5.795 14.741 -8.861 1.00 85.31 176 ALA A O 1
ATOM 1331 N N . LEU A 1 177 ? 3.948 14.110 -9.996 1.00 87.62 177 LEU A N 1
ATOM 1332 C CA . LEU A 1 177 ? 4.229 14.775 -11.278 1.00 87.62 177 LEU A CA 1
ATOM 1333 C C . LEU A 1 177 ? 3.091 15.742 -11.621 1.00 87.62 177 LEU A C 1
ATOM 1335 O O . LEU A 1 177 ? 1.975 15.536 -11.157 1.00 87.62 177 LEU A O 1
ATOM 1339 N N . THR A 1 178 ? 3.341 16.772 -12.433 1.00 90.12 178 THR A N 1
ATOM 1340 C CA . THR A 1 178 ? 2.231 17.402 -13.173 1.00 90.12 178 THR A CA 1
ATOM 1341 C C . THR A 1 178 ? 1.755 16.455 -14.279 1.00 90.12 178 THR A C 1
ATOM 1343 O O . THR A 1 178 ? 2.469 15.508 -14.621 1.00 90.12 178 THR A O 1
ATOM 1346 N N . SER A 1 179 ? 0.573 16.691 -14.855 1.00 87.69 179 SER A N 1
ATOM 1347 C CA . SER A 1 179 ? 0.069 15.882 -15.978 1.00 87.69 179 SER A CA 1
ATOM 1348 C C . SER A 1 179 ? 1.082 15.811 -17.129 1.00 87.69 179 SER A C 1
ATOM 1350 O O . SER A 1 179 ? 1.486 14.717 -17.512 1.00 87.69 179 SER A O 1
ATOM 1352 N N . ASP A 1 180 ? 1.596 16.959 -17.579 1.00 90.94 180 ASP A N 1
ATOM 1353 C CA . ASP A 1 180 ? 2.595 17.062 -18.652 1.00 90.94 180 ASP A CA 1
ATOM 1354 C C . ASP A 1 180 ? 3.881 16.275 -18.351 1.00 90.94 180 ASP A C 1
ATOM 1356 O O . ASP A 1 180 ? 4.433 15.605 -19.224 1.00 90.94 180 ASP A O 1
ATOM 1360 N N . GLU A 1 181 ? 4.375 16.334 -17.109 1.00 91.31 181 GLU A N 1
ATOM 1361 C CA . GLU A 1 181 ? 5.572 15.595 -16.693 1.00 91.31 181 GLU A CA 1
ATOM 1362 C C . GLU A 1 181 ? 5.317 14.084 -16.601 1.00 91.31 181 GLU A C 1
ATOM 1364 O O . GLU A 1 181 ? 6.227 13.288 -16.847 1.00 91.31 181 GLU A O 1
ATOM 1369 N N . HIS A 1 182 ? 4.088 13.682 -16.265 1.00 89.62 182 HIS A N 1
ATOM 1370 C CA . HIS A 1 182 ? 3.671 12.285 -16.256 1.00 89.62 182 HIS A CA 1
ATOM 1371 C C . HIS A 1 182 ? 3.550 11.734 -17.681 1.00 89.62 182 HIS A C 1
ATOM 1373 O O . HIS A 1 182 ? 4.088 10.664 -17.971 1.00 89.62 182 HIS A O 1
ATOM 1379 N N . ASP A 1 183 ? 2.902 12.466 -18.588 1.00 91.56 183 ASP A N 1
ATOM 1380 C CA . ASP A 1 183 ? 2.777 12.056 -19.985 1.00 91.56 183 ASP A CA 1
ATOM 1381 C C . ASP A 1 183 ? 4.132 12.075 -20.713 1.00 91.56 183 ASP A C 1
ATOM 1383 O O . ASP A 1 183 ? 4.396 11.164 -21.500 1.00 91.56 183 ASP A O 1
ATOM 1387 N N . GLU A 1 184 ? 5.051 13.002 -20.393 1.00 93.38 184 GLU A N 1
ATOM 1388 C CA . GLU A 1 184 ? 6.447 12.930 -20.862 1.00 93.38 184 GLU A CA 1
ATOM 1389 C C . GLU A 1 184 ? 7.111 11.611 -20.423 1.00 93.38 184 GLU A C 1
ATOM 1391 O O . GLU A 1 184 ? 7.703 10.901 -21.243 1.00 93.38 184 GLU A O 1
ATOM 1396 N N . LEU A 1 185 ? 6.985 11.247 -19.140 1.00 92.75 185 LEU A N 1
ATOM 1397 C CA . LEU A 1 185 ? 7.551 10.010 -18.600 1.00 92.75 185 LEU A CA 1
ATOM 1398 C C . LEU A 1 185 ? 6.932 8.759 -19.246 1.00 92.75 185 LEU A C 1
ATOM 1400 O O . LEU A 1 185 ? 7.669 7.826 -19.573 1.00 92.75 185 LEU A O 1
ATOM 1404 N N . ILE A 1 186 ? 5.614 8.736 -19.484 1.00 93.81 186 ILE A N 1
ATOM 1405 C CA . ILE A 1 186 ? 4.952 7.636 -20.201 1.00 93.81 186 ILE A CA 1
ATOM 1406 C C . ILE A 1 186 ? 5.440 7.553 -21.647 1.00 93.81 186 ILE A C 1
ATOM 1408 O O . ILE A 1 186 ? 5.826 6.467 -22.079 1.00 93.81 186 ILE A O 1
ATOM 1412 N N . MET A 1 187 ? 5.476 8.662 -22.392 1.00 95.75 187 MET A N 1
ATOM 1413 C CA . MET A 1 187 ? 5.932 8.661 -23.788 1.00 95.75 187 MET A CA 1
ATOM 1414 C C . MET A 1 187 ? 7.359 8.115 -23.916 1.00 95.75 187 MET A C 1
ATOM 1416 O O . MET A 1 187 ? 7.611 7.255 -24.764 1.00 95.75 187 MET A O 1
ATOM 1420 N N . ARG A 1 188 ? 8.273 8.528 -23.027 1.00 95.38 188 ARG A N 1
ATOM 1421 C CA . ARG A 1 188 ? 9.648 8.005 -22.981 1.00 95.38 188 ARG A CA 1
ATOM 1422 C C . ARG A 1 188 ? 9.696 6.523 -22.612 1.00 95.38 188 ARG A C 1
ATOM 1424 O O . ARG A 1 188 ? 10.352 5.748 -23.306 1.00 95.38 188 ARG A O 1
ATOM 1431 N N . LEU A 1 189 ? 8.971 6.096 -21.572 1.00 94.88 189 LEU A N 1
ATOM 1432 C CA . LEU A 1 189 ? 8.884 4.683 -21.174 1.00 94.88 189 LEU A CA 1
ATOM 1433 C C . LEU A 1 189 ? 8.371 3.789 -22.311 1.00 94.88 189 LEU A C 1
ATOM 1435 O O . LEU A 1 189 ? 8.926 2.716 -22.540 1.00 94.88 189 LEU A O 1
ATOM 1439 N N . VAL A 1 190 ? 7.344 4.233 -23.037 1.00 95.69 190 VAL A N 1
ATOM 1440 C CA . VAL A 1 190 ? 6.752 3.509 -24.172 1.00 95.69 190 VAL A CA 1
ATOM 1441 C C . VAL A 1 190 ? 7.700 3.477 -25.370 1.00 95.69 190 VAL A C 1
ATOM 1443 O O . VAL A 1 190 ? 7.907 2.404 -25.942 1.00 95.69 190 VAL A O 1
ATOM 1446 N N . GLY A 1 191 ? 8.332 4.602 -25.717 1.00 96.31 191 GLY A N 1
ATOM 1447 C CA . GLY A 1 191 ? 9.337 4.669 -26.782 1.00 96.31 191 GLY A CA 1
ATOM 1448 C C . GLY A 1 191 ? 10.533 3.752 -26.510 1.00 96.31 191 GLY A C 1
ATOM 1449 O O . GLY A 1 191 ? 10.924 2.959 -27.375 1.00 96.31 191 GLY A O 1
ATOM 1450 N N . TYR A 1 192 ? 11.055 3.766 -25.280 1.00 96.06 192 TYR A N 1
ATOM 1451 C CA . TYR A 1 192 ? 12.147 2.887 -24.867 1.00 96.06 192 TYR A CA 1
ATOM 1452 C C . TYR A 1 192 ? 11.729 1.408 -24.860 1.00 96.06 192 TYR A C 1
ATOM 1454 O O . TYR A 1 192 ? 12.408 0.574 -25.453 1.00 96.06 192 TYR A O 1
ATOM 1462 N N . ALA A 1 193 ? 10.581 1.066 -24.265 1.00 94.50 193 ALA A N 1
ATOM 1463 C CA . ALA A 1 193 ? 10.079 -0.312 -24.216 1.00 94.50 193 ALA A CA 1
ATOM 1464 C C . ALA A 1 193 ? 9.747 -0.898 -25.604 1.00 94.50 193 ALA A C 1
ATOM 1466 O O . ALA A 1 193 ? 9.845 -2.112 -25.795 1.00 94.50 193 ALA A O 1
ATOM 1467 N N . THR A 1 194 ? 9.376 -0.049 -26.570 1.00 94.06 194 THR A N 1
ATOM 1468 C CA . THR A 1 194 ? 9.109 -0.441 -27.965 1.00 94.06 194 THR A CA 1
ATOM 1469 C C . THR A 1 194 ? 10.402 -0.665 -28.751 1.00 94.06 194 THR A C 1
ATOM 1471 O O . THR A 1 194 ? 10.515 -1.651 -29.475 1.00 94.06 194 THR A O 1
ATOM 1474 N N . SER A 1 195 ? 11.394 0.216 -28.587 1.00 95.44 195 SER A N 1
ATOM 1475 C CA . SER A 1 195 ? 12.707 0.103 -29.244 1.00 95.44 195 SER A CA 1
ATOM 1476 C C . SER A 1 195 ? 13.609 -0.975 -28.627 1.00 95.44 195 SER A C 1
ATOM 1478 O O . SER A 1 195 ? 14.436 -1.557 -29.326 1.00 95.44 195 SER A O 1
ATOM 1480 N N . HIS A 1 196 ? 13.417 -1.297 -27.344 1.00 95.06 196 HIS A N 1
ATOM 1481 C CA . HIS A 1 196 ? 14.201 -2.280 -26.591 1.00 95.06 196 HIS A CA 1
ATOM 1482 C C . HIS A 1 196 ? 13.320 -3.443 -26.081 1.00 95.06 196 HIS A C 1
ATOM 1484 O O . HIS A 1 196 ? 13.231 -3.668 -24.871 1.00 95.06 196 HIS A O 1
ATOM 1490 N N . PRO A 1 197 ? 12.692 -4.251 -26.964 1.00 92.75 197 PRO A N 1
ATOM 1491 C CA . PRO A 1 197 ? 11.705 -5.271 -26.577 1.00 92.75 197 PRO A CA 1
ATOM 1492 C C . PRO A 1 197 ? 12.265 -6.421 -25.714 1.00 92.75 197 PRO A C 1
ATOM 1494 O O . PRO A 1 197 ? 11.491 -7.226 -25.183 1.00 92.75 197 PRO A O 1
ATOM 1497 N N . GLY A 1 198 ? 13.593 -6.504 -25.572 1.00 90.88 198 GLY A N 1
ATOM 1498 C CA . GLY A 1 198 ? 14.290 -7.408 -24.656 1.00 90.88 198 GLY A CA 1
ATOM 1499 C C . GLY A 1 198 ? 14.440 -6.888 -23.217 1.00 90.88 198 GLY A C 1
ATOM 1500 O O . GLY A 1 198 ? 14.636 -7.706 -22.318 1.00 90.88 198 GLY A O 1
ATOM 1501 N N . ASP A 1 199 ? 14.325 -5.577 -22.956 1.00 92.31 199 ASP A N 1
ATOM 1502 C CA . ASP A 1 199 ? 14.428 -5.031 -21.594 1.00 92.31 199 ASP A CA 1
ATOM 1503 C C . ASP A 1 199 ? 13.099 -5.204 -20.841 1.00 92.31 199 ASP A C 1
ATOM 1505 O O . ASP A 1 199 ? 12.207 -4.352 -20.824 1.00 92.31 199 ASP A O 1
ATOM 1509 N N . GLN A 1 200 ? 12.978 -6.363 -20.199 1.00 89.75 200 GLN A N 1
ATOM 1510 C CA . GLN A 1 200 ? 11.797 -6.757 -19.433 1.00 89.75 200 GLN A CA 1
ATOM 1511 C C . GLN A 1 200 ? 11.491 -5.821 -18.255 1.00 89.75 200 GLN A C 1
ATOM 1513 O O . GLN A 1 200 ? 10.331 -5.702 -17.866 1.00 89.75 200 GLN A O 1
ATOM 1518 N N . ALA A 1 201 ? 12.495 -5.132 -17.700 1.00 89.00 201 ALA A N 1
ATOM 1519 C CA . ALA A 1 201 ? 12.295 -4.211 -16.585 1.00 89.00 201 ALA A CA 1
ATOM 1520 C C . ALA A 1 201 ? 11.637 -2.905 -17.055 1.00 89.00 201 ALA A C 1
ATOM 1522 O O . ALA A 1 201 ? 10.690 -2.433 -16.427 1.00 89.00 201 ALA A O 1
ATOM 1523 N N . HIS A 1 202 ? 12.080 -2.347 -18.183 1.00 91.19 202 HIS A N 1
ATOM 1524 C CA . HIS A 1 202 ? 11.464 -1.151 -18.760 1.00 91.19 202 HIS A CA 1
ATOM 1525 C C . HIS A 1 202 ? 10.093 -1.442 -19.372 1.00 91.19 202 HIS A C 1
ATOM 1527 O O . HIS A 1 202 ? 9.178 -0.643 -19.188 1.00 91.19 202 HIS A O 1
ATOM 1533 N N . LYS A 1 203 ? 9.894 -2.619 -19.981 1.00 92.75 203 LYS A N 1
ATOM 1534 C CA . LYS A 1 203 ? 8.554 -3.074 -20.385 1.00 92.75 203 LYS A CA 1
ATOM 1535 C C . LYS A 1 203 ? 7.594 -3.173 -19.200 1.00 92.75 203 LYS A C 1
ATOM 1537 O O . LYS A 1 203 ? 6.488 -2.654 -19.289 1.00 92.75 203 LYS A O 1
ATOM 1542 N N . ALA A 1 204 ? 8.014 -3.782 -18.088 1.00 89.94 204 ALA A N 1
ATOM 1543 C CA . ALA A 1 204 ? 7.199 -3.873 -16.875 1.00 89.94 204 ALA A CA 1
ATOM 1544 C C . ALA A 1 204 ? 6.836 -2.484 -16.310 1.00 89.94 204 ALA A C 1
ATOM 1546 O O . ALA A 1 204 ? 5.677 -2.255 -15.971 1.00 89.94 204 ALA A O 1
ATOM 1547 N N . ARG A 1 205 ? 7.792 -1.540 -16.283 1.00 90.50 205 ARG A N 1
ATOM 1548 C CA . ARG A 1 205 ? 7.569 -0.136 -15.875 1.00 90.50 205 ARG A CA 1
ATOM 1549 C C . ARG A 1 205 ? 6.575 0.580 -16.797 1.00 90.50 205 ARG A C 1
ATOM 1551 O O . ARG A 1 205 ? 5.635 1.196 -16.305 1.00 90.50 205 ARG A O 1
ATOM 1558 N N . ALA A 1 206 ? 6.740 0.461 -18.116 1.00 92.44 206 ALA A N 1
ATOM 1559 C CA . ALA A 1 206 ? 5.837 1.061 -19.101 1.00 92.44 206 ALA A CA 1
ATOM 1560 C C . ALA A 1 206 ? 4.411 0.490 -19.003 1.00 92.44 206 ALA A C 1
ATOM 1562 O O . ALA A 1 206 ? 3.445 1.247 -18.995 1.00 92.44 206 ALA A O 1
ATOM 1563 N N . ILE A 1 207 ? 4.277 -0.835 -18.865 1.00 91.00 207 ILE A N 1
ATOM 1564 C CA . ILE A 1 207 ? 2.986 -1.515 -18.685 1.00 91.00 207 ILE A CA 1
ATOM 1565 C C . ILE A 1 207 ? 2.296 -1.054 -17.398 1.00 91.00 207 ILE A C 1
ATOM 1567 O O . ILE A 1 207 ? 1.117 -0.714 -17.451 1.00 91.00 207 ILE A O 1
ATOM 1571 N N . ALA A 1 208 ? 3.014 -0.996 -16.270 1.00 88.00 208 ALA A N 1
ATOM 1572 C CA . ALA A 1 208 ? 2.454 -0.550 -14.994 1.00 88.00 208 ALA A CA 1
ATOM 1573 C C . ALA A 1 208 ? 1.910 0.886 -15.075 1.00 88.00 208 ALA A C 1
ATOM 1575 O O . ALA A 1 208 ? 0.785 1.133 -14.651 1.00 88.00 208 ALA A O 1
ATOM 1576 N N . ARG A 1 209 ? 2.651 1.809 -15.706 1.00 89.69 209 ARG A N 1
ATOM 1577 C CA . ARG A 1 209 ? 2.188 3.192 -15.912 1.00 89.69 209 ARG A CA 1
ATOM 1578 C C . ARG A 1 209 ? 0.989 3.294 -16.836 1.00 89.69 209 ARG A C 1
ATOM 1580 O O . ARG A 1 209 ? 0.029 3.968 -16.494 1.00 89.69 209 ARG A O 1
ATOM 1587 N N . LEU A 1 210 ? 1.018 2.609 -17.978 1.00 91.19 210 LEU A N 1
ATOM 1588 C CA . LEU A 1 210 ? -0.108 2.609 -18.912 1.00 91.19 210 LEU A CA 1
ATOM 1589 C C . LEU A 1 210 ? -1.377 2.026 -18.276 1.00 91.19 210 LEU A C 1
ATOM 1591 O O . LEU A 1 210 ? -2.459 2.551 -18.512 1.00 91.19 210 LEU A O 1
ATOM 1595 N N . VAL A 1 211 ? -1.248 1.000 -17.429 1.00 88.56 211 VAL A N 1
ATOM 1596 C CA . VAL A 1 211 ? -2.345 0.471 -16.602 1.00 88.56 211 VAL A CA 1
ATOM 1597 C C . VAL A 1 211 ? -2.855 1.522 -15.608 1.00 88.56 211 VAL A C 1
ATOM 1599 O O . VAL A 1 211 ? -4.056 1.770 -15.578 1.00 88.56 211 VAL A O 1
ATOM 1602 N N . ALA A 1 212 ? -1.959 2.178 -14.865 1.00 84.69 212 ALA A N 1
ATOM 1603 C CA . ALA A 1 212 ? -2.295 3.184 -13.850 1.00 84.69 212 ALA A CA 1
ATOM 1604 C C . ALA A 1 212 ? -2.975 4.450 -14.415 1.00 84.69 212 ALA A C 1
ATOM 1606 O O . ALA A 1 212 ? -3.612 5.198 -13.684 1.00 84.69 212 ALA A O 1
ATOM 1607 N N . VAL A 1 213 ? -2.852 4.703 -15.723 1.00 86.56 213 VAL A N 1
ATOM 1608 C CA . VAL A 1 213 ? -3.546 5.806 -16.413 1.00 86.56 213 VAL A CA 1
ATOM 1609 C C . VAL A 1 213 ? -4.664 5.329 -17.357 1.00 86.56 213 VAL A C 1
ATOM 1611 O O . VAL A 1 213 ? -5.124 6.092 -18.203 1.00 86.56 213 VAL A O 1
ATOM 1614 N N . GLY A 1 214 ? -5.093 4.065 -17.253 1.00 87.31 214 GLY A N 1
ATOM 1615 C CA . GLY A 1 214 ? -6.212 3.501 -18.025 1.00 87.31 214 GLY A CA 1
ATOM 1616 C C . GLY A 1 214 ? -5.937 3.215 -19.512 1.00 87.31 214 GLY A C 1
ATOM 1617 O O . GLY A 1 214 ? -6.844 2.833 -20.249 1.00 87.31 214 GLY A O 1
ATOM 1618 N N . ARG A 1 215 ? -4.692 3.349 -19.986 1.00 91.88 215 ARG A N 1
ATOM 1619 C CA . ARG A 1 215 ? -4.269 3.115 -21.385 1.00 91.88 215 ARG A CA 1
ATOM 1620 C C . ARG A 1 215 ? -4.046 1.615 -21.660 1.00 91.88 215 ARG A C 1
ATOM 1622 O O . ARG A 1 215 ? -2.983 1.190 -22.122 1.00 91.88 215 ARG A O 1
ATOM 1629 N N . PHE A 1 216 ? -5.059 0.793 -21.367 1.00 92.25 216 PHE A N 1
ATOM 1630 C CA . PHE A 1 216 ? -4.974 -0.676 -21.359 1.00 92.25 216 PHE A CA 1
ATOM 1631 C C . PHE A 1 216 ? -4.591 -1.298 -22.713 1.00 92.25 216 PHE A C 1
ATOM 1633 O O . PHE A 1 216 ? -3.816 -2.256 -22.741 1.00 92.25 216 PHE A O 1
ATOM 1640 N N . ASP A 1 217 ? -5.050 -0.744 -23.840 1.00 93.62 217 ASP A N 1
ATOM 1641 C CA . ASP A 1 217 ? -4.643 -1.220 -25.172 1.00 93.62 217 ASP A CA 1
ATOM 1642 C C . ASP A 1 217 ? -3.162 -0.988 -25.460 1.00 93.62 217 ASP A C 1
ATOM 1644 O O . ASP A 1 217 ? -2.495 -1.819 -26.077 1.00 93.62 217 ASP A O 1
ATOM 1648 N N . GLU A 1 218 ? -2.596 0.104 -24.962 1.00 94.44 218 GLU A N 1
ATOM 1649 C CA . GLU A 1 218 ? -1.172 0.373 -25.119 1.00 94.44 218 GLU A CA 1
ATOM 1650 C C . GLU A 1 218 ? -0.343 -0.566 -24.243 1.00 94.44 218 GLU A C 1
ATOM 1652 O O . GLU A 1 218 ? 0.650 -1.131 -24.708 1.00 94.44 218 GLU A O 1
ATOM 1657 N N . ALA A 1 219 ? -0.810 -0.832 -23.018 1.00 92.88 219 ALA A N 1
ATOM 1658 C CA . ALA A 1 219 ? -0.227 -1.853 -22.156 1.00 92.88 219 ALA A CA 1
ATOM 1659 C C . ALA A 1 219 ? -0.270 -3.237 -22.834 1.00 92.88 219 ALA A C 1
ATOM 1661 O O . ALA A 1 219 ? 0.738 -3.948 -22.839 1.00 92.88 219 ALA A O 1
ATOM 1662 N N . ARG A 1 220 ? -1.389 -3.599 -23.488 1.00 94.00 220 ARG A N 1
ATOM 1663 C CA . ARG A 1 220 ? -1.511 -4.823 -24.305 1.00 94.00 220 ARG A CA 1
ATOM 1664 C C . ARG A 1 220 ? -0.491 -4.873 -25.444 1.00 94.00 220 ARG A C 1
ATOM 1666 O O . ARG A 1 220 ? 0.098 -5.934 -25.652 1.00 94.00 220 ARG A O 1
ATOM 1673 N N . ARG A 1 221 ? -0.256 -3.761 -26.157 1.00 94.06 221 ARG A N 1
ATOM 1674 C CA . ARG A 1 221 ? 0.748 -3.684 -27.240 1.00 94.06 221 ARG A CA 1
ATOM 1675 C C . ARG A 1 221 ? 2.165 -3.955 -26.718 1.00 94.06 221 ARG A C 1
ATOM 1677 O O . ARG A 1 221 ? 2.862 -4.795 -27.282 1.00 94.06 221 ARG A O 1
ATOM 1684 N N . ILE A 1 222 ? 2.572 -3.343 -25.602 1.00 92.62 222 ILE A N 1
ATOM 1685 C CA . ILE A 1 222 ? 3.893 -3.601 -24.987 1.00 92.62 222 ILE A CA 1
ATOM 1686 C C . ILE A 1 222 ? 3.988 -5.037 -24.417 1.00 92.62 222 ILE A C 1
ATOM 1688 O O . ILE A 1 222 ? 5.035 -5.689 -24.515 1.00 92.62 222 ILE A O 1
ATOM 1692 N N . ALA A 1 223 ? 2.881 -5.581 -23.901 1.00 91.38 223 ALA A N 1
ATOM 1693 C CA . ALA A 1 223 ? 2.746 -6.966 -23.430 1.00 91.38 223 ALA A CA 1
ATOM 1694 C C . ALA A 1 223 ? 2.465 -8.003 -24.544 1.00 91.38 223 ALA A C 1
ATOM 1696 O O . ALA A 1 223 ? 2.051 -9.135 -24.260 1.00 91.38 223 ALA A O 1
ATOM 1697 N N . ALA A 1 224 ? 2.667 -7.652 -25.820 1.00 88.31 224 ALA A N 1
ATOM 1698 C CA . ALA A 1 224 ? 2.441 -8.576 -26.929 1.00 88.31 224 ALA A CA 1
ATOM 1699 C C . ALA A 1 224 ? 3.462 -9.731 -26.942 1.00 88.31 224 ALA A C 1
ATOM 1701 O O . ALA A 1 224 ? 3.070 -10.881 -27.147 1.00 88.31 224 ALA A O 1
ATOM 1702 N N . GLY A 1 225 ? 4.742 -9.433 -26.693 1.00 82.44 225 GLY A N 1
ATOM 1703 C CA . GLY A 1 225 ? 5.832 -10.416 -26.594 1.00 82.44 225 GLY A CA 1
ATOM 1704 C C . GLY A 1 225 ? 6.096 -10.927 -25.165 1.00 82.44 225 GLY A C 1
ATOM 1705 O O . GLY A 1 225 ? 5.328 -10.622 -24.251 1.00 82.44 225 GLY A O 1
ATOM 1706 N N . PRO A 1 226 ? 7.212 -11.653 -24.937 1.00 81.44 226 PRO A N 1
ATOM 1707 C CA . PRO A 1 226 ? 7.598 -12.152 -23.616 1.00 81.44 226 PRO A CA 1
ATOM 1708 C C . PRO A 1 226 ? 7.604 -11.050 -22.550 1.00 81.44 226 PRO A C 1
ATOM 1710 O O . PRO A 1 226 ? 8.089 -9.942 -22.810 1.00 81.44 226 PRO A O 1
ATOM 1713 N N . CYS A 1 227 ? 7.047 -11.374 -21.384 1.00 80.44 227 CYS A N 1
ATOM 1714 C CA . CYS A 1 227 ? 6.852 -10.503 -20.226 1.00 80.44 227 CYS A CA 1
ATOM 1715 C C . CYS A 1 227 ? 6.851 -11.327 -18.923 1.00 80.44 227 CYS A C 1
ATOM 1717 O O . CYS A 1 227 ? 6.568 -12.526 -18.928 1.00 80.44 227 CYS A O 1
ATOM 1719 N N . ASP A 1 228 ? 7.169 -10.672 -17.805 1.00 79.19 228 ASP A N 1
ATOM 1720 C CA . ASP A 1 228 ? 6.955 -11.195 -16.449 1.00 79.19 228 ASP A CA 1
ATOM 1721 C C . ASP A 1 228 ? 5.447 -11.491 -16.248 1.00 79.19 228 ASP A C 1
ATOM 1723 O O . ASP A 1 228 ? 4.638 -10.618 -16.570 1.00 79.19 228 ASP A O 1
ATOM 1727 N N . PRO A 1 229 ? 5.023 -12.668 -15.735 1.00 77.19 229 PRO A N 1
ATOM 1728 C CA . PRO A 1 229 ? 3.601 -13.010 -15.609 1.00 77.19 229 PRO A CA 1
ATOM 1729 C C . PRO A 1 229 ? 2.763 -12.006 -14.805 1.00 77.19 229 PRO A C 1
ATOM 1731 O O . PRO A 1 229 ? 1.583 -11.828 -15.109 1.00 77.19 229 PRO A O 1
ATOM 1734 N N . LEU A 1 230 ? 3.364 -11.320 -13.825 1.00 77.56 230 LEU A N 1
ATOM 1735 C CA . LEU A 1 230 ? 2.706 -10.290 -13.010 1.00 77.56 230 LEU A CA 1
ATOM 1736 C C . LEU A 1 230 ? 2.564 -8.942 -13.736 1.00 77.56 230 LEU A C 1
ATOM 1738 O O . LEU A 1 230 ? 1.858 -8.063 -13.260 1.00 77.56 230 LEU A O 1
ATOM 1742 N N . HIS A 1 231 ? 3.213 -8.797 -14.891 1.00 72.62 231 HIS A N 1
ATOM 1743 C CA . HIS A 1 231 ? 3.145 -7.638 -15.786 1.00 72.62 231 HIS A CA 1
ATOM 1744 C C . HIS A 1 231 ? 2.662 -8.055 -17.190 1.00 72.62 231 HIS A C 1
ATOM 1746 O O . HIS A 1 231 ? 2.838 -7.329 -18.164 1.00 72.62 231 HIS A O 1
ATOM 1752 N N . GLY A 1 232 ? 2.096 -9.260 -17.316 1.00 83.19 232 GLY A N 1
ATOM 1753 C CA . GLY A 1 232 ? 1.601 -9.811 -18.571 1.00 83.19 232 GLY A CA 1
ATOM 1754 C C . GLY A 1 232 ? 0.124 -9.508 -18.816 1.00 83.19 232 GLY A C 1
ATOM 1755 O O . GLY A 1 232 ? -0.560 -8.875 -18.010 1.00 83.19 232 GLY A O 1
ATOM 1756 N N . ARG A 1 233 ? -0.407 -10.036 -19.925 1.00 88.00 233 ARG A N 1
ATOM 1757 C CA . ARG A 1 233 ? -1.791 -9.790 -20.380 1.00 88.00 233 ARG A CA 1
ATOM 1758 C C . ARG A 1 233 ? -2.863 -10.077 -19.314 1.00 88.00 233 ARG A C 1
ATOM 1760 O O . ARG A 1 233 ? -3.860 -9.367 -19.267 1.00 88.00 233 ARG A O 1
ATOM 1767 N N . SER A 1 234 ? -2.656 -11.065 -18.436 1.00 88.12 234 SER A N 1
ATOM 1768 C CA . SER A 1 234 ? -3.580 -11.361 -17.325 1.00 88.12 234 SER A CA 1
ATOM 1769 C C . SER A 1 234 ? -3.592 -10.282 -16.233 1.00 88.12 234 SER A C 1
ATOM 1771 O O . SER A 1 234 ? -4.651 -10.013 -15.683 1.00 88.12 234 SER A O 1
ATOM 1773 N N . ALA A 1 235 ? -2.458 -9.640 -15.936 1.00 85.69 235 ALA A N 1
ATOM 1774 C CA . ALA A 1 235 ? -2.403 -8.544 -14.965 1.00 85.69 235 ALA A CA 1
ATOM 1775 C C . ALA A 1 235 ? -3.049 -7.266 -15.527 1.00 85.69 235 ALA A C 1
ATOM 1777 O O . ALA A 1 235 ? -3.818 -6.607 -14.833 1.00 85.69 235 ALA A O 1
ATOM 1778 N N . ILE A 1 236 ? -2.820 -6.981 -16.816 1.00 89.00 236 ILE A N 1
ATOM 1779 C CA . ILE A 1 236 ? -3.484 -5.881 -17.534 1.00 89.00 236 ILE A CA 1
ATOM 1780 C C . ILE A 1 236 ? -5.003 -6.095 -17.547 1.00 89.00 236 ILE A C 1
ATOM 1782 O O . ILE A 1 236 ? -5.742 -5.187 -17.181 1.00 89.00 236 ILE A O 1
ATOM 1786 N N . ARG A 1 237 ? -5.477 -7.303 -17.898 1.00 91.88 237 ARG A N 1
ATOM 1787 C CA . ARG A 1 237 ? -6.918 -7.610 -17.917 1.00 91.88 237 ARG A CA 1
ATOM 1788 C C . ARG A 1 237 ? -7.545 -7.580 -16.518 1.00 91.88 237 ARG A C 1
ATOM 1790 O O . ARG A 1 237 ? -8.685 -7.160 -16.402 1.00 91.88 237 ARG A O 1
ATOM 1797 N N . PHE A 1 238 ? -6.819 -7.965 -15.462 1.00 90.75 238 PHE A N 1
ATOM 1798 C CA . PHE A 1 238 ? -7.278 -7.797 -14.075 1.00 90.75 238 PHE A CA 1
ATOM 1799 C C . PHE A 1 238 ? -7.523 -6.318 -13.730 1.00 90.75 238 PHE A C 1
ATOM 1801 O O . PHE A 1 238 ? -8.597 -5.984 -13.232 1.00 90.75 238 PHE A O 1
ATOM 1808 N N . ALA A 1 239 ? -6.563 -5.434 -14.020 1.00 87.31 239 ALA A N 1
ATOM 1809 C CA . ALA A 1 239 ? -6.700 -4.008 -13.727 1.00 87.31 239 ALA A CA 1
ATOM 1810 C C . ALA A 1 239 ? -7.815 -3.355 -14.562 1.00 87.31 239 ALA A C 1
ATOM 1812 O O . ALA A 1 239 ? -8.655 -2.644 -14.019 1.00 87.31 239 ALA A O 1
ATOM 1813 N N . GLU A 1 240 ? -7.880 -3.680 -15.854 1.00 89.69 240 GLU A N 1
ATOM 1814 C CA . GLU A 1 240 ? -8.941 -3.241 -16.764 1.00 89.69 240 GLU A CA 1
ATOM 1815 C C . GLU A 1 240 ? -10.334 -3.665 -16.284 1.00 89.69 240 GLU A C 1
ATOM 1817 O O . GLU A 1 240 ? -11.211 -2.822 -16.150 1.00 89.69 240 GLU A O 1
ATOM 1822 N N . LEU A 1 241 ? -10.530 -4.941 -15.931 1.00 90.56 241 LEU A N 1
ATOM 1823 C CA . LEU A 1 241 ? -11.789 -5.430 -15.358 1.00 90.56 241 LEU A CA 1
ATOM 1824 C C . LEU A 1 241 ? -12.141 -4.733 -14.038 1.00 90.56 241 LEU A C 1
ATOM 1826 O O . LEU A 1 241 ? -13.310 -4.472 -13.772 1.00 90.56 241 LEU A O 1
ATOM 1830 N N . THR A 1 242 ? -11.138 -4.398 -13.224 1.00 87.06 242 THR A N 1
ATOM 1831 C CA . THR A 1 242 ? -11.348 -3.662 -11.969 1.00 87.06 242 THR A CA 1
ATOM 1832 C C . THR A 1 242 ? -11.803 -2.218 -12.237 1.00 87.06 242 THR A C 1
ATOM 1834 O O . THR A 1 242 ? -12.660 -1.714 -11.516 1.00 87.06 242 THR A O 1
ATOM 1837 N N . ALA A 1 243 ? -11.309 -1.580 -13.306 1.00 83.94 243 ALA A N 1
ATOM 1838 C CA . ALA A 1 243 ? -11.761 -0.265 -13.771 1.00 83.94 243 ALA A CA 1
ATOM 1839 C C . ALA A 1 243 ? -13.129 -0.309 -14.495 1.00 83.94 243 ALA A C 1
ATOM 1841 O O . ALA A 1 243 ? -13.934 0.604 -14.328 1.00 83.94 243 ALA A O 1
ATOM 1842 N N . GLU A 1 244 ? -13.443 -1.395 -15.219 1.00 86.69 244 GLU A N 1
ATOM 1843 C CA . GLU A 1 244 ? -14.784 -1.712 -15.762 1.00 86.69 244 GLU A CA 1
ATOM 1844 C C . GLU A 1 244 ? -15.835 -2.000 -14.658 1.00 86.69 244 GLU A C 1
ATOM 1846 O O . GLU A 1 244 ? -17.001 -2.259 -14.969 1.00 86.69 244 GLU A O 1
ATOM 1851 N N . GLY A 1 245 ? -15.439 -2.009 -13.377 1.00 86.56 245 GLY A N 1
ATOM 1852 C CA . GLY A 1 245 ? -16.307 -2.349 -12.244 1.00 86.56 245 GLY A CA 1
ATOM 1853 C C . GLY A 1 245 ? -16.773 -3.809 -12.239 1.00 86.56 245 GLY A C 1
ATOM 1854 O O . GLY A 1 245 ? -17.875 -4.091 -11.788 1.00 86.56 245 GLY A O 1
ATOM 1855 N N . ARG A 1 246 ? -15.976 -4.719 -12.816 1.00 91.25 246 ARG A N 1
ATOM 1856 C CA . ARG A 1 246 ? -16.256 -6.159 -12.967 1.00 91.25 246 ARG A CA 1
ATOM 1857 C C . ARG A 1 246 ? -15.377 -6.951 -12.017 1.00 91.25 246 ARG A C 1
ATOM 1859 O O . ARG A 1 246 ? -14.421 -7.625 -12.414 1.00 91.25 246 ARG A O 1
ATOM 1866 N N . HIS A 1 247 ? -15.658 -6.812 -10.738 1.00 92.44 247 HIS A N 1
ATOM 1867 C CA . HIS A 1 247 ? -14.823 -7.295 -9.656 1.00 92.44 247 HIS A CA 1
ATOM 1868 C C . HIS A 1 247 ? -14.812 -8.833 -9.577 1.00 92.44 247 HIS A C 1
ATOM 1870 O O . HIS A 1 247 ? -13.758 -9.409 -9.282 1.00 92.44 247 HIS A O 1
ATOM 1876 N N . SER A 1 248 ? -15.899 -9.515 -9.961 1.00 95.00 248 SER A N 1
ATOM 1877 C CA . SER A 1 248 ? -15.924 -10.985 -10.072 1.00 95.00 248 SER A CA 1
ATOM 1878 C C . SER A 1 248 ? -15.060 -11.505 -11.231 1.00 95.00 248 SER A C 1
ATOM 1880 O O . SER A 1 248 ? -14.217 -12.383 -11.028 1.00 95.00 248 SER A O 1
ATOM 1882 N N . ASP A 1 249 ? -15.174 -10.918 -12.430 1.00 94.94 249 ASP A N 1
ATOM 1883 C CA . ASP A 1 249 ? -14.323 -11.260 -13.587 1.00 94.94 249 ASP A CA 1
ATOM 1884 C C . ASP A 1 249 ? -12.840 -10.941 -13.317 1.00 94.94 249 ASP A C 1
ATOM 1886 O O . ASP A 1 249 ? -11.936 -11.691 -13.717 1.00 94.94 249 ASP A O 1
ATOM 1890 N N . ALA A 1 250 ? -12.568 -9.824 -12.630 1.00 92.81 250 ALA A N 1
ATOM 1891 C CA . ALA A 1 250 ? -11.228 -9.438 -12.207 1.00 92.81 250 ALA A CA 1
ATOM 1892 C C . ALA A 1 250 ? -10.639 -10.505 -11.272 1.00 92.81 250 ALA A C 1
ATOM 1894 O O . ALA A 1 250 ? -9.537 -11.005 -11.524 1.00 92.81 250 ALA A O 1
ATOM 1895 N N . ARG A 1 251 ? -11.395 -10.935 -10.250 1.00 94.69 251 ARG A N 1
ATOM 1896 C CA . ARG A 1 251 ? -11.007 -12.046 -9.367 1.00 94.69 251 ARG A CA 1
ATOM 1897 C C . ARG A 1 251 ? -10.792 -13.346 -10.138 1.00 94.69 251 ARG A C 1
ATOM 1899 O O . ARG A 1 251 ? -9.779 -13.998 -9.901 1.00 94.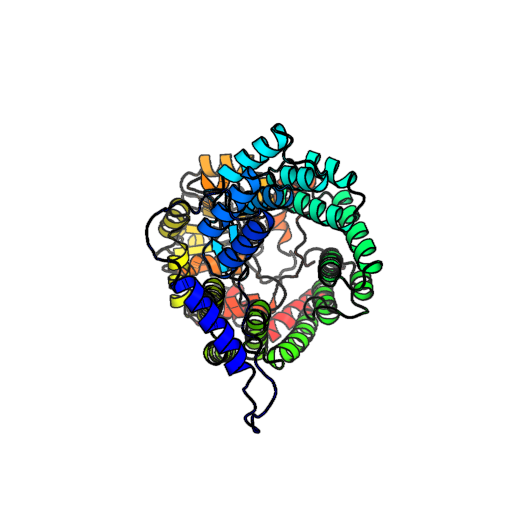69 251 ARG A O 1
ATOM 1906 N N . ALA A 1 252 ? -11.656 -13.711 -11.084 1.00 95.75 252 ALA A N 1
ATOM 1907 C CA . ALA A 1 252 ? -11.476 -14.915 -11.900 1.00 95.75 252 ALA A CA 1
ATOM 1908 C C . ALA A 1 252 ? -10.170 -14.867 -12.722 1.00 95.75 252 ALA A C 1
ATOM 1910 O O . ALA A 1 252 ? -9.375 -15.813 -12.708 1.00 95.75 252 ALA A O 1
ATOM 1911 N N . THR A 1 253 ? -9.889 -13.727 -13.361 1.00 94.75 253 THR A N 1
ATOM 1912 C CA . THR A 1 253 ? -8.649 -13.475 -14.120 1.00 94.75 253 THR A CA 1
ATOM 1913 C C . THR A 1 253 ? -7.405 -13.575 -13.231 1.00 94.75 253 THR A C 1
ATOM 1915 O O . THR A 1 253 ? -6.400 -14.196 -13.599 1.00 94.75 253 THR A O 1
ATOM 1918 N N . LYS A 1 254 ? -7.482 -12.991 -12.034 1.00 93.94 254 LYS A N 1
ATOM 1919 C CA . LYS A 1 254 ? -6.425 -12.986 -11.022 1.00 93.94 254 LYS A CA 1
ATOM 1920 C C . LYS A 1 254 ? -6.191 -14.376 -10.421 1.00 93.94 254 LYS A C 1
ATOM 1922 O O . LYS A 1 254 ? -5.041 -14.798 -10.321 1.00 93.94 254 LYS A O 1
ATOM 1927 N N . LEU A 1 255 ? -7.250 -15.132 -10.132 1.00 95.75 255 LEU A N 1
ATOM 1928 C CA . LEU A 1 255 ? -7.194 -16.516 -9.652 1.00 95.75 255 LEU A CA 1
ATOM 1929 C C . LEU A 1 255 ? -6.564 -17.456 -10.693 1.00 95.75 255 LEU A C 1
ATOM 1931 O O . LEU A 1 255 ? -5.738 -18.295 -10.341 1.00 95.75 255 LEU A O 1
ATOM 1935 N N . ALA A 1 256 ? -6.873 -17.285 -11.982 1.00 96.06 256 ALA A N 1
ATOM 1936 C CA . ALA A 1 256 ? -6.238 -18.045 -13.063 1.00 96.06 256 ALA A CA 1
ATOM 1937 C C . ALA A 1 256 ? -4.732 -17.732 -13.219 1.00 96.06 256 ALA A C 1
ATOM 1939 O O . ALA A 1 256 ? -3.939 -18.595 -13.604 1.00 96.06 256 ALA A O 1
ATOM 1940 N N . LEU A 1 257 ? -4.297 -16.505 -12.908 1.00 94.56 257 LEU A N 1
ATOM 1941 C CA . LEU A 1 257 ? -2.873 -16.167 -12.811 1.00 94.56 257 LEU A CA 1
ATOM 1942 C C . LEU A 1 257 ? -2.229 -16.739 -11.537 1.00 94.56 257 LEU A C 1
ATOM 1944 O O . LEU A 1 257 ? -1.121 -17.266 -11.622 1.00 94.56 257 LEU A O 1
ATOM 1948 N N . ALA A 1 258 ? -2.932 -16.711 -10.404 1.00 95.88 258 ALA A N 1
ATOM 1949 C CA . ALA A 1 258 ? -2.466 -17.287 -9.146 1.00 95.88 258 ALA A CA 1
ATOM 1950 C C . ALA A 1 258 ? -2.238 -18.804 -9.257 1.00 95.88 258 ALA A C 1
ATOM 1952 O O . ALA A 1 258 ? -1.146 -19.265 -8.938 1.00 95.88 258 ALA A O 1
ATOM 1953 N N . LYS A 1 259 ? -3.203 -19.564 -9.802 1.00 96.62 259 LYS A N 1
ATOM 1954 C CA . LYS A 1 259 ? -3.114 -21.027 -9.992 1.00 96.62 259 LYS A CA 1
ATOM 1955 C C . LYS A 1 259 ? -1.837 -21.440 -10.727 1.00 96.62 259 LYS A C 1
ATOM 1957 O O . LYS A 1 259 ? -0.999 -22.127 -10.149 1.00 96.62 259 LYS A O 1
ATOM 1962 N N . ARG A 1 260 ? -1.592 -20.867 -11.913 1.00 95.00 260 ARG A N 1
ATOM 1963 C CA . ARG A 1 260 ? -0.373 -21.114 -12.713 1.00 95.00 260 ARG A CA 1
ATOM 1964 C C . ARG A 1 260 ? 0.928 -20.855 -11.942 1.00 95.00 260 ARG A C 1
ATOM 1966 O O . ARG A 1 260 ? 1.920 -21.551 -12.155 1.00 95.00 260 ARG A O 1
ATOM 1973 N N . ILE A 1 261 ? 0.954 -19.853 -11.059 1.00 95.12 261 ILE A N 1
ATOM 1974 C CA . ILE A 1 261 ? 2.131 -19.537 -10.235 1.00 95.12 261 ILE A CA 1
ATOM 1975 C C . ILE A 1 261 ? 2.245 -20.501 -9.044 1.00 95.12 261 ILE A C 1
ATOM 1977 O O . ILE A 1 261 ? 3.343 -20.984 -8.783 1.00 95.12 261 ILE A O 1
ATOM 1981 N N . ALA A 1 262 ? 1.140 -20.824 -8.365 1.00 95.88 262 ALA A N 1
ATOM 1982 C CA . ALA A 1 262 ? 1.083 -21.759 -7.238 1.00 95.88 262 ALA A CA 1
ATOM 1983 C C . ALA A 1 262 ? 1.447 -23.204 -7.640 1.00 95.88 262 ALA A C 1
ATOM 1985 O O . ALA A 1 262 ? 2.086 -23.915 -6.862 1.00 95.88 262 ALA A O 1
ATOM 1986 N N . GLU A 1 263 ? 1.089 -23.612 -8.860 1.00 95.44 263 GLU A N 1
ATOM 1987 C CA . GLU A 1 263 ? 1.470 -24.876 -9.505 1.00 95.44 263 GLU A CA 1
ATOM 1988 C C . GLU A 1 263 ? 2.967 -24.897 -9.877 1.00 95.44 263 GLU A C 1
ATOM 1990 O O . GLU A 1 263 ? 3.655 -25.905 -9.689 1.00 95.44 263 GLU A O 1
ATOM 1995 N N . THR A 1 264 ? 3.511 -23.763 -10.346 1.00 94.44 264 THR A N 1
ATOM 1996 C CA . THR A 1 264 ? 4.916 -23.616 -10.777 1.00 94.44 264 THR A CA 1
ATOM 1997 C C . THR A 1 264 ? 5.870 -23.494 -9.580 1.00 94.44 264 THR A C 1
ATOM 1999 O O . THR A 1 264 ? 6.487 -22.457 -9.324 1.00 94.44 264 THR A O 1
ATOM 2002 N N . THR A 1 265 ? 6.005 -24.594 -8.842 1.00 94.00 265 THR A N 1
ATOM 2003 C CA . THR A 1 265 ? 6.793 -24.693 -7.607 1.00 94.00 265 THR A CA 1
ATOM 2004 C C . THR A 1 265 ? 8.267 -24.283 -7.826 1.00 94.00 265 THR A C 1
ATOM 2006 O O . THR A 1 265 ? 8.976 -24.938 -8.597 1.00 94.00 265 THR A O 1
ATOM 2009 N N . PRO A 1 266 ? 8.787 -23.252 -7.129 1.00 93.81 266 PRO A N 1
ATOM 2010 C CA . PRO A 1 266 ? 10.129 -22.716 -7.356 1.00 93.81 266 PRO A CA 1
ATOM 2011 C C . PRO A 1 266 ? 11.243 -23.676 -6.918 1.00 93.81 266 PRO A C 1
ATOM 2013 O O . PRO A 1 266 ? 11.111 -24.464 -5.976 1.00 93.81 266 PRO A O 1
ATOM 2016 N N . SER A 1 267 ? 12.390 -23.593 -7.585 1.00 91.88 267 SER A N 1
ATOM 2017 C CA . SER A 1 267 ? 13.623 -24.289 -7.222 1.00 91.88 267 SER A CA 1
ATOM 2018 C C . SER A 1 267 ?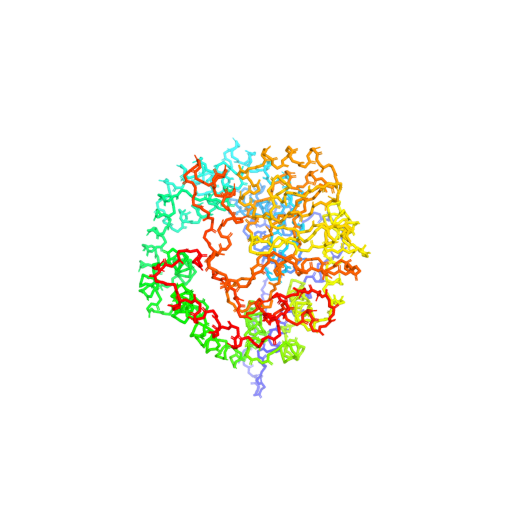 14.229 -23.726 -5.932 1.00 91.88 267 SER A C 1
ATOM 2020 O O . SER A 1 267 ? 14.118 -22.540 -5.627 1.00 91.88 267 SER A O 1
ATOM 2022 N N . TRP A 1 268 ? 14.982 -24.549 -5.200 1.00 89.06 268 TRP A N 1
ATOM 2023 C CA . TRP A 1 268 ? 15.767 -24.131 -4.026 1.00 89.06 268 TRP A CA 1
ATOM 2024 C C . TRP A 1 268 ? 16.889 -23.118 -4.346 1.00 89.06 268 TRP A C 1
ATOM 2026 O O . TRP A 1 268 ? 17.604 -22.686 -3.441 1.00 89.06 268 TRP A O 1
ATOM 2036 N N . HIS A 1 269 ? 17.072 -22.784 -5.628 1.00 87.00 269 HIS A N 1
ATOM 2037 C CA . HIS A 1 269 ? 18.027 -21.803 -6.151 1.00 87.00 269 HIS A CA 1
ATOM 2038 C C . HIS A 1 269 ? 17.353 -20.632 -6.892 1.00 87.00 269 HIS A C 1
ATOM 2040 O O . HIS A 1 269 ? 18.054 -19.767 -7.410 1.00 87.00 269 HIS A O 1
ATOM 2046 N N . ASP A 1 270 ? 16.018 -20.597 -6.956 1.00 90.12 270 ASP A N 1
ATOM 2047 C CA . ASP A 1 270 ? 15.288 -19.427 -7.449 1.00 90.12 270 ASP A CA 1
ATOM 2048 C C . ASP A 1 270 ? 15.413 -18.243 -6.472 1.00 90.12 270 ASP A C 1
ATOM 2050 O O . ASP A 1 270 ? 15.521 -18.456 -5.260 1.00 90.12 270 ASP A O 1
ATOM 2054 N N . PRO A 1 271 ? 15.362 -16.990 -6.964 1.00 88.44 271 PRO A N 1
ATOM 2055 C CA . PRO A 1 271 ? 15.455 -15.810 -6.113 1.00 88.44 271 PRO A CA 1
ATOM 2056 C C . PRO A 1 271 ? 14.265 -15.715 -5.153 1.00 88.44 271 PRO A C 1
ATOM 2058 O O . PRO A 1 271 ? 13.137 -16.079 -5.493 1.00 88.44 271 PRO A O 1
ATOM 2061 N N . VAL A 1 272 ? 14.491 -15.123 -3.976 1.00 87.94 272 VAL A N 1
ATOM 2062 C CA . VAL A 1 272 ? 13.468 -14.949 -2.927 1.00 87.94 272 VAL A CA 1
ATOM 2063 C C . VAL A 1 272 ? 12.190 -14.253 -3.401 1.00 87.94 272 VAL A C 1
ATOM 2065 O O . VAL A 1 272 ? 11.112 -14.583 -2.917 1.00 87.94 272 VAL A O 1
ATOM 2068 N N . ARG A 1 273 ? 12.284 -13.378 -4.415 1.00 90.50 273 ARG A N 1
ATOM 2069 C CA . ARG A 1 273 ? 11.130 -12.802 -5.122 1.00 90.50 273 ARG A CA 1
ATOM 2070 C C . ARG A 1 273 ? 10.158 -13.892 -5.602 1.00 90.50 273 ARG A C 1
ATOM 2072 O O . ARG A 1 273 ? 8.981 -13.830 -5.265 1.00 90.50 273 ARG A O 1
ATOM 2079 N N . ARG A 1 274 ? 10.656 -14.918 -6.303 1.00 91.69 274 ARG A N 1
ATOM 2080 C CA . ARG A 1 274 ? 9.839 -16.006 -6.866 1.00 91.69 274 ARG A CA 1
ATOM 2081 C C . ARG A 1 274 ? 9.230 -16.890 -5.776 1.00 91.69 274 ARG A C 1
ATOM 2083 O O . ARG A 1 274 ? 8.091 -17.320 -5.909 1.00 91.69 274 ARG A O 1
ATOM 2090 N N . HIS A 1 275 ? 9.954 -17.122 -4.676 1.00 94.50 275 HIS A N 1
ATOM 2091 C CA . HIS A 1 275 ? 9.409 -17.813 -3.497 1.00 94.50 275 HIS A CA 1
ATOM 2092 C C . HIS A 1 275 ? 8.290 -16.998 -2.830 1.00 94.50 275 HIS A C 1
ATOM 2094 O O . HIS A 1 275 ? 7.227 -17.541 -2.551 1.00 94.50 275 HIS A O 1
ATOM 2100 N N . ALA A 1 276 ? 8.471 -15.687 -2.646 1.00 94.56 276 ALA A N 1
ATOM 2101 C CA . ALA A 1 276 ? 7.438 -14.799 -2.105 1.00 94.56 276 ALA A CA 1
ATOM 2102 C C . ALA A 1 276 ? 6.216 -14.657 -3.036 1.00 94.56 276 ALA A C 1
ATOM 2104 O O . ALA A 1 276 ? 5.101 -14.432 -2.576 1.00 94.56 276 ALA A O 1
ATOM 2105 N N . GLU A 1 277 ? 6.400 -14.767 -4.352 1.00 94.50 277 GLU A N 1
ATOM 2106 C CA . GLU A 1 277 ? 5.313 -14.796 -5.341 1.00 94.50 277 GLU A CA 1
ATOM 2107 C C . GLU A 1 277 ? 4.557 -16.127 -5.321 1.00 94.50 277 GLU A C 1
ATOM 2109 O O . GLU A 1 277 ? 3.330 -16.115 -5.301 1.00 94.50 277 GLU A O 1
ATOM 2114 N N . TRP A 1 278 ? 5.268 -17.255 -5.232 1.00 96.12 278 TRP A N 1
ATOM 2115 C CA . TRP A 1 278 ? 4.677 -18.589 -5.086 1.00 96.12 278 TRP A CA 1
ATOM 2116 C C . TRP A 1 278 ? 3.848 -18.736 -3.805 1.00 96.12 278 TRP A C 1
ATOM 2118 O O . TRP A 1 278 ? 2.749 -19.286 -3.855 1.00 96.12 278 TRP A O 1
ATOM 2128 N N . ILE A 1 279 ? 4.321 -18.209 -2.671 1.00 97.50 279 ILE A N 1
ATOM 2129 C CA . ILE A 1 279 ? 3.588 -18.270 -1.396 1.00 97.50 279 ILE A CA 1
ATOM 2130 C C . ILE A 1 279 ? 2.328 -17.397 -1.421 1.00 97.50 279 ILE A C 1
ATOM 2132 O O . ILE A 1 279 ? 1.259 -17.895 -1.083 1.00 97.50 279 ILE A O 1
ATOM 2136 N N . ARG A 1 280 ? 2.405 -16.154 -1.917 1.00 96.00 280 ARG A N 1
ATOM 2137 C CA . ARG A 1 280 ? 1.217 -15.298 -2.111 1.00 96.00 280 ARG A CA 1
ATOM 2138 C C . ARG A 1 280 ? 0.200 -15.908 -3.076 1.00 96.00 280 ARG A C 1
ATOM 2140 O O . ARG A 1 280 ? -0.992 -15.920 -2.794 1.00 96.00 280 ARG A O 1
ATOM 2147 N N . ALA A 1 281 ? 0.672 -16.445 -4.202 1.00 96.50 281 ALA A N 1
ATOM 2148 C CA . ALA A 1 281 ? -0.178 -17.149 -5.157 1.00 96.50 281 ALA A CA 1
ATOM 2149 C C . ALA A 1 281 ? -0.829 -18.388 -4.527 1.00 96.50 281 ALA A C 1
ATOM 2151 O O . ALA A 1 281 ? -1.992 -18.665 -4.795 1.00 96.50 281 ALA A O 1
ATOM 2152 N N . SER A 1 282 ? -0.101 -19.102 -3.661 1.00 97.38 282 SER A N 1
ATOM 2153 C CA . SER A 1 282 ? -0.651 -20.232 -2.911 1.00 97.38 282 SER A CA 1
ATOM 2154 C C . SER A 1 282 ? -1.742 -19.770 -1.942 1.00 97.38 282 SER A C 1
ATOM 2156 O O . SER A 1 282 ? -2.821 -20.345 -1.976 1.00 97.38 282 SER A O 1
ATOM 2158 N N . SER A 1 283 ? -1.524 -18.694 -1.173 1.00 97.06 283 SER A N 1
ATOM 2159 C CA . SER A 1 283 ? -2.541 -18.140 -0.258 1.00 97.06 283 SER A CA 1
ATOM 2160 C C . SER A 1 283 ? -3.817 -17.750 -1.001 1.00 97.06 283 SER A C 1
ATOM 2162 O O . SER A 1 283 ? -4.914 -18.134 -0.613 1.00 97.06 283 SER A O 1
ATOM 2164 N N . TYR A 1 284 ? -3.678 -17.091 -2.155 1.00 96.00 284 TYR A N 1
ATOM 2165 C CA . TYR A 1 284 ? -4.817 -16.659 -2.968 1.00 96.00 284 TYR A CA 1
ATOM 2166 C C . TYR A 1 284 ? -5.615 -17.807 -3.624 1.00 96.00 284 TYR A C 1
ATOM 2168 O O . TYR A 1 284 ? -6.751 -17.602 -4.047 1.00 96.00 284 TYR A O 1
ATOM 2176 N N . VAL A 1 285 ? -5.031 -19.003 -3.754 1.00 96.62 285 VAL A N 1
ATOM 2177 C CA . VAL A 1 285 ? -5.666 -20.174 -4.395 1.00 96.62 285 VAL A CA 1
ATOM 2178 C C . VAL A 1 285 ? -6.166 -21.198 -3.375 1.00 96.62 285 VAL A C 1
ATOM 2180 O O . VAL A 1 285 ? -7.186 -21.837 -3.619 1.00 96.62 285 VAL A O 1
ATOM 2183 N N . HIS A 1 286 ? -5.437 -21.364 -2.272 1.00 96.75 286 HIS A N 1
ATOM 2184 C CA . HIS A 1 286 ? -5.572 -22.467 -1.317 1.00 96.75 286 HIS A CA 1
ATOM 2185 C C . HIS A 1 286 ? -5.881 -22.009 0.121 1.00 96.75 286 HIS A C 1
ATOM 2187 O O . HIS A 1 286 ? -6.164 -22.843 0.977 1.00 96.75 286 HIS A O 1
ATOM 2193 N N . GLY A 1 287 ? -5.817 -20.704 0.399 1.00 96.38 287 GLY A N 1
ATOM 2194 C CA . GLY A 1 287 ? -5.890 -20.151 1.748 1.00 96.38 287 GLY A CA 1
ATOM 2195 C C . GLY A 1 287 ? -4.548 -20.138 2.487 1.00 96.38 287 GLY A C 1
ATOM 2196 O O . GLY A 1 287 ? -3.560 -20.780 2.108 1.00 96.38 287 GLY A O 1
ATOM 2197 N N . GLU A 1 288 ? -4.523 -19.365 3.566 1.00 97.44 288 GLU A N 1
ATOM 2198 C CA . GLU A 1 288 ? -3.337 -19.059 4.361 1.00 97.44 288 GLU A CA 1
ATOM 2199 C C . GLU A 1 288 ? -2.734 -20.292 5.066 1.00 97.44 288 GLU A C 1
ATOM 2201 O O . GLU A 1 288 ? -1.510 -20.359 5.200 1.00 97.44 288 GLU A O 1
ATOM 2206 N N . GLU A 1 289 ? -3.534 -21.286 5.486 1.00 97.88 289 GLU A N 1
ATOM 2207 C CA . GLU A 1 289 ? -3.018 -22.545 6.053 1.00 97.88 289 GLU A CA 1
ATOM 2208 C C . GLU A 1 289 ? -2.092 -23.289 5.078 1.00 97.88 289 GLU A C 1
ATOM 2210 O O . GLU A 1 289 ? -0.957 -23.616 5.437 1.00 97.88 289 GLU A O 1
ATOM 2215 N N . GLU A 1 290 ? -2.535 -23.537 3.838 1.00 97.44 290 GLU A N 1
ATOM 2216 C CA . GLU A 1 290 ? -1.719 -24.275 2.863 1.00 97.44 290 GLU A CA 1
ATOM 2217 C C . GLU A 1 290 ? -0.498 -23.441 2.439 1.00 97.44 290 GLU A C 1
ATOM 2219 O O . GLU A 1 290 ? 0.595 -23.974 2.236 1.00 97.44 290 GLU A O 1
ATOM 2224 N N . ALA A 1 291 ? -0.634 -22.111 2.380 1.00 97.75 291 ALA A N 1
ATOM 2225 C CA . ALA A 1 291 ? 0.493 -21.207 2.162 1.00 97.75 291 ALA A CA 1
ATOM 2226 C C . ALA A 1 291 ? 1.525 -21.265 3.306 1.00 97.75 291 ALA A C 1
ATOM 2228 O O . ALA A 1 291 ? 2.730 -21.279 3.039 1.00 97.75 291 ALA A O 1
ATOM 2229 N N . LEU A 1 292 ? 1.088 -21.359 4.569 1.00 97.88 292 LEU A N 1
ATOM 2230 C CA . LEU A 1 292 ? 1.964 -21.559 5.729 1.00 97.88 292 LEU A CA 1
ATOM 2231 C C . LEU A 1 292 ? 2.634 -22.931 5.727 1.00 97.88 292 LEU A C 1
ATOM 2233 O O . LEU A 1 292 ? 3.802 -23.032 6.114 1.00 97.88 292 LEU A O 1
ATOM 2237 N N . GLU A 1 293 ? 1.936 -23.985 5.312 1.00 97.69 293 GLU A N 1
ATOM 2238 C CA . GLU A 1 293 ? 2.532 -25.311 5.172 1.00 97.69 293 GLU A CA 1
ATOM 2239 C C . GLU A 1 293 ? 3.604 -25.306 4.073 1.00 97.69 293 GLU A C 1
ATOM 2241 O O . GLU A 1 293 ? 4.763 -25.635 4.340 1.00 97.69 293 GLU A O 1
ATOM 2246 N N . ARG A 1 294 ? 3.271 -24.819 2.872 1.00 96.56 294 ARG A N 1
ATOM 2247 C CA . ARG A 1 294 ? 4.208 -24.646 1.748 1.00 96.56 294 ARG A CA 1
ATOM 2248 C C . ARG A 1 294 ? 5.438 -23.817 2.142 1.00 96.56 294 ARG A C 1
ATOM 2250 O O . ARG A 1 294 ? 6.568 -24.217 1.853 1.00 96.56 294 ARG A O 1
ATOM 2257 N N . LEU A 1 295 ? 5.240 -22.714 2.874 1.00 96.12 295 LEU A N 1
ATOM 2258 C CA . LEU A 1 295 ? 6.303 -21.847 3.407 1.00 96.12 295 LEU A CA 1
ATOM 2259 C C . LEU A 1 295 ? 7.197 -22.555 4.437 1.00 96.12 295 LEU A C 1
ATOM 2261 O O . LEU A 1 295 ? 8.365 -22.181 4.595 1.00 96.12 295 LEU A O 1
ATOM 2265 N N . GLN A 1 296 ? 6.684 -23.563 5.147 1.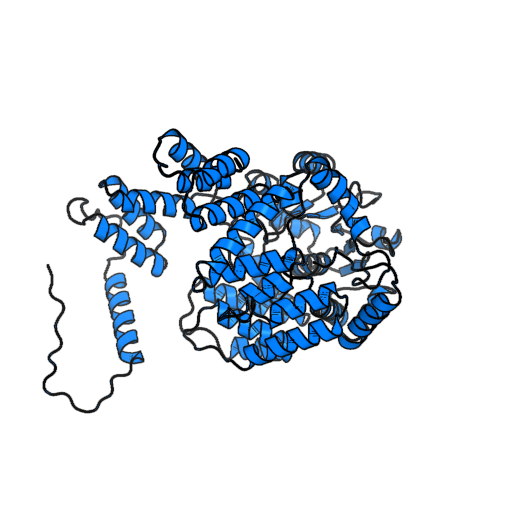00 94.44 296 GLN A N 1
ATOM 2266 C CA . GLN A 1 296 ? 7.438 -24.382 6.101 1.00 94.44 296 GLN A CA 1
ATOM 2267 C C . GLN A 1 296 ? 8.192 -25.520 5.404 1.00 94.44 296 GLN A C 1
ATOM 2269 O O . GLN A 1 296 ? 9.403 -25.643 5.612 1.00 94.44 296 GLN A O 1
ATOM 2274 N N . GLN A 1 297 ? 7.517 -26.275 4.533 1.00 92.56 297 GLN A N 1
ATOM 2275 C CA . GLN A 1 297 ? 8.085 -27.388 3.769 1.00 92.56 297 GLN A CA 1
ATOM 2276 C C . GLN A 1 297 ? 9.208 -26.947 2.812 1.00 92.56 297 GLN A C 1
ATOM 2278 O O . GLN A 1 297 ? 10.211 -27.651 2.674 1.00 92.56 297 GLN A O 1
ATOM 2283 N N . ARG A 1 298 ? 9.068 -25.792 2.138 1.00 89.75 298 ARG A N 1
ATOM 2284 C CA . ARG A 1 298 ? 9.958 -25.395 1.033 1.00 89.75 298 ARG A CA 1
ATOM 2285 C C . ARG A 1 298 ? 10.434 -23.945 1.133 1.00 89.75 298 ARG A C 1
ATOM 2287 O O . ARG A 1 298 ? 9.674 -23.003 0.939 1.00 89.75 298 ARG A O 1
ATOM 2294 N N . TRP A 1 299 ? 11.733 -23.764 1.385 1.00 91.62 299 TRP A N 1
ATOM 2295 C CA . TRP A 1 299 ? 12.401 -22.458 1.349 1.00 91.62 299 TRP A CA 1
ATOM 2296 C C . TRP A 1 299 ? 13.897 -22.570 1.035 1.00 91.62 299 TRP A C 1
ATOM 2298 O O . TRP A 1 299 ? 14.524 -23.570 1.372 1.00 91.62 299 TRP A O 1
ATOM 2308 N N . ILE A 1 300 ? 14.471 -21.526 0.429 1.00 83.62 300 ILE A N 1
ATOM 2309 C CA . ILE A 1 300 ? 15.860 -21.431 -0.063 1.00 83.62 300 ILE A CA 1
ATOM 2310 C C . ILE A 1 300 ? 16.893 -22.084 0.881 1.00 83.62 300 ILE A C 1
ATOM 2312 O O . ILE A 1 300 ? 17.047 -21.698 2.044 1.00 83.62 300 ILE A O 1
ATOM 2316 N N . VAL A 1 301 ? 17.651 -23.055 0.355 1.00 79.56 301 VAL A N 1
ATOM 2317 C CA . VAL A 1 301 ? 18.680 -23.786 1.117 1.00 79.56 301 VAL A CA 1
ATOM 2318 C C . VAL A 1 301 ? 19.901 -22.897 1.339 1.00 79.56 301 VAL A C 1
ATOM 2320 O O . VAL A 1 301 ? 20.568 -22.482 0.390 1.00 79.56 301 VAL A O 1
ATOM 2323 N N . GLY A 1 302 ? 20.229 -22.644 2.607 1.00 77.69 302 GLY A N 1
ATOM 2324 C CA . GLY A 1 302 ? 21.313 -21.730 2.978 1.00 77.69 302 GLY A CA 1
ATOM 2325 C C . GLY A 1 302 ? 20.955 -20.250 2.803 1.00 77.69 302 GLY A C 1
ATOM 2326 O O . GLY A 1 302 ? 21.856 -19.449 2.575 1.00 77.69 302 GLY A O 1
ATOM 2327 N N . ALA A 1 303 ? 19.663 -19.909 2.896 1.00 81.06 303 ALA A N 1
ATOM 2328 C CA . ALA A 1 303 ? 19.136 -18.544 2.851 1.00 81.06 303 ALA A CA 1
ATOM 2329 C C . ALA A 1 303 ? 19.955 -17.541 3.691 1.00 81.06 303 ALA A C 1
ATOM 2331 O O . ALA A 1 303 ? 20.248 -17.787 4.868 1.00 81.06 303 ALA A O 1
ATOM 2332 N N . SER A 1 304 ? 20.264 -16.392 3.091 1.00 80.75 304 SER A N 1
ATOM 2333 C CA . SER A 1 304 ? 20.926 -15.229 3.702 1.00 80.75 304 SER A CA 1
ATOM 2334 C C . SER A 1 304 ? 20.107 -14.591 4.837 1.00 80.75 304 SER A C 1
ATOM 2336 O O . SER A 1 304 ? 18.951 -14.945 5.068 1.00 80.75 304 SER A O 1
ATOM 2338 N N . ALA A 1 305 ? 20.690 -13.632 5.568 1.00 75.75 305 ALA A N 1
ATOM 2339 C CA . ALA A 1 305 ? 19.990 -12.920 6.644 1.00 75.75 305 ALA A CA 1
ATOM 2340 C C . ALA A 1 305 ? 18.694 -12.245 6.154 1.00 75.75 305 ALA A C 1
ATOM 2342 O O . ALA A 1 305 ? 17.638 -12.432 6.759 1.00 75.75 305 ALA A O 1
ATOM 2343 N N . TYR A 1 306 ? 18.764 -11.560 5.010 1.00 80.06 306 TYR A N 1
ATOM 2344 C CA . TYR A 1 306 ? 17.620 -10.958 4.325 1.00 80.06 306 TYR A CA 1
ATOM 2345 C C . TYR A 1 306 ? 16.554 -11.997 3.940 1.00 80.06 306 TYR A C 1
ATOM 2347 O O . TYR A 1 306 ? 15.386 -11.838 4.277 1.00 80.06 306 TYR A O 1
ATOM 2355 N N . GLU A 1 307 ? 16.936 -13.115 3.321 1.00 82.56 307 GLU A N 1
ATOM 2356 C CA . GLU A 1 307 ? 15.977 -14.144 2.885 1.00 82.56 307 GLU A CA 1
ATOM 2357 C C . GLU A 1 307 ? 15.308 -14.873 4.061 1.00 82.56 307 GLU A C 1
ATOM 2359 O O . GLU A 1 307 ? 14.152 -15.292 3.959 1.00 82.56 307 GLU A O 1
ATOM 2364 N N . ARG A 1 308 ? 16.001 -14.995 5.202 1.00 84.81 308 ARG A N 1
ATOM 2365 C CA . ARG A 1 308 ? 15.406 -15.460 6.465 1.00 84.81 308 ARG A CA 1
ATOM 2366 C C . ARG A 1 308 ? 14.437 -14.425 7.046 1.00 84.81 308 ARG A C 1
ATOM 2368 O O . ARG A 1 308 ? 13.411 -14.818 7.598 1.00 84.81 308 ARG A O 1
ATOM 2375 N N . LEU A 1 309 ? 14.723 -13.129 6.907 1.00 84.38 309 LEU A N 1
ATOM 2376 C CA . LEU A 1 309 ? 13.839 -12.049 7.354 1.00 84.38 309 LEU A CA 1
ATOM 2377 C C . LEU A 1 309 ? 12.559 -11.970 6.504 1.00 84.38 309 LEU A C 1
ATOM 2379 O O . LEU A 1 309 ? 11.474 -11.898 7.074 1.00 84.38 309 LEU A O 1
ATOM 2383 N N . VAL A 1 310 ? 12.661 -12.109 5.177 1.00 87.94 310 VAL A N 1
ATOM 2384 C CA . VAL A 1 310 ? 11.498 -12.224 4.274 1.00 87.94 310 VAL A CA 1
ATOM 2385 C C . VAL A 1 310 ? 10.644 -13.448 4.625 1.00 87.94 310 VAL A C 1
ATOM 2387 O O . VAL A 1 310 ? 9.428 -13.325 4.749 1.00 87.94 310 VAL A O 1
ATOM 2390 N N . ARG A 1 311 ? 11.257 -14.617 4.887 1.00 93.69 311 ARG A N 1
ATOM 2391 C CA . ARG A 1 311 ? 10.520 -15.813 5.351 1.00 93.69 311 ARG A CA 1
ATOM 2392 C C . ARG A 1 311 ? 9.760 -15.550 6.656 1.00 93.69 311 ARG A C 1
ATOM 2394 O O . ARG A 1 311 ? 8.626 -15.998 6.805 1.00 93.69 311 ARG A O 1
ATOM 2401 N N . ARG A 1 312 ? 10.379 -14.828 7.601 1.00 93.25 312 ARG A N 1
ATOM 2402 C CA . ARG A 1 312 ? 9.742 -14.427 8.868 1.00 93.25 312 ARG A CA 1
ATOM 2403 C C . ARG A 1 312 ? 8.587 -13.448 8.649 1.00 93.25 312 ARG A C 1
ATOM 2405 O O . ARG A 1 312 ? 7.572 -13.616 9.315 1.00 93.25 312 ARG A O 1
ATOM 2412 N N . LYS A 1 313 ? 8.722 -12.479 7.733 1.00 94.31 313 LYS A N 1
ATOM 2413 C CA . LYS A 1 313 ? 7.657 -11.519 7.402 1.00 94.31 313 LYS A CA 1
ATOM 2414 C C . LYS A 1 313 ? 6.443 -12.228 6.807 1.00 94.31 313 LYS A C 1
ATOM 2416 O O . LYS A 1 313 ? 5.366 -12.135 7.376 1.00 94.31 313 LYS A O 1
ATOM 2421 N N . LEU A 1 314 ? 6.641 -13.013 5.744 1.00 96.06 314 LEU A N 1
ATOM 2422 C CA . LEU A 1 314 ? 5.560 -13.763 5.091 1.00 96.06 314 LEU A CA 1
ATOM 2423 C C . LEU A 1 314 ? 4.830 -14.690 6.073 1.00 96.06 314 LEU A C 1
ATOM 2425 O O . LEU A 1 314 ? 3.608 -14.764 6.054 1.00 96.06 314 LEU A O 1
ATOM 2429 N N . ARG A 1 315 ? 5.561 -15.355 6.980 1.00 97.25 315 ARG A N 1
ATOM 2430 C CA . ARG A 1 315 ? 4.949 -16.185 8.029 1.00 97.25 315 ARG A CA 1
ATOM 2431 C C . ARG A 1 315 ? 4.100 -15.363 9.008 1.00 97.25 315 ARG A C 1
ATOM 2433 O O . ARG A 1 315 ? 3.050 -15.835 9.424 1.00 97.25 315 ARG A O 1
ATOM 2440 N N . ALA A 1 316 ? 4.554 -14.169 9.388 1.00 96.88 316 ALA A N 1
ATOM 2441 C CA . ALA A 1 316 ? 3.811 -13.282 10.280 1.00 96.88 316 ALA A CA 1
ATOM 2442 C C . ALA A 1 316 ? 2.542 -12.715 9.622 1.00 96.88 316 ALA A C 1
ATOM 2444 O O . ALA A 1 316 ? 1.499 -12.681 10.265 1.00 96.88 316 ALA A O 1
ATOM 2445 N N . ASP A 1 317 ? 2.623 -12.348 8.341 1.00 97.12 317 ASP A N 1
ATOM 2446 C CA . ASP A 1 317 ? 1.497 -11.841 7.546 1.00 97.12 317 ASP A CA 1
ATOM 2447 C C . ASP A 1 317 ? 0.396 -12.895 7.360 1.00 97.12 317 ASP A C 1
ATOM 2449 O O . ASP A 1 317 ? -0.791 -12.605 7.524 1.00 97.12 317 ASP A O 1
ATOM 2453 N N . LEU A 1 318 ? 0.796 -14.137 7.071 1.00 97.88 318 LEU A N 1
ATOM 2454 C CA . LEU A 1 318 ? -0.112 -15.277 6.954 1.00 97.88 318 LEU A CA 1
ATOM 2455 C C . LEU A 1 318 ? -0.738 -15.665 8.305 1.00 97.88 318 LEU A C 1
ATOM 2457 O O . LEU A 1 318 ? -1.944 -15.877 8.371 1.00 97.88 318 LEU A O 1
ATOM 2461 N N . GLU A 1 319 ? 0.040 -15.729 9.396 1.00 98.19 319 GLU A N 1
ATOM 2462 C CA . GLU A 1 319 ? -0.518 -16.028 10.728 1.00 98.19 319 GLU A CA 1
ATOM 2463 C C . GLU A 1 319 ? -1.471 -14.911 11.206 1.00 98.19 319 GLU A C 1
ATOM 2465 O O . GLU A 1 319 ? -2.554 -15.223 11.700 1.00 98.19 319 GLU A O 1
ATOM 2470 N N . LEU A 1 320 ? -1.176 -13.627 10.952 1.00 97.88 320 LEU A N 1
ATOM 2471 C CA . LEU A 1 320 ? -2.120 -12.529 11.215 1.00 97.88 320 LEU A CA 1
ATOM 2472 C C . LEU A 1 320 ? -3.399 -12.642 10.369 1.00 97.88 320 LEU A C 1
ATOM 2474 O O . LEU A 1 320 ? -4.491 -12.432 10.889 1.00 97.88 320 LEU A O 1
ATOM 2478 N N . SER A 1 321 ? -3.275 -13.003 9.087 1.00 96.75 321 SER A N 1
ATOM 2479 C CA . SER A 1 321 ? -4.419 -13.224 8.183 1.00 96.75 321 SER A CA 1
ATOM 2480 C C . SER A 1 321 ? -5.326 -14.381 8.639 1.00 96.75 321 SER A C 1
ATOM 2482 O O . SER A 1 321 ? -6.481 -14.449 8.227 1.00 96.75 321 SER A O 1
ATOM 2484 N N . LEU A 1 322 ? -4.837 -15.239 9.541 1.00 97.31 322 LEU A N 1
ATOM 2485 C CA . LEU A 1 322 ? -5.574 -16.306 10.228 1.00 97.31 322 LEU A CA 1
ATOM 2486 C C . LEU A 1 322 ? -5.994 -15.954 11.664 1.00 97.31 322 LEU A C 1
ATOM 2488 O O . LEU A 1 322 ? -6.348 -16.847 12.438 1.00 97.31 322 LEU A O 1
ATOM 2492 N N . GLY A 1 323 ? -5.915 -14.678 12.050 1.00 97.06 323 GLY A N 1
ATOM 2493 C CA . GLY A 1 323 ? -6.291 -14.224 13.386 1.00 97.06 323 GLY A CA 1
ATOM 2494 C C . GLY A 1 323 ? -5.282 -14.556 14.491 1.00 97.06 323 GLY A C 1
ATOM 2495 O O . GLY A 1 323 ? -5.665 -14.612 15.655 1.00 97.06 323 GLY A O 1
ATOM 2496 N N . ARG A 1 324 ? -4.006 -14.803 14.153 1.00 98.00 324 ARG A N 1
ATOM 2497 C CA . ARG A 1 324 ? -2.936 -15.225 15.085 1.00 98.00 324 ARG A CA 1
ATOM 2498 C C . ARG A 1 324 ? -1.832 -14.149 15.141 1.00 98.00 324 ARG A C 1
ATOM 2500 O O . ARG A 1 324 ? -0.817 -14.253 14.441 1.00 98.00 324 ARG A O 1
ATOM 2507 N N . PRO A 1 325 ? -2.028 -13.048 15.896 1.00 97.38 325 PRO A N 1
ATOM 2508 C CA . PRO A 1 325 ? -1.185 -11.852 15.821 1.00 97.38 325 PRO A CA 1
ATOM 2509 C C . PRO A 1 325 ? 0.206 -12.022 16.458 1.00 97.38 325 PRO A C 1
ATOM 2511 O O . PRO A 1 325 ? 1.069 -11.158 16.295 1.00 97.38 325 PRO A O 1
ATOM 2514 N N . GLU A 1 326 ? 0.480 -13.119 17.169 1.00 97.56 326 GLU A N 1
ATOM 2515 C CA . GLU A 1 326 ? 1.684 -13.309 17.993 1.00 97.56 326 GLU A CA 1
ATOM 2516 C C . GLU A 1 326 ? 2.975 -13.190 17.178 1.00 97.56 326 GLU A C 1
ATOM 2518 O O . GLU A 1 326 ? 3.959 -12.597 17.636 1.00 97.56 326 GLU A O 1
ATOM 2523 N N . ARG A 1 327 ? 2.986 -13.736 15.954 1.00 96.00 327 ARG A N 1
ATOM 2524 C CA . ARG A 1 327 ? 4.138 -13.630 15.045 1.00 96.00 327 ARG A CA 1
ATOM 2525 C C . ARG A 1 327 ? 4.321 -12.232 14.496 1.00 96.00 327 ARG A C 1
ATOM 2527 O O . ARG A 1 327 ? 5.464 -11.835 14.296 1.00 96.00 327 ARG A O 1
ATOM 2534 N N . HIS A 1 328 ? 3.233 -11.504 14.280 1.00 95.44 328 HIS A N 1
ATOM 2535 C CA . HIS A 1 328 ? 3.269 -10.135 13.787 1.00 95.44 328 HIS A CA 1
ATOM 2536 C C . HIS A 1 328 ? 3.807 -9.173 14.846 1.00 95.44 328 HIS A C 1
ATOM 2538 O O . HIS A 1 328 ? 4.796 -8.485 14.599 1.00 95.44 328 HIS A O 1
ATOM 2544 N N . VAL A 1 329 ? 3.290 -9.254 16.076 1.00 95.38 329 VAL A N 1
ATOM 2545 C CA . VAL A 1 329 ? 3.845 -8.543 17.243 1.00 95.38 329 VAL A CA 1
ATOM 2546 C C . VAL A 1 329 ? 5.331 -8.891 17.434 1.00 95.38 329 VAL A C 1
ATOM 2548 O O . VAL A 1 329 ? 6.176 -8.003 17.524 1.00 95.38 329 VAL A O 1
ATOM 2551 N N . SER A 1 330 ? 5.686 -10.183 17.418 1.00 92.00 330 SER A N 1
ATOM 2552 C CA . SER A 1 330 ? 7.080 -10.642 17.551 1.00 92.00 330 SER A CA 1
ATOM 2553 C C . SER A 1 330 ? 7.990 -10.169 16.407 1.00 92.00 330 SER A C 1
ATOM 2555 O O . SER A 1 330 ? 9.183 -9.927 16.620 1.00 92.00 330 SER A O 1
ATOM 2557 N N . PHE A 1 331 ? 7.455 -10.028 15.192 1.00 90.50 331 PHE A N 1
ATOM 2558 C CA . PHE A 1 331 ? 8.179 -9.482 14.050 1.00 90.50 331 PHE A CA 1
ATOM 2559 C C . PHE A 1 331 ? 8.397 -7.970 14.199 1.00 90.50 331 PHE A C 1
ATOM 2561 O O . PHE A 1 331 ? 9.530 -7.522 14.027 1.00 90.50 331 PHE A O 1
ATOM 2568 N N . ARG A 1 332 ? 7.369 -7.208 14.602 1.00 89.00 332 ARG A N 1
ATOM 2569 C CA . ARG A 1 332 ? 7.471 -5.768 14.896 1.00 89.00 332 ARG A CA 1
ATOM 2570 C C . ARG A 1 332 ? 8.530 -5.482 15.951 1.00 89.00 332 ARG A C 1
ATOM 2572 O O . ARG A 1 332 ? 9.397 -4.655 15.702 1.00 89.00 332 ARG A O 1
ATOM 2579 N N . THR A 1 333 ? 8.553 -6.210 17.069 1.00 84.75 333 THR A N 1
ATOM 2580 C CA . THR A 1 333 ? 9.584 -6.013 18.109 1.00 84.75 333 THR A CA 1
ATOM 2581 C C . THR A 1 333 ? 11.004 -6.312 17.603 1.00 84.75 333 THR A C 1
ATOM 2583 O O . THR A 1 333 ? 11.972 -5.711 18.060 1.00 84.75 333 THR A O 1
ATOM 2586 N N . CYS A 1 334 ? 11.163 -7.172 16.590 1.00 79.50 334 CYS A N 1
ATOM 2587 C CA . CYS A 1 334 ? 12.449 -7.372 15.906 1.00 79.50 334 CYS A CA 1
ATOM 2588 C C . CYS A 1 334 ? 12.829 -6.251 14.914 1.00 79.50 334 CYS A C 1
ATOM 2590 O O . CYS A 1 334 ? 13.963 -6.248 14.436 1.00 79.50 334 CYS A O 1
ATOM 2592 N N . LEU A 1 335 ? 11.916 -5.326 14.601 1.00 75.19 335 LEU A N 1
ATOM 2593 C CA . LEU A 1 335 ? 12.156 -4.104 13.823 1.00 75.19 335 LEU A CA 1
ATOM 2594 C C . LEU A 1 335 ? 12.168 -2.827 14.685 1.00 75.19 335 LEU A C 1
ATOM 2596 O O . LEU A 1 335 ? 12.336 -1.746 14.137 1.00 75.19 335 LEU A O 1
ATOM 2600 N N . GLU A 1 336 ? 11.993 -2.924 16.003 1.00 70.44 336 GLU A N 1
ATOM 2601 C CA . GLU A 1 336 ? 11.763 -1.780 16.906 1.00 70.44 336 GLU A CA 1
ATOM 2602 C C . GLU A 1 336 ? 13.054 -1.136 17.448 1.00 70.44 336 GLU A C 1
ATOM 2604 O O . GLU A 1 336 ? 13.064 0.030 17.845 1.00 70.44 336 GLU A O 1
ATOM 2609 N N . SER A 1 337 ? 14.176 -1.862 17.398 1.00 55.94 337 SER A N 1
ATOM 2610 C CA . SER A 1 337 ? 15.520 -1.498 17.896 1.00 55.94 337 SER A CA 1
ATOM 2611 C C . SER A 1 337 ? 16.233 -0.382 17.102 1.00 55.94 337 SER A C 1
ATOM 2613 O O . SER A 1 337 ? 17.455 -0.369 16.955 1.00 55.94 337 SER A O 1
ATOM 2615 N N . ALA A 1 338 ? 15.456 0.532 16.530 1.00 52.53 338 ALA A N 1
ATOM 2616 C CA . ALA A 1 338 ? 15.645 0.967 15.154 1.00 52.53 338 ALA A CA 1
ATOM 2617 C C . ALA A 1 338 ? 15.242 2.435 14.942 1.00 52.53 338 ALA A C 1
ATOM 2619 O O . ALA A 1 338 ? 16.065 3.274 14.574 1.00 52.53 338 ALA A O 1
ATOM 2620 N N . THR A 1 339 ? 13.980 2.750 15.235 1.00 60.97 339 THR A N 1
ATOM 2621 C CA . THR A 1 339 ? 13.386 4.097 15.228 1.00 60.97 339 THR A CA 1
ATOM 2622 C C . THR A 1 339 ? 12.697 4.369 16.575 1.00 60.97 339 THR A C 1
ATOM 2624 O O . THR A 1 339 ? 11.524 4.730 16.617 1.00 60.97 339 THR A O 1
ATOM 2627 N N . PRO A 1 340 ? 13.397 4.190 17.715 1.00 65.06 340 PRO A N 1
ATOM 2628 C CA . PRO A 1 340 ? 12.754 3.879 18.992 1.00 65.06 340 PRO A CA 1
ATOM 2629 C C . PRO A 1 340 ? 11.808 4.958 19.532 1.00 65.06 340 PRO A C 1
ATOM 2631 O O . PRO A 1 340 ? 10.876 4.617 20.243 1.00 65.06 340 PRO A O 1
ATOM 2634 N N . ARG A 1 341 ? 12.000 6.250 19.220 1.00 80.44 341 ARG A N 1
ATOM 2635 C CA . ARG A 1 341 ? 11.154 7.323 19.783 1.00 80.44 341 ARG A CA 1
ATOM 2636 C C . ARG A 1 341 ? 9.731 7.350 19.192 1.00 80.44 341 ARG A C 1
ATOM 2638 O O . ARG A 1 341 ? 8.798 7.250 19.985 1.00 80.44 341 ARG A O 1
ATOM 2645 N N . PRO A 1 342 ? 9.522 7.439 17.861 1.00 87.31 342 PRO A N 1
ATOM 2646 C CA . PRO A 1 342 ? 8.180 7.290 17.299 1.00 87.31 342 PRO A CA 1
ATOM 2647 C C . PRO A 1 342 ? 7.576 5.900 17.545 1.00 87.31 342 PRO A C 1
ATOM 2649 O O . PRO A 1 342 ? 6.389 5.814 17.836 1.00 87.31 342 PRO A O 1
ATOM 2652 N N . GLU A 1 343 ? 8.363 4.817 17.495 1.00 88.88 343 GLU A N 1
ATOM 2653 C CA . GLU A 1 343 ? 7.828 3.471 17.769 1.00 88.88 343 GLU A CA 1
ATOM 2654 C C . GLU A 1 343 ? 7.307 3.321 19.203 1.00 88.88 343 GLU A C 1
ATOM 2656 O O . GLU A 1 343 ? 6.201 2.819 19.394 1.00 88.88 343 GLU A O 1
ATOM 2661 N N . HIS A 1 344 ? 8.049 3.819 20.201 1.00 90.44 344 HIS A N 1
ATOM 2662 C CA . HIS A 1 344 ? 7.605 3.818 21.596 1.00 90.44 344 HIS A CA 1
ATOM 2663 C C . HIS A 1 344 ? 6.314 4.621 21.770 1.00 90.44 344 HIS A C 1
ATOM 2665 O O . HIS A 1 344 ? 5.374 4.123 22.377 1.00 90.44 344 HIS A O 1
ATOM 2671 N N . ARG A 1 345 ? 6.223 5.814 21.162 1.00 92.94 345 ARG A N 1
ATOM 2672 C CA . ARG A 1 345 ? 5.012 6.650 21.221 1.00 92.94 345 ARG A CA 1
ATOM 2673 C C . ARG A 1 345 ? 3.792 5.979 20.593 1.00 92.94 345 ARG A C 1
ATOM 2675 O O . ARG A 1 345 ? 2.702 6.045 21.151 1.00 92.94 345 ARG A O 1
ATOM 2682 N N . PHE A 1 346 ? 3.958 5.316 19.451 1.00 95.44 346 PHE A N 1
ATOM 2683 C CA . PHE A 1 346 ? 2.873 4.536 18.852 1.00 95.44 346 PHE A CA 1
ATOM 2684 C C . PHE A 1 346 ? 2.479 3.353 19.754 1.00 95.44 346 PHE A C 1
ATOM 2686 O O . PHE A 1 346 ? 1.298 3.053 19.904 1.00 95.44 346 PHE A O 1
ATOM 2693 N N . GLY A 1 347 ? 3.452 2.739 20.434 1.00 95.44 347 GLY A N 1
ATOM 2694 C CA . GLY A 1 347 ? 3.213 1.756 21.490 1.00 95.44 347 GLY A CA 1
ATOM 2695 C C . GLY A 1 347 ? 2.413 2.307 22.675 1.00 95.44 347 GLY A C 1
ATOM 2696 O O . GLY A 1 347 ? 1.454 1.659 23.083 1.00 95.44 347 GLY A O 1
ATOM 2697 N N . GLU A 1 348 ? 2.746 3.492 23.190 1.00 95.81 348 GLU A N 1
ATOM 2698 C CA . GLU A 1 348 ? 2.026 4.176 24.284 1.00 95.81 348 GLU A CA 1
ATOM 2699 C C . GLU A 1 348 ? 0.565 4.502 23.921 1.00 95.81 348 GLU A C 1
ATOM 2701 O O . GLU A 1 348 ? -0.316 4.444 24.782 1.00 95.81 348 GLU A O 1
ATOM 2706 N N . LEU A 1 349 ? 0.311 4.819 22.645 1.00 96.94 349 LEU A N 1
ATOM 2707 C CA . LEU A 1 349 ? -1.014 5.148 22.111 1.00 96.94 349 LEU A CA 1
ATOM 2708 C C . LEU A 1 349 ? -1.880 3.916 21.792 1.00 96.94 349 LEU A C 1
ATOM 2710 O O . LEU A 1 349 ? -3.099 4.020 21.838 1.00 96.94 349 LEU A O 1
ATOM 2714 N N . ILE A 1 350 ? -1.296 2.758 21.461 1.00 98.12 350 ILE A N 1
ATOM 2715 C CA . ILE A 1 350 ? -2.065 1.590 20.983 1.00 98.12 350 ILE A CA 1
ATOM 2716 C C . ILE A 1 350 ? -2.071 0.410 21.969 1.00 98.12 350 ILE A C 1
ATOM 2718 O O . ILE A 1 350 ? -3.047 -0.336 22.019 1.00 98.12 350 ILE A O 1
ATOM 2722 N N . THR A 1 351 ? -1.018 0.205 22.764 1.00 98.00 351 THR A N 1
ATOM 2723 C CA . THR A 1 351 ? -0.889 -1.008 23.599 1.00 98.00 351 THR A CA 1
ATOM 2724 C C . THR A 1 351 ? -1.917 -1.016 24.729 1.00 98.00 351 THR A C 1
ATOM 2726 O O . THR A 1 351 ? -1.911 -0.132 25.582 1.00 98.00 351 THR A O 1
ATOM 2729 N N . GLY A 1 352 ? -2.779 -2.035 24.764 1.00 98.25 352 GLY A N 1
ATOM 2730 C CA . GLY A 1 352 ? -3.824 -2.186 25.781 1.00 98.25 352 GLY A CA 1
ATOM 2731 C C . GLY A 1 352 ? -4.941 -1.138 25.720 1.00 98.25 352 GLY A C 1
ATOM 2732 O O . GLY A 1 352 ? -5.626 -0.953 26.720 1.00 98.25 352 GLY A O 1
ATOM 2733 N N . ARG A 1 353 ? -5.114 -0.448 24.584 1.00 98.44 353 ARG A N 1
ATOM 2734 C CA . ARG A 1 353 ? -6.113 0.615 24.386 1.00 98.44 353 ARG A CA 1
ATOM 2735 C C . ARG A 1 353 ? -7.331 0.160 23.580 1.00 98.44 353 ARG A C 1
ATOM 2737 O O . ARG A 1 353 ? -7.221 -0.768 22.776 1.00 98.44 353 ARG A O 1
ATOM 2744 N N . ASN A 1 354 ? -8.456 0.844 23.756 1.00 98.12 354 ASN A N 1
ATOM 2745 C CA . ASN A 1 354 ? -9.627 0.781 22.885 1.00 98.12 354 ASN A CA 1
ATOM 2746 C C . ASN A 1 354 ? -9.400 1.681 21.663 1.00 98.12 354 ASN A C 1
ATOM 2748 O O . ASN A 1 354 ? -9.349 2.906 21.783 1.00 98.12 354 ASN A O 1
ATOM 2752 N N . VAL A 1 355 ? -9.236 1.078 20.486 1.00 98.31 355 VAL A N 1
ATOM 2753 C CA . VAL A 1 355 ? -8.820 1.785 19.269 1.00 98.31 355 VAL A CA 1
ATOM 2754 C C . VAL A 1 355 ? -9.977 1.897 18.278 1.00 98.31 355 VAL A C 1
ATOM 2756 O O . VAL A 1 355 ? -10.390 0.899 17.686 1.00 98.31 355 VAL A O 1
ATOM 2759 N N . LEU A 1 356 ? -10.459 3.119 18.039 1.00 97.31 356 LEU A N 1
ATOM 2760 C CA . LEU A 1 356 ? -11.467 3.388 17.011 1.00 97.31 356 LEU A CA 1
ATOM 2761 C C . LEU A 1 356 ? -10.787 3.679 15.669 1.00 97.31 356 LEU A C 1
ATOM 2763 O O . LEU A 1 356 ? -10.117 4.698 15.510 1.00 97.31 356 LEU A O 1
ATOM 2767 N N . VAL A 1 357 ? -10.980 2.806 14.683 1.00 96.81 357 VAL A N 1
ATOM 2768 C CA . VAL A 1 357 ? -10.460 2.969 13.321 1.00 96.81 357 VAL A CA 1
ATOM 2769 C C . VAL A 1 357 ? -11.542 3.570 12.422 1.00 96.81 357 VAL A C 1
ATOM 2771 O O . VAL A 1 357 ? -12.512 2.899 12.073 1.00 96.81 357 VAL A O 1
ATOM 2774 N N . VAL A 1 358 ? -11.359 4.829 12.018 1.00 93.75 358 VAL A N 1
ATOM 2775 C CA . VAL A 1 358 ? -12.310 5.601 11.201 1.00 93.75 358 VAL A CA 1
ATOM 2776 C C . VAL A 1 358 ? -11.786 5.745 9.772 1.00 93.75 358 VAL A C 1
ATOM 2778 O O . VAL A 1 358 ? -10.807 6.456 9.521 1.00 93.75 358 VAL A O 1
ATOM 2781 N N . GLY A 1 359 ? -12.431 5.072 8.821 1.00 91.50 359 GLY A N 1
ATOM 2782 C CA . GLY A 1 359 ? -12.105 5.168 7.397 1.00 91.50 359 GLY A CA 1
ATOM 2783 C C . GLY A 1 359 ? -12.528 6.489 6.725 1.00 91.50 359 GLY A C 1
ATOM 2784 O O . GLY A 1 359 ? -13.058 7.390 7.379 1.00 91.50 359 GLY A O 1
ATOM 2785 N N . PRO A 1 360 ? -12.290 6.640 5.406 1.00 86.25 360 PRO A N 1
ATOM 2786 C CA . PRO A 1 360 ? -12.575 7.892 4.708 1.00 86.25 360 PRO A CA 1
ATOM 2787 C C . PRO A 1 360 ? -14.042 8.099 4.282 1.00 86.25 360 PRO A C 1
ATOM 2789 O O . PRO A 1 360 ? -14.355 9.196 3.822 1.00 86.25 360 PRO A O 1
ATOM 2792 N N . THR A 1 361 ? -14.942 7.118 4.400 1.00 84.44 361 THR A N 1
ATOM 2793 C CA . THR A 1 361 ? -16.323 7.229 3.885 1.00 84.44 361 THR A CA 1
ATOM 2794 C C . THR A 1 361 ? -17.243 8.025 4.819 1.00 84.44 361 THR A C 1
ATOM 2796 O O . THR A 1 361 ? -17.199 7.873 6.034 1.00 84.44 361 THR A O 1
ATOM 2799 N N . GLU A 1 362 ? -18.104 8.870 4.238 1.00 78.00 362 GLU A N 1
ATOM 2800 C CA . GLU A 1 362 ? -19.052 9.740 4.961 1.00 78.00 362 GLU A CA 1
ATOM 2801 C C . GLU A 1 362 ? -20.383 9.047 5.317 1.00 78.00 362 GLU A C 1
ATOM 2803 O O . GLU A 1 362 ? -21.068 9.498 6.232 1.00 78.00 362 GLU A O 1
ATOM 2808 N N . THR A 1 363 ? -20.765 7.970 4.611 1.00 72.88 363 THR A N 1
ATOM 2809 C CA . THR A 1 363 ? -22.098 7.330 4.725 1.00 72.88 363 THR A CA 1
ATOM 2810 C C . THR A 1 363 ? -22.388 6.752 6.112 1.00 72.88 363 THR A C 1
ATOM 2812 O O . THR A 1 363 ? -23.549 6.636 6.499 1.00 72.88 363 THR A O 1
ATOM 2815 N N . ARG A 1 364 ? -21.336 6.453 6.883 1.00 80.75 364 ARG A N 1
ATOM 2816 C CA . ARG A 1 364 ? -21.387 6.292 8.336 1.00 80.75 364 ARG A CA 1
ATOM 2817 C C . ARG A 1 364 ? -20.253 7.084 8.972 1.00 80.75 364 ARG A C 1
ATOM 2819 O O . ARG A 1 364 ? -19.092 6.692 8.882 1.00 80.75 364 ARG A O 1
ATOM 2826 N N . ARG A 1 365 ? -20.612 8.154 9.674 1.00 82.94 365 ARG A N 1
ATOM 2827 C CA . ARG A 1 365 ? -19.741 8.791 10.670 1.00 82.94 365 ARG A CA 1
ATOM 2828 C C . ARG A 1 365 ? -19.782 7.971 11.971 1.00 82.94 365 ARG A C 1
ATOM 2830 O O . ARG A 1 365 ? -20.779 7.276 12.183 1.00 82.94 365 ARG A O 1
ATOM 2837 N N . PRO A 1 366 ? -18.742 8.021 12.821 1.00 87.56 366 PRO A N 1
ATOM 2838 C CA . PRO A 1 366 ? -18.814 7.405 14.139 1.00 87.56 366 PRO A CA 1
ATOM 2839 C C . PRO A 1 366 ? -19.909 8.056 14.991 1.00 87.56 366 PRO A C 1
ATOM 2841 O O . PRO A 1 366 ? -20.206 9.239 14.802 1.00 87.56 366 PRO A O 1
ATOM 2844 N N . THR A 1 367 ? -20.503 7.299 15.910 1.00 89.00 367 THR A N 1
ATOM 2845 C CA . THR A 1 367 ? -21.410 7.856 16.926 1.00 89.00 367 THR A CA 1
ATOM 2846 C C . THR A 1 367 ? -20.628 8.555 18.039 1.00 89.00 367 THR A C 1
ATOM 2848 O O . THR A 1 367 ? -19.438 8.303 18.231 1.00 89.00 367 THR A O 1
ATOM 2851 N N . ASP A 1 368 ? -21.303 9.411 18.810 1.00 88.50 368 ASP A N 1
ATOM 2852 C CA . ASP A 1 368 ? -20.696 10.040 19.989 1.00 88.50 368 ASP A CA 1
ATOM 2853 C C . ASP A 1 368 ? -20.246 8.976 21.012 1.00 88.50 368 ASP A C 1
ATOM 2855 O O . ASP A 1 368 ? -19.145 9.062 21.542 1.00 88.50 368 ASP A O 1
ATOM 2859 N N . GLU A 1 369 ? -21.022 7.898 21.182 1.00 90.12 369 GLU A N 1
ATOM 2860 C CA . GLU A 1 369 ? -20.654 6.734 22.005 1.00 90.12 369 GLU A CA 1
ATOM 2861 C C . GLU A 1 369 ? -19.396 6.004 21.483 1.00 90.12 369 GLU A C 1
ATOM 2863 O O . GLU A 1 369 ? -18.512 5.666 22.270 1.00 90.12 369 GLU A O 1
ATOM 2868 N N . GLU A 1 370 ? -19.265 5.799 20.163 1.00 91.38 370 GLU A N 1
ATOM 2869 C CA . GLU A 1 370 ? -18.058 5.212 19.555 1.00 91.38 370 GLU A CA 1
ATOM 2870 C C . GLU A 1 370 ? -16.814 6.086 19.801 1.00 91.38 370 GLU A C 1
ATOM 2872 O O . GLU A 1 370 ? -15.713 5.550 19.945 1.00 91.38 370 GLU A O 1
ATOM 2877 N N . TYR A 1 371 ? -16.972 7.414 19.880 1.00 91.06 371 TYR A N 1
ATOM 2878 C CA . TYR A 1 371 ? -15.893 8.339 20.239 1.00 91.06 371 TYR A CA 1
ATOM 2879 C C . TYR A 1 371 ? -15.596 8.369 21.748 1.00 91.06 371 TYR A C 1
ATOM 2881 O O . TYR A 1 371 ? -14.424 8.376 22.122 1.00 91.06 371 TYR A O 1
ATOM 2889 N N . GLU A 1 372 ? -16.613 8.367 22.614 1.00 91.44 372 GLU A N 1
ATOM 2890 C CA . GLU A 1 372 ? -16.454 8.385 24.078 1.00 91.44 372 GLU A CA 1
ATOM 2891 C C . GLU A 1 372 ? -15.801 7.101 24.622 1.00 91.44 372 GLU A C 1
ATOM 2893 O O . GLU A 1 372 ? -15.077 7.147 25.617 1.00 91.44 372 GLU A O 1
ATOM 2898 N N . GLN A 1 373 ? -16.008 5.959 23.958 1.00 93.88 373 GLN A N 1
ATOM 2899 C CA . GLN A 1 373 ? -15.399 4.672 24.327 1.00 93.88 373 GLN A CA 1
ATOM 2900 C C . GLN A 1 373 ? -13.950 4.495 23.824 1.00 93.88 373 GLN A C 1
ATOM 2902 O O . GLN A 1 373 ? -13.283 3.524 24.204 1.00 93.88 373 GLN A O 1
ATOM 2907 N N . ALA A 1 374 ? -13.452 5.402 22.974 1.00 96.06 374 ALA A N 1
ATOM 2908 C CA . ALA A 1 374 ? -12.146 5.294 22.329 1.00 96.06 374 ALA A CA 1
ATOM 2909 C C . ALA A 1 374 ? -11.025 5.973 23.138 1.00 96.06 374 ALA A C 1
ATOM 2911 O O . ALA A 1 374 ? -11.005 7.191 23.308 1.00 96.06 374 ALA A O 1
ATOM 2912 N N . ASP A 1 375 ? -10.013 5.196 23.539 1.00 96.56 375 ASP A N 1
ATOM 2913 C CA . ASP A 1 375 ? -8.757 5.731 24.086 1.00 96.56 375 ASP A CA 1
ATOM 2914 C C . ASP A 1 375 ? -7.981 6.538 23.033 1.00 96.56 375 ASP A C 1
ATOM 2916 O O . ASP A 1 375 ? -7.325 7.527 23.361 1.00 96.56 375 ASP A O 1
ATOM 2920 N N . VAL A 1 376 ? -8.001 6.066 21.778 1.00 96.88 376 VAL A N 1
ATOM 2921 C CA . VAL A 1 376 ? -7.279 6.639 20.633 1.00 96.88 376 VAL A CA 1
ATOM 2922 C C . VAL A 1 376 ? -8.075 6.424 19.347 1.00 96.88 376 VAL A C 1
ATOM 2924 O O . VAL A 1 376 ? -8.579 5.331 19.077 1.00 96.88 376 VAL A O 1
ATOM 2927 N N . ILE A 1 377 ? -8.129 7.467 18.517 1.00 96.06 377 ILE A N 1
ATOM 2928 C CA . ILE A 1 377 ? -8.777 7.448 17.201 1.00 96.06 377 ILE A CA 1
ATOM 2929 C C . ILE A 1 377 ? -7.701 7.293 16.124 1.00 96.06 377 ILE A C 1
ATOM 2931 O O . ILE A 1 377 ? -6.720 8.034 16.102 1.00 96.06 377 ILE A O 1
ATOM 2935 N N . VAL A 1 378 ? -7.880 6.354 15.198 1.00 96.44 378 VAL A N 1
ATOM 2936 C CA . VAL A 1 378 ? -6.942 6.080 14.101 1.00 96.44 378 VAL A CA 1
ATOM 2937 C C . VAL A 1 378 ? -7.659 6.247 12.770 1.00 96.44 378 VAL A C 1
ATOM 2939 O O . VAL A 1 378 ? -8.699 5.639 12.544 1.00 96.44 378 VAL A O 1
ATOM 2942 N N . THR A 1 379 ? -7.142 7.074 11.864 1.00 93.44 379 THR A N 1
ATOM 2943 C CA . THR A 1 379 ? -7.894 7.445 10.652 1.00 93.44 379 THR A CA 1
ATOM 2944 C C . THR A 1 379 ? -6.997 7.767 9.457 1.00 93.44 379 THR A C 1
ATOM 2946 O O . THR A 1 379 ? -5.786 7.918 9.588 1.00 93.44 379 THR A O 1
ATOM 2949 N N . THR A 1 380 ? -7.589 7.865 8.267 1.00 87.38 380 THR A N 1
ATOM 2950 C CA . THR A 1 380 ? -6.963 8.438 7.063 1.00 87.38 380 THR A CA 1
ATOM 2951 C C . THR A 1 380 ? -7.217 9.942 6.915 1.00 87.38 380 THR A C 1
ATOM 2953 O O . THR A 1 380 ? -6.652 10.564 6.021 1.00 87.38 380 THR A O 1
ATOM 2956 N N . ARG A 1 381 ? -8.094 10.531 7.739 1.00 85.50 381 ARG A N 1
ATOM 2957 C CA . ARG A 1 381 ? -8.400 11.971 7.746 1.00 85.50 381 ARG A CA 1
ATOM 2958 C C . ARG A 1 381 ? -7.428 12.719 8.660 1.00 85.50 381 ARG A C 1
ATOM 2960 O O . ARG A 1 381 ? -6.910 12.152 9.615 1.00 85.50 381 ARG A O 1
ATOM 2967 N N . ARG A 1 382 ? -7.196 14.010 8.413 1.00 80.62 382 ARG A N 1
ATOM 2968 C CA . ARG A 1 382 ? -6.458 14.874 9.360 1.00 80.62 382 ARG A CA 1
ATOM 2969 C C . ARG A 1 382 ? -7.394 15.402 10.446 1.00 80.62 382 ARG A C 1
ATOM 2971 O O . ARG A 1 382 ? -8.598 15.463 10.195 1.00 80.62 382 ARG A O 1
ATOM 2978 N N . ARG A 1 383 ? -6.876 15.864 11.594 1.00 81.12 383 ARG A N 1
ATOM 2979 C CA . ARG A 1 383 ? -7.712 16.370 12.707 1.00 81.12 383 ARG A CA 1
ATOM 2980 C C . ARG A 1 383 ? -8.719 17.435 12.262 1.00 81.12 383 ARG A C 1
ATOM 2982 O O . ARG A 1 383 ? -9.883 17.363 12.642 1.00 81.12 383 ARG A O 1
ATOM 2989 N N . GLU A 1 384 ? -8.310 18.349 11.385 1.00 72.94 384 GLU A N 1
ATOM 2990 C CA . GLU A 1 384 ? -9.146 19.442 10.868 1.00 72.94 384 GLU A CA 1
ATOM 2991 C C . GLU A 1 384 ? -10.350 18.948 10.040 1.00 72.94 384 GLU A C 1
ATOM 2993 O O . GLU A 1 384 ? -11.319 19.679 9.862 1.00 72.94 384 GLU A O 1
ATOM 2998 N N . THR A 1 385 ? -10.302 17.706 9.543 1.00 67.75 385 THR A N 1
ATOM 2999 C CA . THR A 1 385 ? -11.345 17.070 8.707 1.00 67.75 385 THR A CA 1
ATOM 3000 C C . THR A 1 385 ? -11.953 15.806 9.329 1.00 67.75 385 THR A C 1
ATOM 3002 O O . THR A 1 385 ? -12.896 15.237 8.780 1.00 67.75 385 THR A O 1
ATOM 3005 N N . ALA A 1 386 ? -11.438 15.374 10.484 1.00 65.12 386 ALA A N 1
ATOM 3006 C CA . ALA A 1 386 ? -12.008 14.307 11.302 1.00 65.12 386 ALA A CA 1
ATOM 3007 C C . ALA A 1 386 ? -13.209 14.798 12.134 1.00 65.12 386 ALA A C 1
ATOM 3009 O O . ALA A 1 386 ? -14.077 14.003 12.475 1.00 65.12 386 ALA A O 1
ATOM 3010 N N . GLY A 1 387 ? -13.279 16.102 12.442 1.00 58.69 387 GLY A N 1
ATOM 3011 C CA . GLY A 1 387 ? -14.424 16.720 13.129 1.00 58.69 387 GLY A CA 1
ATOM 3012 C C . GLY A 1 387 ? -14.587 16.330 14.605 1.00 58.69 387 GLY A C 1
ATOM 3013 O O . GLY A 1 387 ? -15.602 16.652 15.213 1.00 58.69 387 GLY A O 1
ATOM 3014 N N . THR A 1 388 ? -13.601 15.644 15.181 1.00 60.47 388 THR A N 1
ATOM 3015 C CA . THR A 1 388 ? -13.622 15.104 16.545 1.00 60.47 388 THR A CA 1
ATOM 3016 C C . THR A 1 388 ? -13.597 16.210 17.600 1.00 60.47 388 THR A C 1
ATOM 3018 O O . THR A 1 388 ? -12.630 16.981 17.671 1.00 60.47 388 THR A O 1
ATOM 3021 N N . ALA A 1 389 ? -14.609 16.241 18.464 1.00 52.56 389 ALA A N 1
ATOM 3022 C CA . ALA A 1 389 ? -14.569 17.006 19.704 1.00 52.56 389 ALA A CA 1
ATOM 3023 C C . ALA A 1 389 ? -13.589 16.384 20.730 1.00 52.56 389 ALA A C 1
ATOM 3025 O O . ALA A 1 389 ? -12.977 15.345 20.487 1.00 52.56 389 ALA A O 1
ATOM 3026 N N . THR A 1 390 ? -13.430 17.061 21.873 1.00 63.28 390 THR A N 1
ATOM 3027 C CA . THR A 1 390 ? -12.947 16.501 23.156 1.00 63.28 390 THR A CA 1
ATOM 3028 C C . THR A 1 390 ? -11.717 15.577 23.133 1.00 63.28 390 THR A C 1
ATOM 3030 O O . THR A 1 390 ? -11.831 14.375 23.317 1.00 63.28 390 THR A O 1
ATOM 3033 N N . GLY A 1 391 ? -10.518 16.169 23.078 1.00 82.06 391 GLY A N 1
ATOM 3034 C CA . GLY A 1 391 ? -9.326 15.682 23.804 1.00 82.06 391 GLY A CA 1
ATOM 3035 C C . GLY A 1 391 ? -8.609 14.406 23.333 1.00 82.06 391 GLY A C 1
ATOM 3036 O O . GLY A 1 391 ? -7.397 14.327 23.516 1.00 82.06 391 GLY A O 1
ATOM 3037 N N . THR A 1 392 ? -9.294 13.439 22.724 1.00 91.88 392 THR A N 1
ATOM 3038 C CA . THR A 1 392 ? -8.723 12.130 22.370 1.00 91.88 392 THR A CA 1
ATOM 3039 C C . THR A 1 392 ? -7.534 12.275 21.400 1.00 91.88 392 THR A C 1
ATOM 3041 O O . THR A 1 392 ? -7.618 13.075 20.453 1.00 91.88 392 THR A O 1
ATOM 3044 N N . PRO A 1 393 ? -6.421 11.538 21.605 1.00 94.81 393 PRO A N 1
ATOM 3045 C CA . PRO A 1 393 ? -5.303 11.507 20.668 1.00 94.81 393 PRO A CA 1
ATOM 3046 C C . PRO A 1 393 ? -5.705 10.906 19.319 1.00 94.81 393 PRO A C 1
ATOM 3048 O O . PRO A 1 393 ? -6.383 9.876 19.256 1.00 94.81 393 PRO A O 1
ATOM 3051 N N . ILE A 1 394 ? -5.237 11.525 18.237 1.00 94.69 394 ILE A N 1
ATOM 3052 C CA . ILE A 1 394 ? -5.493 11.086 16.865 1.00 94.69 394 ILE A CA 1
ATOM 3053 C C . ILE A 1 394 ? -4.204 10.578 16.227 1.00 94.69 394 ILE A C 1
ATOM 3055 O O . ILE A 1 394 ? -3.186 11.270 16.178 1.00 94.69 394 ILE A O 1
ATOM 3059 N N . VAL A 1 395 ? -4.275 9.372 15.674 1.00 96.00 395 VAL A N 1
ATOM 3060 C CA . VAL A 1 395 ? -3.227 8.733 14.880 1.00 96.00 395 VAL A CA 1
ATOM 3061 C C . VAL A 1 395 ? -3.664 8.73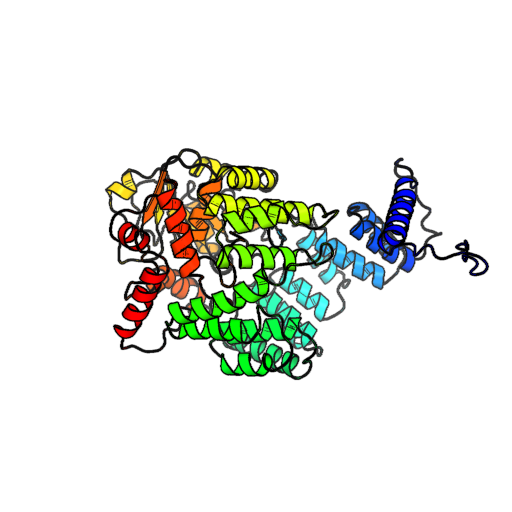9 13.414 1.00 96.00 395 VAL A C 1
ATOM 3063 O O . VAL A 1 395 ? -4.418 7.870 12.973 1.00 96.00 395 VAL A O 1
ATOM 3066 N N . PHE A 1 396 ? -3.219 9.725 12.639 1.00 93.25 396 PHE A N 1
ATOM 3067 C CA . PHE A 1 396 ? -3.659 9.889 11.252 1.00 93.25 396 PHE A CA 1
ATOM 3068 C C . PHE A 1 396 ? -2.621 9.395 10.232 1.00 93.25 396 PHE A C 1
ATOM 3070 O O . PHE A 1 396 ? -1.431 9.705 10.309 1.00 93.25 396 PHE A O 1
ATOM 3077 N N . TYR A 1 397 ? -3.079 8.602 9.264 1.00 92.44 397 TYR A N 1
ATOM 3078 C CA . TYR A 1 397 ? -2.257 7.962 8.239 1.00 92.44 397 TYR A CA 1
ATOM 3079 C C . TYR A 1 397 ? -2.261 8.779 6.952 1.00 92.44 397 TYR A C 1
ATOM 3081 O O . TYR A 1 397 ? -3.314 9.002 6.359 1.00 92.44 397 TYR A O 1
ATOM 3089 N N . VAL A 1 398 ? -1.072 9.150 6.477 1.00 87.19 398 VAL A N 1
ATOM 3090 C CA . VAL A 1 398 ? -0.883 9.948 5.258 1.00 87.19 398 VAL A CA 1
ATOM 3091 C C . VAL A 1 398 ? -0.090 9.191 4.191 1.00 87.19 398 VAL A C 1
ATOM 3093 O O . VAL A 1 398 ? 0.814 8.393 4.478 1.00 87.19 398 VAL A O 1
ATOM 3096 N N . ALA A 1 399 ? -0.391 9.486 2.926 1.00 81.62 399 ALA A N 1
ATOM 3097 C CA . ALA A 1 399 ? 0.547 9.239 1.838 1.00 81.62 399 ALA A CA 1
ATOM 3098 C C . ALA A 1 399 ? 1.798 10.114 2.037 1.00 81.62 399 ALA A C 1
ATOM 3100 O O . ALA A 1 399 ? 1.704 11.263 2.468 1.00 81.62 399 ALA A O 1
ATOM 3101 N N . ASP A 1 400 ? 2.990 9.587 1.747 1.00 75.19 400 ASP A N 1
ATOM 3102 C CA . ASP A 1 400 ? 4.228 10.338 1.985 1.00 75.19 400 ASP A CA 1
ATOM 3103 C C . ASP A 1 400 ? 4.439 11.479 0.973 1.00 75.19 400 ASP A C 1
ATOM 3105 O O . ASP A 1 400 ? 5.117 12.452 1.291 1.00 75.19 400 ASP A O 1
ATOM 3109 N N . SER A 1 401 ? 3.822 11.392 -0.208 1.00 78.38 401 SER A N 1
ATOM 3110 C CA . SER A 1 401 ? 3.690 12.482 -1.173 1.00 78.38 401 SER A CA 1
ATOM 3111 C C . SER A 1 401 ? 2.999 13.675 -0.522 1.00 78.38 401 SER A C 1
ATOM 3113 O O . SER A 1 401 ? 3.575 14.755 -0.424 1.00 78.38 401 SER A O 1
ATOM 3115 N N . SER A 1 402 ? 1.815 13.437 0.029 1.00 82.06 402 SER A N 1
ATOM 3116 C CA . SER A 1 402 ? 0.975 14.403 0.732 1.00 82.06 402 SER A CA 1
ATOM 3117 C C . SER A 1 402 ? 1.659 14.923 2.001 1.00 82.06 402 SER A C 1
ATOM 3119 O O . SER A 1 402 ? 1.606 16.118 2.284 1.00 82.06 402 SER A O 1
ATOM 3121 N N . ALA A 1 403 ? 2.404 14.061 2.707 1.00 83.56 403 ALA A N 1
ATOM 3122 C CA . ALA A 1 403 ? 3.243 14.461 3.835 1.00 83.56 403 ALA A CA 1
ATOM 3123 C C . ALA A 1 403 ? 4.348 15.451 3.429 1.00 83.56 403 ALA A C 1
ATOM 3125 O O . ALA A 1 403 ? 4.571 16.441 4.117 1.00 83.56 403 ALA A O 1
ATOM 3126 N N . ARG A 1 404 ? 5.055 15.194 2.319 1.00 79.88 404 ARG A N 1
ATOM 3127 C CA . ARG A 1 404 ? 6.136 16.065 1.822 1.00 79.88 404 ARG A CA 1
ATOM 3128 C C . ARG A 1 404 ? 5.603 17.382 1.263 1.00 79.88 404 ARG A C 1
ATOM 3130 O O . ARG A 1 404 ? 6.173 18.428 1.558 1.00 79.88 404 ARG A O 1
ATOM 3137 N N . LEU A 1 405 ? 4.552 17.312 0.446 1.00 83.88 405 LEU A N 1
ATOM 3138 C CA . LEU A 1 405 ? 3.987 18.453 -0.277 1.00 83.88 405 LEU A CA 1
ATOM 3139 C C . LEU A 1 405 ? 3.303 19.453 0.664 1.00 83.88 405 LEU A C 1
ATOM 3141 O O . LEU A 1 405 ? 3.429 20.654 0.450 1.00 83.88 405 LEU A O 1
ATOM 3145 N N . ASP A 1 406 ? 2.655 18.979 1.733 1.00 86.50 406 ASP A N 1
ATOM 3146 C CA . ASP A 1 406 ? 1.976 19.829 2.721 1.00 86.50 406 ASP A CA 1
ATOM 3147 C C . ASP A 1 406 ? 2.564 19.697 4.137 1.00 86.50 406 ASP A C 1
ATOM 3149 O O . ASP A 1 406 ? 1.884 19.736 5.168 1.00 86.50 406 ASP A O 1
ATOM 3153 N N . ARG A 1 407 ? 3.893 19.572 4.190 1.00 86.56 407 ARG A N 1
ATOM 3154 C CA . ARG A 1 407 ? 4.662 19.560 5.437 1.00 86.56 407 ARG A CA 1
ATOM 3155 C C . ARG A 1 407 ? 4.281 20.714 6.375 1.00 86.56 407 ARG A C 1
ATOM 3157 O O . ARG A 1 407 ? 4.181 20.512 7.580 1.00 86.56 407 ARG A O 1
ATOM 3164 N N . THR A 1 408 ? 4.060 21.914 5.841 1.00 87.75 408 THR A N 1
ATOM 3165 C CA . THR A 1 408 ? 3.846 23.133 6.640 1.00 87.75 408 THR A CA 1
ATOM 3166 C C . THR A 1 408 ? 2.461 23.204 7.297 1.00 87.75 408 THR A C 1
ATOM 3168 O O . THR A 1 408 ? 2.321 23.858 8.332 1.00 87.75 408 THR A O 1
ATOM 3171 N N . ALA A 1 409 ? 1.416 22.554 6.767 1.00 87.50 409 ALA A N 1
ATOM 3172 C CA . ALA A 1 409 ? 0.184 22.363 7.542 1.00 87.50 409 ALA A CA 1
ATOM 3173 C C . ALA A 1 409 ? 0.366 21.284 8.614 1.00 87.50 409 ALA A C 1
ATOM 3175 O O . ALA A 1 409 ? -0.034 21.487 9.757 1.00 87.50 409 ALA A O 1
ATOM 3176 N N . LEU A 1 410 ? 1.035 20.184 8.272 1.00 88.50 410 LEU A N 1
ATOM 3177 C CA . LEU A 1 410 ? 1.230 19.037 9.160 1.00 88.50 410 LEU A CA 1
ATOM 3178 C C . LEU A 1 410 ? 2.108 19.372 10.380 1.00 88.50 410 LEU A C 1
ATOM 3180 O O . LEU A 1 410 ? 1.743 19.025 11.501 1.00 88.50 410 LEU A O 1
ATOM 3184 N N . ASP A 1 411 ? 3.199 20.123 10.192 1.00 89.56 411 ASP A N 1
ATOM 3185 C CA . ASP A 1 411 ? 4.038 20.655 11.279 1.00 89.56 411 ASP A CA 1
ATOM 3186 C C . ASP A 1 411 ? 3.224 21.567 12.224 1.00 89.56 411 ASP A C 1
ATOM 3188 O O . ASP A 1 411 ? 3.367 21.480 13.446 1.00 89.56 411 ASP A O 1
ATOM 3192 N N . ARG A 1 412 ? 2.315 22.404 11.695 1.00 90.50 412 ARG A N 1
ATOM 3193 C CA . ARG A 1 412 ? 1.423 23.248 12.518 1.00 90.50 412 ARG A CA 1
ATOM 3194 C C . ARG A 1 412 ? 0.387 22.424 13.285 1.00 90.50 412 ARG A C 1
ATOM 3196 O O . ARG A 1 412 ? 0.200 22.669 14.473 1.00 90.50 412 ARG A O 1
ATOM 3203 N N . SER A 1 413 ? -0.237 21.446 12.631 1.00 89.38 413 SER A N 1
ATOM 3204 C CA . SER A 1 413 ? -1.246 20.559 13.224 1.00 89.38 413 SER A CA 1
ATOM 3205 C C . SER A 1 413 ? -0.664 19.761 14.399 1.00 89.38 413 SER A C 1
ATOM 3207 O O . SER A 1 413 ? -1.165 19.834 15.519 1.00 89.38 413 SER A O 1
ATOM 3209 N N . LEU A 1 414 ? 0.489 19.111 14.196 1.00 91.44 414 LEU A N 1
ATOM 3210 C CA . LEU A 1 414 ? 1.183 18.361 15.251 1.00 91.44 414 LEU A CA 1
ATOM 3211 C C . LEU A 1 414 ? 1.729 19.256 16.380 1.00 91.44 414 LEU A C 1
ATOM 3213 O O . LEU A 1 414 ? 1.853 18.790 17.512 1.00 91.44 414 LEU A O 1
ATOM 3217 N N . THR A 1 415 ? 2.033 20.529 16.101 1.00 91.69 415 THR A N 1
ATOM 3218 C CA . THR A 1 415 ? 2.419 21.512 17.132 1.00 91.69 415 THR A CA 1
ATOM 3219 C C . THR A 1 415 ? 1.219 21.952 17.977 1.00 91.69 415 THR A C 1
ATOM 3221 O O . THR A 1 415 ? 1.352 22.100 19.189 1.00 91.69 415 THR A O 1
ATOM 3224 N N . ALA A 1 416 ? 0.047 22.145 17.360 1.00 91.06 416 ALA A N 1
ATOM 3225 C CA . ALA A 1 416 ? -1.194 22.483 18.060 1.00 91.06 416 ALA A CA 1
ATOM 3226 C C . ALA A 1 416 ? -1.751 21.308 18.886 1.00 91.06 416 ALA A C 1
ATOM 3228 O O . ALA A 1 416 ? -2.380 21.526 19.921 1.00 91.06 416 ALA A O 1
ATOM 3229 N N . HIS A 1 417 ? -1.488 20.072 18.452 1.00 92.00 417 HIS A N 1
ATOM 3230 C CA . HIS A 1 417 ? -1.973 18.845 19.082 1.00 92.00 417 HIS A CA 1
ATOM 3231 C C . HIS A 1 417 ? -0.788 17.950 19.497 1.00 92.00 417 HIS A C 1
ATOM 3233 O O . HIS A 1 417 ? -0.460 16.982 18.806 1.00 92.00 417 HIS A O 1
ATOM 3239 N N . PRO A 1 418 ? -0.112 18.255 20.627 1.00 92.00 418 PRO A N 1
ATOM 3240 C CA . PRO A 1 418 ? 1.135 17.602 21.044 1.00 92.00 418 PRO A CA 1
ATOM 3241 C C . PRO A 1 418 ? 0.983 16.121 21.429 1.00 92.00 418 PRO A C 1
ATOM 3243 O O . PRO A 1 418 ? 2.001 15.441 21.609 1.00 92.00 418 PRO A O 1
ATOM 3246 N N . ASP A 1 419 ? -0.253 15.625 21.529 1.00 92.50 419 ASP A N 1
ATOM 3247 C CA . ASP A 1 419 ? -0.632 14.238 21.829 1.00 92.50 419 ASP A CA 1
ATOM 3248 C C . ASP A 1 419 ? -1.006 13.424 20.573 1.00 92.50 419 ASP A C 1
ATOM 3250 O O . ASP A 1 419 ? -0.925 12.197 20.590 1.00 92.50 419 ASP A O 1
ATOM 3254 N N . ASP A 1 420 ? -1.225 14.084 19.432 1.00 94.00 420 ASP A N 1
ATOM 3255 C CA . ASP A 1 420 ? -1.481 13.417 18.151 1.00 94.00 420 ASP A CA 1
ATOM 3256 C C . ASP A 1 420 ? -0.225 12.786 17.547 1.00 94.00 420 ASP A C 1
ATOM 3258 O O . ASP A 1 420 ? 0.917 13.039 17.964 1.00 94.00 420 ASP A O 1
ATOM 3262 N N . MET A 1 421 ? -0.439 11.957 16.528 1.00 94.81 421 MET A N 1
ATOM 3263 C CA . MET A 1 421 ? 0.610 11.291 15.780 1.00 94.81 421 MET A CA 1
ATOM 3264 C C . MET A 1 421 ? 0.269 11.168 14.292 1.00 94.81 421 MET A C 1
ATOM 3266 O O . MET A 1 421 ? -0.824 10.758 13.918 1.00 94.81 421 MET A O 1
ATOM 3270 N N . MET A 1 422 ? 1.245 11.453 13.433 1.00 93.44 422 MET A N 1
ATOM 3271 C CA . MET A 1 422 ? 1.166 11.187 12.001 1.00 93.44 422 MET A CA 1
ATOM 3272 C C . MET A 1 422 ? 1.902 9.888 11.666 1.00 93.44 422 MET A C 1
ATOM 3274 O O . MET A 1 422 ? 3.058 9.704 12.060 1.00 93.44 422 MET A O 1
ATOM 3278 N N . VAL A 1 423 ? 1.267 9.015 10.884 1.00 92.50 423 VAL A N 1
ATOM 3279 C CA . VAL A 1 423 ? 1.889 7.801 10.344 1.00 92.50 423 VAL A CA 1
ATOM 3280 C C . VAL A 1 423 ? 2.077 7.933 8.836 1.00 92.50 423 VAL A C 1
ATOM 3282 O O . VAL A 1 423 ? 1.128 8.106 8.076 1.00 92.50 423 VAL A O 1
ATOM 3285 N N . VAL A 1 424 ? 3.327 7.840 8.397 1.00 87.88 424 VAL A N 1
ATOM 3286 C CA . VAL A 1 424 ? 3.745 7.960 6.999 1.00 87.88 424 VAL A CA 1
ATOM 3287 C C . VAL A 1 424 ? 3.990 6.571 6.421 1.00 87.88 424 VAL A C 1
ATOM 3289 O O . VAL A 1 424 ? 4.723 5.762 7.000 1.00 87.88 424 VAL A O 1
ATOM 3292 N N . ARG A 1 425 ? 3.400 6.281 5.259 1.00 80.38 425 ARG A N 1
ATOM 3293 C CA . ARG A 1 425 ? 3.520 4.959 4.626 1.00 80.38 425 ARG A CA 1
ATOM 3294 C C . ARG A 1 425 ? 4.929 4.685 4.063 1.00 80.38 425 ARG A C 1
ATOM 3296 O O . ARG A 1 425 ? 5.457 5.506 3.313 1.00 80.38 425 ARG A O 1
ATOM 3303 N N . PRO A 1 426 ? 5.519 3.495 4.305 1.00 66.19 426 PRO A N 1
ATOM 3304 C CA . PRO A 1 426 ? 6.872 3.149 3.852 1.00 66.19 426 PRO A CA 1
ATOM 3305 C C . PRO A 1 426 ? 6.960 2.857 2.352 1.00 66.19 426 PRO A C 1
ATOM 3307 O O . PRO A 1 426 ? 8.048 2.827 1.775 1.00 66.19 426 PRO A O 1
ATOM 3310 N N . SER A 1 427 ? 5.822 2.598 1.707 1.00 59.00 427 SER A N 1
ATOM 3311 C CA . SER A 1 427 ? 5.716 2.150 0.319 1.00 59.00 427 SER A CA 1
ATOM 3312 C C . SER A 1 427 ? 6.386 3.087 -0.689 1.00 59.00 427 SER A C 1
ATOM 3314 O O . SER A 1 427 ? 6.889 2.601 -1.706 1.00 59.00 427 SER A O 1
ATOM 3316 N N . MET A 1 428 ? 6.405 4.390 -0.402 1.00 53.56 428 MET A N 1
ATOM 3317 C CA . MET A 1 428 ? 6.776 5.464 -1.330 1.00 53.56 428 MET A CA 1
ATOM 3318 C C . MET A 1 428 ? 7.983 6.306 -0.852 1.00 53.56 428 MET A C 1
ATOM 3320 O O . MET A 1 428 ? 8.473 7.160 -1.600 1.00 53.56 428 MET A O 1
ATOM 3324 N N . LEU A 1 429 ? 8.564 5.975 0.314 1.00 58.44 429 LEU A N 1
ATOM 3325 C CA . LEU A 1 429 ? 9.776 6.597 0.870 1.00 58.44 429 LEU A CA 1
ATOM 3326 C C . LEU A 1 429 ? 11.035 6.290 0.042 1.00 58.44 429 LEU A C 1
ATOM 3328 O O . LEU A 1 429 ? 11.853 5.431 0.366 1.00 58.44 429 LEU A O 1
ATOM 3332 N N . ASN A 1 430 ? 11.202 7.045 -1.038 1.00 53.22 430 ASN A N 1
ATOM 3333 C CA . ASN A 1 430 ? 12.365 7.028 -1.929 1.00 53.22 430 ASN A CA 1
ATOM 3334 C C . ASN A 1 430 ? 13.431 8.073 -1.546 1.00 53.22 430 ASN A C 1
ATOM 3336 O O . ASN A 1 430 ? 14.323 8.388 -2.332 1.00 53.22 430 ASN A O 1
ATOM 3340 N N . GLY A 1 431 ? 13.322 8.625 -0.343 1.00 50.06 431 GLY A N 1
ATOM 3341 C CA . GLY A 1 431 ? 14.213 9.632 0.202 1.00 50.06 431 GLY A CA 1
ATOM 3342 C C . GLY A 1 431 ? 13.946 9.760 1.701 1.00 50.06 431 GLY A C 1
ATOM 3343 O O . GLY A 1 431 ? 12.787 9.910 2.092 1.00 50.06 431 GLY A O 1
ATOM 3344 N N . PRO A 1 432 ? 14.972 9.670 2.552 1.00 47.94 432 PRO A N 1
ATOM 3345 C CA . PRO A 1 432 ? 14.810 9.865 3.981 1.00 47.94 432 PRO A CA 1
ATOM 3346 C C . PRO A 1 432 ? 14.797 11.365 4.288 1.00 47.94 432 PRO A C 1
ATOM 3348 O O . PRO A 1 432 ? 15.789 12.060 4.070 1.00 47.94 432 PRO A O 1
ATOM 3351 N N . THR A 1 433 ? 13.681 11.881 4.799 1.00 59.44 433 THR A N 1
ATOM 3352 C CA . THR A 1 433 ? 13.629 13.276 5.247 1.00 59.44 433 THR A CA 1
ATOM 3353 C C . THR A 1 433 ? 14.154 13.368 6.680 1.00 59.44 433 THR A C 1
ATOM 3355 O O . THR A 1 433 ? 13.797 12.568 7.546 1.00 59.44 433 THR A O 1
ATOM 3358 N N . GLU A 1 434 ? 14.996 14.364 6.959 1.00 63.34 434 GLU A N 1
ATOM 3359 C CA . GLU A 1 434 ? 15.441 14.652 8.333 1.00 63.34 434 GLU A CA 1
ATOM 3360 C C . GLU A 1 434 ? 14.253 15.036 9.231 1.00 63.34 434 GLU A C 1
ATOM 3362 O O . GLU A 1 434 ? 14.256 14.769 10.428 1.00 63.34 434 GLU A O 1
ATOM 3367 N N . TRP A 1 435 ? 13.194 15.570 8.618 1.00 70.25 435 TRP A N 1
ATOM 3368 C CA . TRP A 1 435 ? 11.910 15.872 9.239 1.00 70.25 435 TRP A CA 1
ATOM 3369 C C . TRP A 1 435 ? 11.253 14.649 9.901 1.00 70.25 435 TRP A C 1
ATOM 3371 O O . TRP A 1 435 ? 10.985 14.688 11.102 1.00 70.25 435 TRP A O 1
ATOM 3381 N N . PHE A 1 436 ? 11.082 13.536 9.171 1.00 72.69 436 PHE A N 1
ATOM 3382 C CA . PHE A 1 436 ? 10.530 12.295 9.738 1.00 72.69 436 PHE A CA 1
ATOM 3383 C C . PHE A 1 436 ? 11.418 11.707 10.847 1.00 72.69 436 PHE A C 1
ATOM 3385 O O . PHE A 1 436 ? 10.918 11.047 11.750 1.00 72.69 436 PHE A O 1
ATOM 3392 N N . MET A 1 437 ? 12.734 11.943 10.796 1.00 67.44 437 MET A N 1
ATOM 3393 C CA . MET A 1 437 ? 13.679 11.448 11.805 1.00 67.44 437 MET A CA 1
ATOM 3394 C C . MET A 1 437 ? 13.739 12.322 13.069 1.00 67.44 437 MET A C 1
ATOM 3396 O O . MET A 1 437 ? 14.087 11.820 14.138 1.00 67.44 437 MET A O 1
ATOM 3400 N N . GLY A 1 438 ? 13.448 13.622 12.954 1.00 71.50 438 GLY A N 1
ATOM 3401 C CA . GLY A 1 438 ? 13.517 14.580 14.059 1.00 71.50 438 GLY A CA 1
ATOM 3402 C C . GLY A 1 438 ? 12.234 14.686 14.887 1.00 71.50 438 GLY A C 1
ATOM 3403 O O . GLY A 1 438 ? 12.301 15.013 16.073 1.00 71.50 438 GLY A O 1
ATOM 3404 N N . HIS A 1 439 ? 11.069 14.412 14.295 1.00 82.44 439 HIS A N 1
ATOM 3405 C CA . HIS A 1 439 ? 9.783 14.705 14.926 1.00 82.44 439 HIS A CA 1
ATOM 3406 C C . HIS A 1 439 ? 9.219 13.519 15.725 1.00 82.44 439 HIS A C 1
ATOM 3408 O O . HIS A 1 439 ? 8.844 12.494 15.161 1.00 82.44 439 HIS A O 1
ATOM 3414 N N . ARG A 1 440 ? 9.077 13.665 17.053 1.00 87.44 440 ARG A N 1
ATOM 3415 C CA . ARG A 1 440 ? 8.592 12.586 17.951 1.00 87.44 440 ARG A CA 1
ATOM 3416 C C . ARG A 1 440 ? 7.185 12.066 17.605 1.00 87.44 440 ARG A C 1
ATOM 3418 O O . ARG A 1 440 ? 6.855 10.937 17.945 1.00 87.44 440 ARG A O 1
ATOM 3425 N N . GLN A 1 441 ? 6.371 12.902 16.957 1.00 91.69 441 GLN A N 1
ATOM 3426 C CA . GLN A 1 441 ? 4.989 12.610 16.557 1.00 91.69 441 GLN A CA 1
ATOM 3427 C C . GLN A 1 441 ? 4.869 12.118 15.109 1.00 91.69 441 GLN A C 1
ATOM 3429 O O . GLN A 1 441 ? 3.751 11.940 14.642 1.00 91.69 441 GLN A O 1
ATOM 3434 N N . ILE A 1 442 ? 5.973 11.922 14.378 1.00 90.00 442 ILE A N 1
ATOM 3435 C CA . ILE A 1 442 ? 5.923 11.353 13.026 1.00 90.00 442 ILE A CA 1
ATOM 3436 C C . ILE A 1 442 ? 6.578 9.977 13.046 1.00 90.00 442 ILE A C 1
ATOM 3438 O O . ILE A 1 442 ? 7.761 9.841 13.346 1.00 90.00 442 ILE A O 1
ATOM 3442 N N . ARG A 1 443 ? 5.800 8.951 12.706 1.00 89.50 443 ARG A N 1
ATOM 3443 C CA . ARG A 1 443 ? 6.270 7.572 12.553 1.00 89.50 443 ARG A CA 1
ATOM 3444 C C . ARG A 1 443 ? 6.226 7.177 11.091 1.00 89.50 443 ARG A C 1
ATOM 3446 O O . ARG A 1 443 ? 5.243 7.425 10.402 1.00 89.50 443 ARG A O 1
ATOM 3453 N N . VAL A 1 444 ? 7.275 6.514 10.626 1.00 85.88 444 VAL A N 1
ATOM 3454 C CA . VAL A 1 444 ? 7.211 5.748 9.383 1.00 85.88 444 VAL A CA 1
ATOM 3455 C C . VAL A 1 444 ? 6.701 4.361 9.745 1.00 85.88 444 VAL A C 1
ATOM 3457 O O . VAL A 1 444 ? 7.376 3.662 10.493 1.00 85.88 444 VAL A O 1
ATOM 3460 N N . MET A 1 445 ? 5.546 3.958 9.215 1.00 87.81 445 MET A N 1
ATOM 3461 C CA . MET A 1 445 ? 5.001 2.610 9.426 1.00 87.81 445 MET A CA 1
ATOM 3462 C C . MET A 1 445 ? 6.068 1.560 9.035 1.00 87.81 445 MET A C 1
ATOM 3464 O O . MET A 1 445 ? 6.568 1.610 7.908 1.00 87.81 445 MET A O 1
ATOM 3468 N N . PRO A 1 446 ? 6.465 0.635 9.933 1.00 82.62 446 PRO A N 1
ATOM 3469 C CA . PRO A 1 446 ? 7.678 -0.173 9.784 1.00 82.62 446 PRO A CA 1
ATOM 3470 C C . PRO A 1 446 ? 7.538 -1.297 8.753 1.00 82.62 446 PRO A C 1
ATOM 3472 O O . PRO A 1 446 ? 8.534 -1.826 8.265 1.00 82.62 446 PRO A O 1
ATOM 3475 N N . THR A 1 447 ? 6.315 -1.708 8.412 1.00 86.62 447 THR A N 1
ATOM 3476 C CA . THR A 1 447 ? 6.056 -2.734 7.396 1.00 86.62 447 THR A CA 1
ATOM 3477 C C . THR A 1 447 ? 4.597 -2.707 6.939 1.00 86.62 447 THR A C 1
ATOM 3479 O O . THR A 1 447 ? 3.720 -2.333 7.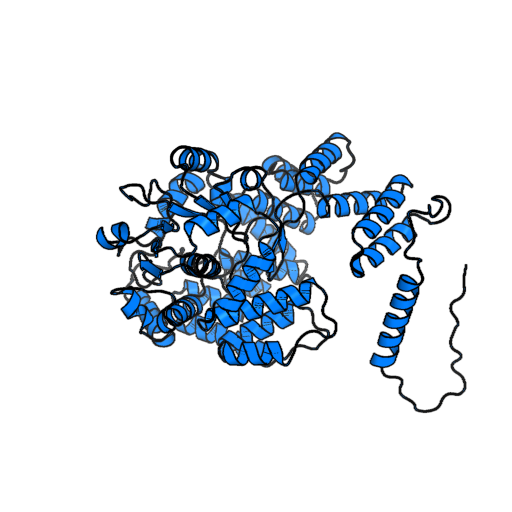705 1.00 86.62 447 THR A O 1
ATOM 3482 N N . GLU A 1 448 ? 4.339 -3.091 5.687 1.00 88.25 448 GLU A N 1
ATOM 3483 C CA . GLU A 1 448 ? 2.995 -3.327 5.134 1.00 88.25 448 GLU A CA 1
ATOM 3484 C C . GLU A 1 448 ? 2.796 -4.836 4.916 1.00 88.25 448 GLU A C 1
ATOM 3486 O O . GLU A 1 448 ? 3.778 -5.561 4.712 1.00 88.25 448 GLU A O 1
ATOM 3491 N N . ASP A 1 449 ? 1.547 -5.311 4.906 1.00 90.12 449 ASP A N 1
ATOM 3492 C CA . ASP A 1 449 ? 1.201 -6.698 4.558 1.00 90.12 449 ASP A CA 1
ATOM 3493 C C . ASP A 1 449 ? 1.843 -7.129 3.224 1.00 90.12 449 ASP A C 1
ATOM 3495 O O . ASP A 1 449 ? 1.759 -6.414 2.222 1.00 90.12 449 ASP A O 1
ATOM 3499 N N . GLN A 1 450 ? 2.504 -8.290 3.215 1.00 89.12 450 GLN A N 1
ATOM 3500 C CA . GLN A 1 450 ? 3.083 -8.924 2.031 1.00 89.12 450 GLN A CA 1
ATOM 3501 C C . GLN A 1 450 ? 2.329 -10.201 1.614 1.00 89.12 450 GLN A C 1
ATOM 3503 O O . GLN A 1 450 ? 2.836 -10.928 0.763 1.00 89.12 450 GLN A O 1
ATOM 3508 N N . ASN A 1 451 ? 1.140 -10.487 2.159 1.00 89.56 451 ASN A N 1
ATOM 3509 C CA . ASN A 1 451 ? 0.276 -11.585 1.710 1.00 89.56 451 ASN A CA 1
ATOM 3510 C C . ASN A 1 451 ? -0.500 -11.240 0.414 1.00 89.56 451 ASN A C 1
ATOM 3512 O O . ASN A 1 451 ? -0.820 -12.119 -0.382 1.00 89.56 451 ASN A O 1
ATOM 3516 N N . THR A 1 452 ? -0.743 -9.953 0.125 1.00 89.44 452 THR A N 1
ATOM 3517 C CA . THR A 1 452 ? -1.489 -9.522 -1.077 1.00 89.44 452 THR A CA 1
ATOM 3518 C C . THR A 1 452 ? -0.847 -10.019 -2.386 1.00 89.44 452 THR A C 1
ATOM 3520 O O . THR A 1 452 ? 0.251 -9.598 -2.775 1.00 89.44 452 THR A O 1
ATOM 3523 N N . PHE A 1 453 ? -1.552 -10.894 -3.107 1.00 90.06 453 PHE A N 1
ATOM 3524 C CA . PHE A 1 453 ? -1.185 -11.347 -4.448 1.00 90.06 453 PHE A CA 1
ATOM 3525 C C . PHE A 1 453 ? -1.756 -10.390 -5.505 1.00 90.06 453 PHE A C 1
ATOM 3527 O O . PHE A 1 453 ? -2.926 -10.504 -5.823 1.00 90.06 453 PHE A O 1
ATOM 3534 N N . ILE A 1 454 ? -0.943 -9.501 -6.091 1.00 86.94 454 ILE A N 1
ATOM 3535 C CA . ILE A 1 454 ? -1.336 -8.510 -7.129 1.00 86.94 454 ILE A CA 1
ATOM 3536 C C . ILE A 1 454 ? -2.394 -7.491 -6.655 1.00 86.94 454 ILE A C 1
ATOM 3538 O O . ILE A 1 454 ? -3.483 -7.844 -6.214 1.00 86.94 454 ILE A O 1
ATOM 3542 N N . GLY A 1 455 ? -2.098 -6.203 -6.820 1.00 84.75 455 GLY A N 1
ATOM 3543 C CA . GLY A 1 455 ? -2.858 -5.129 -6.179 1.00 84.75 455 GLY A CA 1
ATOM 3544 C C . GLY A 1 455 ? -2.225 -4.725 -4.852 1.00 84.75 455 GLY A C 1
ATOM 3545 O O . GLY A 1 455 ? -1.157 -5.222 -4.480 1.00 84.75 455 GLY A O 1
ATOM 3546 N N . THR A 1 456 ? -2.869 -3.808 -4.135 1.00 84.38 456 THR A N 1
ATOM 3547 C CA . THR A 1 456 ? -2.432 -3.421 -2.787 1.00 84.38 456 THR A CA 1
ATOM 3548 C C . THR A 1 456 ? -3.612 -3.272 -1.837 1.00 84.38 456 THR A C 1
ATOM 3550 O O . THR A 1 456 ? -4.686 -2.843 -2.255 1.00 84.38 456 THR A O 1
ATOM 3553 N N . ARG A 1 457 ? -3.390 -3.562 -0.548 1.00 89.56 457 ARG A N 1
ATOM 3554 C CA . ARG A 1 457 ? -4.351 -3.282 0.530 1.00 89.56 457 ARG A CA 1
ATOM 3555 C C . ARG A 1 457 ? -4.958 -1.885 0.413 1.00 89.56 457 ARG A C 1
ATOM 3557 O O . ARG A 1 457 ? -4.253 -0.936 0.064 1.00 89.56 457 ARG A O 1
ATOM 3564 N N . PHE A 1 458 ? -6.226 -1.720 0.751 1.00 89.19 458 PHE A N 1
ATOM 3565 C CA . PHE A 1 458 ? -6.813 -0.411 1.003 1.00 89.19 458 PHE A CA 1
ATOM 3566 C C . PHE A 1 458 ? -6.267 0.194 2.314 1.00 89.19 458 PHE A C 1
ATOM 3568 O O . PHE A 1 458 ? -5.540 -0.451 3.078 1.00 89.19 458 PHE A O 1
ATOM 3575 N N . ALA A 1 459 ? -6.503 1.488 2.542 1.00 89.00 459 ALA A N 1
ATOM 3576 C CA . ALA A 1 459 ? -5.863 2.233 3.625 1.00 89.00 459 ALA A CA 1
ATOM 3577 C C . ALA A 1 459 ? -6.222 1.691 5.021 1.00 89.00 459 ALA A C 1
ATOM 3579 O O . ALA A 1 459 ? -5.331 1.519 5.851 1.00 89.00 459 ALA A O 1
ATOM 3580 N N . VAL A 1 460 ? -7.488 1.336 5.258 1.00 93.81 460 VAL A N 1
ATOM 3581 C CA . VAL A 1 460 ? -7.948 0.824 6.560 1.00 93.81 460 VAL A CA 1
ATOM 3582 C C . VAL A 1 460 ? -7.387 -0.568 6.867 1.00 93.81 460 VAL A C 1
ATOM 3584 O O . VAL A 1 460 ? -6.986 -0.831 7.995 1.00 93.81 460 VAL A O 1
ATOM 3587 N N . GLN A 1 461 ? -7.220 -1.433 5.867 1.00 95.38 461 GLN A N 1
ATOM 3588 C CA . GLN A 1 461 ? -6.574 -2.738 6.033 1.00 95.38 461 GLN A CA 1
ATOM 3589 C C . GLN A 1 461 ? -5.087 -2.602 6.390 1.00 95.38 461 GLN A C 1
ATOM 3591 O O . GLN A 1 461 ? -4.575 -3.407 7.166 1.00 95.38 461 GLN A O 1
ATOM 3596 N N . ARG A 1 462 ? -4.397 -1.555 5.906 1.00 93.25 462 ARG A N 1
ATOM 3597 C CA . ARG A 1 462 ? -3.042 -1.211 6.381 1.00 93.25 462 ARG A CA 1
ATOM 3598 C C . ARG A 1 462 ? -3.043 -0.716 7.827 1.00 93.25 462 ARG A C 1
ATOM 3600 O O . ARG A 1 462 ? -2.156 -1.106 8.578 1.00 93.25 462 ARG A O 1
ATOM 3607 N N . ILE A 1 463 ? -4.020 0.106 8.213 1.00 96.31 463 ILE A N 1
ATOM 3608 C CA . ILE A 1 463 ? -4.171 0.587 9.595 1.00 96.31 463 ILE A CA 1
ATOM 3609 C C . ILE A 1 463 ? -4.382 -0.595 10.547 1.00 96.31 463 ILE A C 1
ATOM 3611 O O . ILE A 1 463 ? -3.634 -0.732 11.509 1.00 96.31 463 ILE A O 1
ATOM 3615 N N . LEU A 1 464 ? -5.331 -1.487 10.241 1.00 97.81 464 LEU A N 1
ATOM 3616 C CA . LEU A 1 464 ? -5.584 -2.715 11.003 1.00 97.81 464 LEU A CA 1
ATOM 3617 C C . LEU A 1 464 ? -4.330 -3.580 11.130 1.00 97.81 464 LEU A C 1
ATOM 3619 O O . LEU A 1 464 ? -3.985 -4.028 12.222 1.00 97.81 464 LEU A O 1
ATOM 3623 N N . PHE A 1 465 ? -3.628 -3.776 10.013 1.00 96.94 465 PHE A N 1
ATOM 3624 C CA . PHE A 1 465 ? -2.371 -4.505 9.981 1.00 96.94 465 PHE A CA 1
ATOM 3625 C C . PHE A 1 465 ? -1.323 -3.886 10.924 1.00 96.94 465 PHE A C 1
ATOM 3627 O O . PHE A 1 465 ? -0.687 -4.617 11.674 1.00 96.94 465 PHE A O 1
ATOM 3634 N N . ASP A 1 466 ? -1.144 -2.564 10.940 1.00 96.62 466 ASP A N 1
ATOM 3635 C CA . ASP A 1 466 ? -0.150 -1.910 11.804 1.00 96.62 466 ASP A CA 1
ATOM 3636 C C . ASP A 1 466 ? -0.574 -1.907 13.287 1.00 96.62 466 ASP A C 1
ATOM 3638 O O . ASP A 1 466 ? 0.189 -2.322 14.158 1.00 96.62 466 ASP A O 1
ATOM 3642 N N . VAL A 1 467 ? -1.822 -1.522 13.580 1.00 97.81 467 VAL A N 1
ATOM 3643 C CA . VAL A 1 467 ? -2.397 -1.439 14.937 1.00 97.81 467 VAL A CA 1
ATOM 3644 C C . VAL A 1 467 ? -2.314 -2.782 15.674 1.00 97.81 467 VAL A C 1
ATOM 3646 O O . VAL A 1 467 ? -1.858 -2.836 16.819 1.00 97.81 467 VAL A O 1
ATOM 3649 N N . LEU A 1 468 ? -2.656 -3.893 15.011 1.00 98.00 468 LEU A N 1
ATOM 3650 C CA . LEU A 1 468 ? -2.608 -5.228 15.622 1.00 98.00 468 LEU A CA 1
ATOM 3651 C C . LEU A 1 468 ? -1.181 -5.699 15.971 1.00 98.00 468 LEU A C 1
ATOM 3653 O O . LEU A 1 468 ? -1.021 -6.614 16.780 1.00 98.00 468 LEU A O 1
ATOM 3657 N N . ALA A 1 469 ? -0.127 -5.042 15.468 1.00 96.06 469 ALA A N 1
ATOM 3658 C CA . ALA A 1 469 ? 1.251 -5.304 15.894 1.00 96.06 469 ALA A CA 1
ATOM 3659 C C . ALA A 1 469 ? 1.561 -4.824 17.329 1.00 96.06 469 ALA A C 1
ATOM 3661 O O . ALA A 1 469 ? 2.637 -5.137 17.855 1.00 96.06 469 ALA A O 1
ATOM 3662 N N . TYR A 1 470 ? 0.657 -4.073 17.971 1.00 97.25 470 TYR A N 1
ATOM 3663 C CA . TYR A 1 470 ? 0.870 -3.439 19.281 1.00 97.25 470 TYR A CA 1
ATOM 3664 C C . TYR A 1 470 ? -0.045 -3.957 20.396 1.00 97.25 470 TYR A C 1
ATOM 3666 O O . TYR A 1 470 ? 0.105 -3.517 21.528 1.00 97.25 470 TYR A O 1
ATOM 3674 N N . ARG A 1 471 ? -0.894 -4.963 20.130 1.00 97.56 471 ARG A N 1
ATOM 3675 C CA . ARG A 1 471 ? -1.837 -5.542 21.112 1.00 97.56 471 ARG A CA 1
ATOM 3676 C C . ARG A 1 471 ? -2.742 -4.479 21.774 1.00 97.56 471 ARG A C 1
ATOM 3678 O O . ARG A 1 471 ? -2.619 -4.247 22.979 1.00 97.56 471 ARG A O 1
ATOM 3685 N N . PRO A 1 472 ? -3.637 -3.830 21.012 1.00 98.50 472 PRO A N 1
ATOM 3686 C CA . PRO A 1 472 ? -4.760 -3.095 21.596 1.00 98.50 472 PRO A CA 1
ATOM 3687 C C . PRO A 1 472 ? -5.643 -4.014 22.455 1.00 98.50 472 PRO A C 1
ATOM 3689 O O . PRO A 1 472 ? -5.596 -5.237 22.307 1.00 98.50 472 PRO A O 1
ATOM 3692 N N . ALA A 1 473 ? -6.435 -3.426 23.352 1.00 98.38 473 ALA A N 1
ATOM 3693 C CA . ALA A 1 473 ? -7.447 -4.150 24.123 1.00 98.38 473 ALA A CA 1
ATOM 3694 C C . ALA A 1 473 ? -8.680 -4.469 23.263 1.00 98.38 473 ALA A C 1
ATOM 3696 O O . ALA A 1 473 ? -9.208 -5.577 23.333 1.00 98.38 473 ALA A O 1
ATOM 3697 N N . ALA A 1 474 ? -9.083 -3.523 22.411 1.00 98.31 474 ALA A N 1
ATOM 3698 C CA . ALA A 1 474 ? -10.135 -3.682 21.413 1.00 98.31 474 ALA A CA 1
ATOM 3699 C C . ALA A 1 474 ? -9.820 -2.839 20.166 1.00 98.31 474 ALA A C 1
ATOM 3701 O O . ALA A 1 474 ? -9.134 -1.818 20.256 1.00 98.31 474 ALA A O 1
ATOM 3702 N N . VAL A 1 475 ? -10.340 -3.248 19.006 1.00 98.62 475 VAL A N 1
ATOM 3703 C CA . VAL A 1 475 ? -10.298 -2.460 17.765 1.00 98.62 475 VAL A CA 1
ATOM 3704 C C . VAL A 1 475 ? -11.690 -2.443 17.153 1.00 98.62 475 VAL A C 1
ATOM 3706 O O . VAL A 1 475 ? -12.198 -3.502 16.797 1.00 98.62 475 VAL A O 1
ATOM 3709 N N . THR A 1 476 ? -12.278 -1.263 16.981 1.00 97.88 476 THR A N 1
ATOM 3710 C CA . THR A 1 476 ? -13.598 -1.092 16.350 1.00 97.88 476 THR A CA 1
ATOM 3711 C C . THR A 1 476 ? -13.431 -0.352 15.030 1.00 97.88 476 THR A C 1
ATOM 3713 O O . THR A 1 476 ? -12.765 0.680 14.985 1.00 97.88 476 THR A O 1
ATOM 3716 N N . VAL A 1 477 ? -14.008 -0.864 13.940 1.00 96.56 477 VAL A N 1
ATOM 3717 C CA . VAL A 1 477 ? -13.893 -0.273 12.597 1.00 96.56 477 VAL A CA 1
ATOM 3718 C C . VAL A 1 477 ? -15.204 0.372 12.159 1.00 96.56 477 VAL A C 1
ATOM 3720 O O . VAL A 1 477 ? -16.253 -0.268 12.127 1.00 96.56 477 VAL A O 1
ATOM 3723 N N . THR A 1 478 ? -15.112 1.633 11.742 1.00 94.19 478 THR A N 1
ATOM 3724 C CA . THR A 1 478 ? -16.214 2.451 11.221 1.00 94.19 478 THR A CA 1
ATOM 3725 C C . THR A 1 478 ? -15.729 3.327 10.048 1.00 94.19 478 THR A C 1
ATOM 3727 O O . THR A 1 478 ? -14.550 3.298 9.685 1.00 94.19 478 THR A O 1
ATOM 3730 N N . GLY A 1 479 ? -16.613 4.076 9.382 1.00 89.44 479 GLY A N 1
ATOM 3731 C CA . GLY A 1 479 ? -16.237 4.938 8.244 1.00 89.44 479 GLY A CA 1
ATOM 3732 C C . GLY A 1 479 ? -15.736 4.200 6.988 1.00 89.44 479 GLY A C 1
ATOM 3733 O O . GLY A 1 479 ? -15.003 4.780 6.182 1.00 89.44 479 GLY A O 1
ATOM 3734 N N . ILE A 1 480 ? -16.098 2.925 6.808 1.00 91.00 480 ILE A N 1
ATOM 3735 C CA . ILE A 1 480 ? -15.861 2.154 5.575 1.00 91.00 480 ILE A CA 1
ATOM 3736 C C . ILE A 1 480 ? -17.144 1.488 5.078 1.00 91.00 480 ILE A C 1
ATOM 3738 O O . ILE A 1 480 ? -18.039 1.174 5.855 1.00 91.00 480 ILE A O 1
ATOM 3742 N N . ASP A 1 481 ? -17.194 1.241 3.774 1.00 90.62 481 ASP A N 1
ATOM 3743 C CA . ASP A 1 481 ? -18.306 0.611 3.047 1.00 90.62 481 ASP A CA 1
ATOM 3744 C C . ASP A 1 481 ? -17.838 -0.482 2.063 1.00 90.62 481 ASP A C 1
ATOM 3746 O O . ASP A 1 481 ? -18.621 -0.969 1.253 1.00 90.62 481 ASP A O 1
ATOM 3750 N N . PHE A 1 482 ? -16.536 -0.794 2.053 1.00 90.56 482 PHE A N 1
ATOM 3751 C CA . PHE A 1 482 ? -15.896 -1.680 1.076 1.00 90.56 482 PHE A CA 1
ATOM 3752 C C . PHE A 1 482 ? -16.204 -1.351 -0.407 1.00 90.56 482 PHE A C 1
ATOM 3754 O O . PHE A 1 482 ? -16.251 -2.259 -1.237 1.00 90.56 482 PHE A O 1
ATOM 3761 N N . PHE A 1 483 ? -16.344 -0.059 -0.749 1.00 89.00 483 PHE A N 1
ATOM 3762 C CA . PHE A 1 483 ? -16.672 0.491 -2.079 1.00 89.00 483 PHE A CA 1
ATOM 3763 C C . PHE A 1 483 ? -18.112 0.216 -2.573 1.00 89.00 483 PHE A C 1
ATOM 3765 O O . PHE A 1 483 ? -18.431 0.493 -3.732 1.00 89.00 483 PHE A O 1
ATOM 3772 N N . VAL A 1 484 ? -18.998 -0.294 -1.710 1.00 88.56 484 VAL A N 1
ATOM 3773 C CA . VAL A 1 484 ? -20.398 -0.618 -2.048 1.00 88.56 484 VAL A CA 1
ATOM 3774 C C . VAL A 1 484 ? -21.267 0.640 -2.218 1.00 88.56 484 VAL A C 1
ATOM 3776 O O . VAL A 1 484 ? -22.227 0.622 -2.993 1.00 88.56 484 VAL A O 1
ATOM 3779 N N . GLY A 1 485 ? -20.940 1.739 -1.533 1.00 82.56 485 GLY A N 1
ATOM 3780 C CA . GLY A 1 485 ? -21.678 3.001 -1.544 1.00 82.56 485 GLY A CA 1
ATOM 3781 C C . GLY A 1 485 ? -21.610 3.755 -2.875 1.00 82.56 485 GLY A C 1
ATOM 3782 O O . GLY A 1 485 ? -20.690 3.572 -3.678 1.00 82.56 485 GLY A O 1
ATOM 3783 N N . ALA A 1 486 ? -22.616 4.603 -3.119 1.00 67.88 486 ALA A N 1
ATOM 3784 C CA . ALA A 1 486 ? -22.716 5.436 -4.320 1.00 67.88 486 ALA A CA 1
ATOM 3785 C C . ALA A 1 486 ? -21.542 6.428 -4.402 1.00 67.88 486 ALA A C 1
ATOM 3787 O O . ALA A 1 486 ? -20.790 6.425 -5.382 1.00 67.88 486 ALA A O 1
ATOM 3788 N N . ASP A 1 487 ? -21.322 7.174 -3.322 1.00 65.38 487 ASP A N 1
ATOM 3789 C CA . ASP A 1 487 ? -20.132 7.989 -3.117 1.00 65.38 487 ASP A CA 1
ATOM 3790 C C . ASP A 1 487 ? -18.941 7.088 -2.773 1.00 65.38 487 ASP A C 1
ATOM 3792 O O . ASP A 1 487 ? -18.745 6.679 -1.627 1.00 65.38 487 ASP A O 1
ATOM 3796 N N . LYS A 1 488 ? -18.109 6.786 -3.776 1.00 65.88 488 LYS A N 1
ATOM 3797 C CA . LYS A 1 488 ? -16.761 6.248 -3.529 1.00 65.88 488 LYS A CA 1
ATOM 3798 C C . LYS A 1 488 ? -15.989 7.234 -2.645 1.00 65.88 488 LYS A C 1
ATOM 3800 O O . LYS A 1 488 ? -16.280 8.422 -2.682 1.00 65.88 488 LYS A O 1
ATOM 3805 N N . TYR A 1 489 ? -14.950 6.771 -1.943 1.00 69.06 489 TYR A N 1
ATOM 3806 C CA . TYR A 1 489 ? -14.142 7.513 -0.948 1.00 69.06 489 TYR A CA 1
ATOM 3807 C C . TYR A 1 489 ? -13.596 8.916 -1.331 1.00 69.06 489 TYR A C 1
ATOM 3809 O O . TYR A 1 489 ? -12.965 9.556 -0.492 1.00 69.06 489 TYR A O 1
ATOM 3817 N N . LEU A 1 490 ? -13.826 9.418 -2.550 1.00 70.50 490 LEU A N 1
ATOM 3818 C CA . LEU A 1 490 ? -13.452 10.752 -3.025 1.00 70.50 490 LEU A CA 1
ATOM 3819 C C . LEU A 1 490 ? -13.769 11.887 -2.029 1.00 70.50 490 LEU A C 1
ATOM 3821 O O . LEU A 1 490 ? -12.841 12.645 -1.770 1.00 70.50 490 LEU A O 1
ATOM 3825 N N . PRO A 1 491 ? -14.959 12.016 -1.397 1.00 70.38 491 PRO A N 1
ATOM 3826 C CA . PRO A 1 491 ? -15.197 13.086 -0.419 1.00 70.38 491 PRO A CA 1
ATOM 3827 C C . PRO A 1 491 ? -14.205 13.065 0.754 1.00 70.38 491 PRO A C 1
ATOM 3829 O O . PRO A 1 491 ? -13.735 14.114 1.186 1.00 70.38 491 PRO A O 1
ATOM 3832 N N . GLY A 1 492 ? -13.806 11.870 1.207 1.00 67.56 492 GLY A N 1
ATOM 3833 C CA . GLY A 1 492 ? -12.791 11.680 2.248 1.00 67.56 492 GLY A CA 1
ATOM 3834 C C . GLY A 1 492 ? -11.354 11.987 1.815 1.00 67.56 492 GLY A C 1
ATOM 3835 O O . GLY A 1 492 ? -10.488 12.113 2.677 1.00 67.56 492 GLY A O 1
ATOM 3836 N N . TYR A 1 493 ? -11.104 12.129 0.509 1.00 72.88 493 TYR A N 1
ATOM 3837 C CA . TYR A 1 493 ? -9.821 12.541 -0.073 1.00 72.88 493 TYR A CA 1
ATOM 3838 C C . TYR A 1 493 ? -9.859 13.941 -0.713 1.00 72.88 493 TYR A C 1
ATOM 3840 O O . TYR A 1 493 ? -8.803 14.498 -1.009 1.00 72.88 493 TYR A O 1
ATOM 3848 N N . GLN A 1 494 ? -11.033 14.555 -0.896 1.00 76.31 494 GLN A N 1
ATOM 3849 C CA . GLN A 1 494 ? -11.186 15.827 -1.614 1.00 76.31 494 GLN A CA 1
ATOM 3850 C C . GLN A 1 494 ? -10.460 16.987 -0.917 1.00 76.31 494 GLN A C 1
ATOM 3852 O O . GLN A 1 494 ? -9.945 17.882 -1.586 1.00 76.31 494 GLN A O 1
ATOM 3857 N N . SER A 1 495 ? -10.347 16.954 0.415 1.00 72.56 495 SER A N 1
ATOM 3858 C CA . SER A 1 495 ? -9.540 17.913 1.183 1.00 72.56 495 SER A CA 1
ATOM 3859 C C . SER A 1 495 ? -8.040 17.786 0.899 1.00 72.56 495 SER A C 1
ATOM 3861 O O . SER A 1 495 ? -7.321 18.777 0.965 1.00 72.56 495 SER A O 1
ATOM 3863 N N . GLU A 1 496 ? -7.558 16.595 0.539 1.00 78.12 496 GLU A N 1
ATOM 3864 C CA . GLU A 1 496 ? -6.171 16.364 0.135 1.00 78.12 496 GLU A CA 1
ATOM 3865 C C . GLU A 1 496 ? -5.944 16.794 -1.324 1.00 78.12 496 GLU A C 1
ATOM 3867 O O . GLU A 1 496 ? -4.956 17.464 -1.627 1.00 78.12 496 GLU A O 1
ATOM 3872 N N . LEU A 1 497 ? -6.892 16.483 -2.217 1.00 80.81 497 LEU A N 1
ATOM 3873 C CA . LEU A 1 497 ? -6.862 16.910 -3.620 1.00 80.81 497 LEU A CA 1
ATOM 3874 C C . LEU A 1 497 ? -6.837 18.440 -3.748 1.00 80.81 497 LEU A C 1
ATOM 3876 O O . LEU A 1 497 ? -5.900 18.989 -4.327 1.00 80.81 497 LEU A O 1
ATOM 3880 N N . SER A 1 498 ? -7.801 19.124 -3.134 1.00 82.31 498 SER A N 1
ATOM 3881 C CA . SER A 1 498 ? -7.962 20.581 -3.241 1.00 82.31 498 SER A CA 1
ATOM 3882 C C . SER A 1 498 ? -6.941 21.406 -2.451 1.00 82.31 498 SER A C 1
ATOM 3884 O O . SER A 1 498 ? -6.651 22.534 -2.843 1.00 82.31 498 SER A O 1
ATOM 3886 N N . ALA A 1 499 ? -6.350 20.873 -1.374 1.00 81.69 499 ALA A N 1
ATOM 3887 C CA . ALA A 1 499 ? -5.304 21.582 -0.629 1.00 81.69 499 ALA A CA 1
ATOM 3888 C C . ALA A 1 499 ? -3.892 21.372 -1.202 1.00 81.69 499 ALA A C 1
ATOM 3890 O O . ALA A 1 499 ? -3.057 22.272 -1.106 1.00 81.69 499 ALA A O 1
ATOM 3891 N N . ILE A 1 500 ? -3.601 20.193 -1.770 1.00 84.19 500 ILE A N 1
ATOM 3892 C CA . ILE A 1 500 ? -2.231 19.792 -2.132 1.00 84.19 500 ILE A CA 1
ATOM 3893 C C . ILE A 1 500 ? -2.041 19.674 -3.645 1.00 84.19 500 ILE A C 1
ATOM 3895 O O . ILE A 1 500 ? -1.064 20.190 -4.190 1.00 84.19 500 ILE A O 1
ATOM 3899 N N . TYR A 1 501 ? -2.943 18.968 -4.322 1.00 85.50 501 TYR A N 1
ATOM 3900 C CA . TYR A 1 501 ? -2.726 18.500 -5.689 1.00 85.50 501 TYR A CA 1
ATOM 3901 C C . TYR A 1 501 ? -3.216 19.518 -6.726 1.00 85.50 501 TYR A C 1
ATOM 3903 O O . TYR A 1 501 ? -2.419 19.999 -7.536 1.00 85.50 501 TYR A O 1
ATOM 3911 N N . GLU A 1 502 ? -4.483 19.928 -6.638 1.00 86.56 502 GLU A N 1
ATOM 3912 C CA . GLU A 1 502 ? -5.121 20.887 -7.551 1.00 86.56 502 GLU A CA 1
ATOM 3913 C C . GLU A 1 502 ? -4.380 22.245 -7.619 1.00 86.56 502 GLU A C 1
ATOM 3915 O O . GLU A 1 502 ? -4.058 22.670 -8.734 1.00 86.56 502 GLU A O 1
ATOM 3920 N N . PRO A 1 503 ? -3.991 22.908 -6.501 1.00 87.19 503 PRO A N 1
ATOM 3921 C CA . PRO A 1 503 ? -3.356 24.234 -6.556 1.00 87.19 503 PRO A CA 1
ATOM 3922 C C . PRO A 1 503 ? -1.960 24.228 -7.189 1.00 87.19 503 PRO A C 1
ATOM 3924 O O . PRO A 1 503 ? -1.489 25.256 -7.672 1.00 87.19 503 PRO A O 1
ATOM 3927 N N . ASN A 1 504 ? -1.291 23.072 -7.179 1.00 82.81 504 ASN A N 1
ATOM 3928 C CA . ASN A 1 504 ? 0.057 22.883 -7.710 1.00 82.81 504 ASN A CA 1
ATOM 3929 C C . ASN A 1 504 ? 0.061 22.204 -9.094 1.00 82.81 504 ASN A C 1
ATOM 3931 O O . ASN A 1 504 ? 1.134 21.889 -9.609 1.00 82.81 504 ASN A O 1
ATOM 3935 N N . GLN A 1 505 ? -1.119 21.952 -9.683 1.00 87.69 505 GLN A N 1
ATOM 3936 C CA . GLN A 1 505 ? -1.302 21.178 -10.923 1.00 87.69 505 GLN A CA 1
ATOM 3937 C C . GLN A 1 505 ? -0.650 19.781 -10.866 1.00 87.69 505 GLN A C 1
ATOM 3939 O O . GLN A 1 505 ? -0.206 19.235 -11.879 1.00 87.69 505 GLN A O 1
ATOM 3944 N N . LEU A 1 506 ? -0.564 19.204 -9.664 1.00 86.81 506 LEU A N 1
ATOM 3945 C CA . LEU A 1 506 ? 0.047 17.904 -9.416 1.00 86.81 506 LEU A CA 1
ATOM 3946 C C . LEU A 1 506 ? -1.000 16.798 -9.535 1.00 86.81 506 LEU A C 1
ATOM 3948 O O . LEU A 1 506 ? -2.060 16.853 -8.921 1.00 86.81 506 LEU A O 1
ATOM 3952 N N . ARG A 1 507 ? -0.656 15.742 -10.263 1.00 82.50 507 ARG A N 1
ATOM 3953 C CA . ARG A 1 507 ? -1.383 14.478 -10.284 1.00 82.50 507 ARG A CA 1
ATOM 3954 C C . ARG A 1 507 ? -0.994 13.662 -9.038 1.00 82.50 507 ARG A C 1
ATOM 3956 O O . ARG A 1 507 ? 0.209 13.505 -8.793 1.00 82.50 507 ARG A O 1
ATOM 3963 N N . PRO A 1 508 ? -1.952 13.136 -8.249 1.00 75.62 508 PRO A N 1
ATOM 3964 C CA . PRO A 1 508 ? -1.665 12.136 -7.221 1.00 75.62 508 PRO A CA 1
ATOM 3965 C C . PRO A 1 508 ? -0.853 10.973 -7.797 1.00 75.62 508 PRO A C 1
ATOM 3967 O O . PRO A 1 508 ? -1.051 10.593 -8.947 1.00 75.62 508 PRO A O 1
ATOM 3970 N N . ALA A 1 509 ? 0.078 10.413 -7.021 1.00 64.88 509 ALA A N 1
ATOM 3971 C CA . ALA A 1 509 ? 0.912 9.313 -7.501 1.00 64.88 509 ALA A CA 1
ATOM 3972 C C . ALA A 1 509 ? 0.050 8.072 -7.790 1.00 64.88 509 ALA A C 1
ATOM 3974 O O . ALA A 1 509 ? -0.443 7.433 -6.859 1.00 64.88 509 ALA A O 1
ATOM 3975 N N . ASP A 1 510 ? -0.121 7.745 -9.074 1.00 61.91 510 ASP A N 1
ATOM 3976 C CA . ASP A 1 510 ? -1.086 6.741 -9.526 1.00 61.91 510 ASP A CA 1
ATOM 3977 C C . ASP A 1 510 ? -0.853 5.376 -8.875 1.00 61.91 510 ASP A C 1
ATOM 3979 O O . ASP A 1 510 ? 0.285 4.892 -8.746 1.00 61.91 510 ASP A O 1
ATOM 3983 N N . VAL A 1 511 ? -1.942 4.726 -8.469 1.00 55.09 511 VAL A N 1
ATOM 3984 C CA . VAL A 1 511 ? -1.883 3.488 -7.694 1.00 55.09 511 VAL A CA 1
ATOM 3985 C C . VAL A 1 511 ? -1.686 2.315 -8.653 1.00 55.09 511 VAL A C 1
ATOM 3987 O O . VAL A 1 511 ? -2.592 1.539 -8.909 1.00 55.09 511 VAL A O 1
ATOM 3990 N N . ASN A 1 512 ? -0.443 2.170 -9.137 1.00 43.81 512 ASN A N 1
ATOM 3991 C CA . ASN A 1 512 ? 0.054 1.240 -10.175 1.00 43.81 512 ASN A CA 1
ATOM 3992 C C . ASN A 1 512 ? -0.394 -0.244 -10.075 1.00 43.81 512 ASN A C 1
ATOM 3994 O O . ASN A 1 512 ? -0.086 -1.037 -10.965 1.00 43.81 512 ASN A O 1
ATOM 3998 N N . ALA A 1 513 ? -1.082 -0.645 -9.008 1.00 53.72 513 ALA A N 1
ATOM 3999 C CA . ALA A 1 513 ? -1.979 -1.789 -9.015 1.00 53.72 513 ALA A CA 1
ATOM 4000 C C . ALA A 1 513 ? -3.203 -1.484 -8.129 1.00 53.72 513 ALA A C 1
ATOM 4002 O O . ALA A 1 513 ? -3.032 -1.116 -6.962 1.00 53.72 513 ALA A O 1
ATOM 4003 N N . SER A 1 514 ? -4.403 -1.697 -8.679 1.00 72.94 514 SER A N 1
ATOM 4004 C CA . SER A 1 514 ? -5.701 -1.456 -8.034 1.00 72.94 514 SER A CA 1
ATOM 4005 C C . SER A 1 514 ? -5.833 -2.110 -6.650 1.00 72.94 514 SER A C 1
ATOM 4007 O O . SER A 1 514 ? -5.100 -3.041 -6.288 1.00 72.94 514 SER A O 1
ATOM 4009 N N . HIS A 1 515 ? -6.780 -1.620 -5.846 1.00 83.81 515 HIS A N 1
ATOM 4010 C CA . HIS A 1 515 ? -7.040 -2.206 -4.533 1.00 83.81 515 HIS A CA 1
ATOM 4011 C C . HIS A 1 515 ? -7.523 -3.653 -4.643 1.00 83.81 515 HIS A C 1
ATOM 4013 O O . HIS A 1 515 ? -8.368 -3.984 -5.476 1.00 83.81 515 HIS A O 1
ATOM 4019 N N . ASP A 1 516 ? -6.988 -4.526 -3.787 1.00 88.81 516 ASP A N 1
ATOM 4020 C CA . ASP A 1 516 ? -7.382 -5.934 -3.753 1.00 88.81 516 ASP A CA 1
ATOM 4021 C C . ASP A 1 516 ? -8.687 -6.107 -2.970 1.00 88.81 516 ASP A C 1
ATOM 4023 O O . ASP A 1 516 ? -8.690 -6.697 -1.896 1.00 88.81 516 ASP A O 1
ATOM 4027 N N . LEU A 1 517 ? -9.794 -5.580 -3.503 1.00 91.31 517 LEU A N 1
ATOM 4028 C CA . LEU A 1 517 ? -11.093 -5.530 -2.818 1.00 91.31 517 LEU A CA 1
ATOM 4029 C C . LEU A 1 517 ? -11.510 -6.897 -2.251 1.00 91.31 517 LEU A C 1
ATOM 4031 O O . LEU A 1 517 ? -11.933 -7.003 -1.102 1.00 91.31 517 LEU A O 1
ATOM 4035 N N . ALA A 1 518 ? -11.298 -7.961 -3.031 1.00 93.44 518 ALA A N 1
ATOM 4036 C CA . ALA A 1 518 ? -11.551 -9.340 -2.623 1.00 93.44 518 ALA A CA 1
ATOM 4037 C C . ALA A 1 518 ? -10.674 -9.777 -1.433 1.00 93.44 518 ALA A C 1
ATOM 4039 O O . ALA A 1 518 ? -11.167 -10.377 -0.476 1.00 93.44 518 ALA A O 1
ATOM 4040 N N . GLY A 1 519 ? -9.372 -9.478 -1.487 1.00 93.38 519 GLY A N 1
ATOM 4041 C CA . GLY A 1 519 ? -8.434 -9.769 -0.405 1.00 93.38 519 GLY A CA 1
ATOM 4042 C C . GLY A 1 519 ? -8.667 -8.909 0.839 1.00 93.38 519 GLY A C 1
ATOM 4043 O O . GLY A 1 519 ? -8.458 -9.386 1.954 1.00 93.38 519 GLY A O 1
ATOM 4044 N N . ASP A 1 520 ? -9.088 -7.656 0.678 1.00 94.44 520 ASP A N 1
ATOM 4045 C CA . ASP A 1 520 ? -9.328 -6.694 1.759 1.00 94.44 520 ASP A CA 1
ATOM 4046 C C . ASP A 1 520 ? -10.590 -7.018 2.549 1.00 94.44 520 ASP A C 1
ATOM 4048 O O . ASP A 1 520 ? -10.553 -7.023 3.782 1.00 94.44 520 ASP A O 1
ATOM 4052 N N . HIS A 1 521 ? -11.658 -7.393 1.845 1.00 96.38 521 HIS A N 1
ATOM 4053 C CA . HIS A 1 521 ? -12.838 -8.007 2.436 1.00 96.38 521 HIS A CA 1
ATOM 4054 C C . HIS A 1 521 ? -12.476 -9.283 3.213 1.00 96.38 521 HIS A C 1
ATOM 4056 O O . HIS A 1 521 ? -12.749 -9.380 4.409 1.00 96.38 521 HIS A O 1
ATOM 4062 N N . ALA A 1 522 ? -11.789 -10.239 2.570 1.00 95.81 522 ALA A N 1
ATOM 4063 C CA . ALA A 1 522 ? -11.414 -11.510 3.195 1.00 95.81 522 ALA A CA 1
ATOM 4064 C C . ALA A 1 522 ? -10.544 -11.330 4.455 1.00 95.81 522 ALA A C 1
ATOM 4066 O O . ALA A 1 522 ? -10.770 -11.998 5.464 1.00 95.81 522 ALA A O 1
ATOM 4067 N N . PHE A 1 523 ? -9.586 -10.398 4.420 1.00 96.56 523 PHE A N 1
ATOM 4068 C CA . PHE A 1 523 ? -8.703 -10.089 5.545 1.00 96.56 523 PHE A CA 1
ATOM 4069 C C . PHE A 1 523 ? -9.471 -9.497 6.730 1.00 96.56 523 PHE A C 1
ATOM 4071 O O . PHE A 1 523 ? -9.403 -10.048 7.828 1.00 96.56 523 PHE A O 1
ATOM 4078 N N . THR A 1 524 ? -10.261 -8.434 6.530 1.00 97.56 524 THR A N 1
ATOM 4079 C CA . THR A 1 524 ? -11.044 -7.848 7.634 1.00 97.56 524 THR A CA 1
ATOM 4080 C C . THR A 1 524 ? -12.102 -8.829 8.162 1.00 97.56 524 THR A C 1
ATOM 4082 O O . THR A 1 524 ? -12.311 -8.903 9.372 1.00 97.56 524 THR A O 1
ATOM 4085 N N . ARG A 1 525 ? -12.696 -9.662 7.295 1.00 97.75 525 ARG A N 1
ATOM 4086 C CA . ARG A 1 525 ? -13.626 -10.738 7.682 1.00 97.75 525 ARG A CA 1
ATOM 4087 C C . ARG A 1 525 ? -12.961 -11.787 8.572 1.00 97.75 525 ARG A C 1
ATOM 4089 O O . ARG A 1 525 ? -13.577 -12.235 9.537 1.00 97.75 525 ARG A O 1
ATOM 4096 N N . SER A 1 526 ? -11.718 -12.162 8.272 1.00 97.38 526 SER A N 1
ATOM 4097 C CA . SER A 1 526 ? -10.928 -13.074 9.107 1.00 97.38 526 SER A CA 1
ATOM 4098 C C . SER A 1 526 ? -10.665 -12.472 10.493 1.00 97.38 526 SER A C 1
ATOM 4100 O O . SER A 1 526 ? -10.990 -13.096 11.501 1.00 97.38 526 SER A O 1
ATOM 4102 N N . LEU A 1 527 ? -10.203 -11.214 10.550 1.00 98.25 527 LEU A N 1
ATOM 4103 C CA . LEU A 1 527 ? -9.938 -10.500 11.808 1.00 98.25 527 LEU A CA 1
ATOM 4104 C C . LEU A 1 527 ? -11.190 -10.343 12.693 1.00 98.25 527 LEU A C 1
ATOM 4106 O O . LEU A 1 527 ? -11.089 -10.474 13.915 1.00 98.25 527 LEU A O 1
ATOM 4110 N N . ARG A 1 528 ? -12.370 -10.115 12.096 1.00 98.06 528 ARG A N 1
ATOM 4111 C CA . ARG A 1 528 ? -13.653 -10.094 12.823 1.00 98.06 528 ARG A CA 1
ATOM 4112 C C . ARG A 1 528 ? -14.038 -11.472 13.353 1.00 98.06 528 ARG A C 1
ATOM 4114 O O . ARG A 1 528 ? -14.411 -11.604 14.513 1.00 98.06 528 ARG A O 1
ATOM 4121 N N . ARG A 1 529 ? -13.875 -12.522 12.545 1.00 97.81 529 ARG A N 1
ATOM 4122 C CA . ARG A 1 529 ? -14.146 -13.913 12.955 1.00 97.81 529 ARG A CA 1
ATOM 4123 C C . ARG A 1 529 ? -13.215 -14.424 14.054 1.00 97.81 529 ARG A C 1
ATOM 4125 O O . ARG A 1 529 ? -13.630 -15.279 14.828 1.00 97.81 529 ARG A O 1
ATOM 4132 N N . SER A 1 530 ? -11.993 -13.903 14.146 1.00 98.12 530 SER A N 1
ATOM 4133 C CA . SER A 1 530 ? -11.061 -14.202 15.239 1.00 98.12 530 SER A CA 1
ATOM 4134 C C . SER A 1 530 ? -11.194 -13.267 16.449 1.00 98.12 530 SER A C 1
ATOM 4136 O O . SER A 1 530 ? -10.364 -13.346 17.350 1.00 98.12 530 SER A O 1
ATOM 4138 N N . GLY A 1 531 ? -12.177 -12.357 16.472 1.00 98.12 531 GLY A N 1
ATOM 4139 C CA . GLY A 1 531 ? -12.389 -11.417 17.579 1.00 98.12 531 GLY A CA 1
ATOM 4140 C C . GLY A 1 531 ? -11.283 -10.368 17.760 1.00 98.12 531 GLY A C 1
ATOM 4141 O O . GLY A 1 531 ? -11.159 -9.804 18.842 1.00 98.12 531 GLY A O 1
ATOM 4142 N N . LEU A 1 532 ? -10.465 -10.108 16.731 1.00 98.31 532 LEU A N 1
ATOM 4143 C CA . LEU A 1 532 ? -9.412 -9.079 16.770 1.00 98.31 532 LEU A CA 1
ATOM 4144 C C . LEU A 1 532 ? -9.918 -7.689 16.365 1.00 98.31 532 LEU A C 1
ATOM 4146 O O . LEU A 1 532 ? -9.230 -6.697 16.601 1.00 98.31 532 LEU A O 1
ATOM 4150 N N . VAL A 1 533 ? -11.074 -7.630 15.701 1.00 98.31 533 VAL A N 1
ATOM 4151 C CA . VAL A 1 533 ? -11.696 -6.414 15.167 1.00 98.31 533 VAL A CA 1
ATOM 4152 C C . VAL A 1 533 ? -13.211 -6.542 15.289 1.00 98.31 533 VAL A C 1
ATOM 4154 O O . VAL A 1 533 ? -13.777 -7.485 14.743 1.00 98.31 533 VAL A O 1
ATOM 4157 N N . ASP A 1 534 ? -13.877 -5.584 15.926 1.00 97.88 534 ASP A N 1
ATOM 4158 C CA . ASP A 1 534 ? -15.319 -5.406 15.758 1.00 97.88 534 ASP A CA 1
ATOM 4159 C C . ASP A 1 534 ? -15.625 -4.469 14.578 1.00 97.88 534 ASP A C 1
ATOM 4161 O O . ASP A 1 534 ? -14.843 -3.584 14.219 1.00 97.88 534 ASP A O 1
ATOM 4165 N N . ALA A 1 535 ?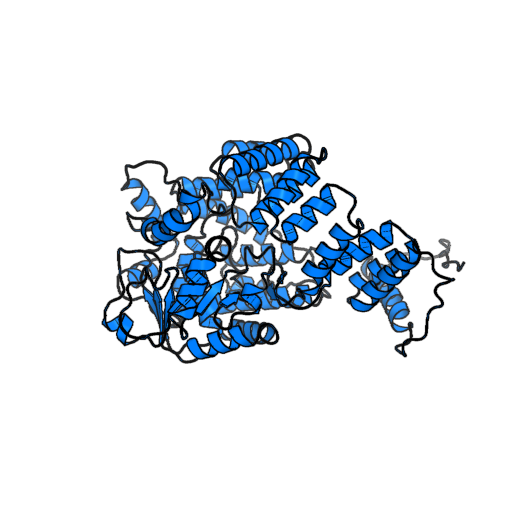 -16.776 -4.687 13.954 1.00 95.88 535 ALA A N 1
ATOM 4166 C CA . ALA A 1 535 ? -17.314 -3.874 12.876 1.00 95.88 535 ALA A CA 1
ATOM 4167 C C . ALA A 1 535 ? -18.851 -3.871 12.997 1.00 95.88 535 ALA A C 1
ATOM 4169 O O . ALA A 1 535 ? -19.515 -4.717 12.391 1.00 95.88 535 ALA A O 1
ATOM 4170 N N . PRO A 1 536 ? -19.433 -2.976 13.813 1.00 93.81 536 PRO A N 1
ATOM 4171 C CA . PRO A 1 536 ? -20.869 -2.973 14.089 1.00 93.81 536 PRO A CA 1
ATOM 4172 C C . PRO A 1 536 ? -21.720 -2.569 12.871 1.00 93.81 536 PRO A C 1
ATOM 4174 O O . PRO A 1 536 ? -21.254 -1.886 11.956 1.00 93.81 536 PRO A O 1
ATOM 4177 N N . GLY A 1 537 ? -23.011 -2.921 12.879 1.00 92.12 537 GLY A N 1
ATOM 4178 C CA . GLY A 1 537 ? -23.999 -2.529 11.856 1.00 92.12 537 GLY A CA 1
ATOM 4179 C C . GLY A 1 537 ? -23.654 -2.991 10.432 1.00 92.12 537 GLY A C 1
ATOM 4180 O O . GLY A 1 537 ? -23.071 -4.057 10.245 1.00 92.12 537 GLY A O 1
ATOM 4181 N N . ALA A 1 538 ? -23.954 -2.153 9.432 1.00 91.94 538 ALA A N 1
ATOM 4182 C CA . ALA A 1 538 ? -23.793 -2.462 8.003 1.00 91.94 538 ALA A CA 1
ATOM 4183 C C . ALA A 1 538 ? -22.382 -2.930 7.577 1.00 91.94 538 ALA A C 1
ATOM 4185 O O . ALA A 1 538 ? -22.233 -3.613 6.567 1.00 91.94 538 ALA A O 1
ATOM 4186 N N . ILE A 1 539 ? -21.332 -2.595 8.336 1.00 93.81 539 ILE A N 1
ATOM 4187 C CA . ILE A 1 539 ? -19.967 -3.073 8.059 1.00 93.81 539 ILE A CA 1
ATOM 4188 C C . ILE A 1 539 ? -19.834 -4.547 8.463 1.00 93.81 539 ILE A C 1
ATOM 4190 O O . ILE A 1 539 ? -19.231 -5.335 7.738 1.00 93.81 539 ILE A O 1
ATOM 4194 N N . GLY A 1 540 ? -20.447 -4.939 9.581 1.00 95.81 540 GLY A N 1
ATOM 4195 C CA . GLY A 1 540 ? -20.565 -6.330 10.005 1.00 95.81 540 GLY A CA 1
ATOM 4196 C C . GLY A 1 540 ? -21.388 -7.152 9.021 1.00 95.81 540 GLY A C 1
ATOM 4197 O O . GLY A 1 540 ? -20.930 -8.210 8.607 1.00 95.81 540 GLY A O 1
ATOM 4198 N N . GLU A 1 541 ? -22.527 -6.619 8.566 1.00 95.88 541 GLU A N 1
ATOM 4199 C CA . GLU A 1 541 ? -23.373 -7.240 7.532 1.00 95.88 541 GLU A CA 1
ATOM 4200 C C . GLU A 1 541 ? -22.587 -7.520 6.241 1.00 95.88 541 GLU A C 1
ATOM 4202 O O . GLU A 1 541 ? -22.631 -8.634 5.719 1.00 95.88 541 GLU A O 1
ATOM 4207 N N . LEU A 1 542 ? -21.805 -6.542 5.760 1.00 95.69 542 LEU A N 1
ATOM 4208 C CA . LEU A 1 542 ? -20.918 -6.728 4.608 1.00 95.69 542 LEU A CA 1
ATOM 4209 C C . LEU A 1 542 ? -19.855 -7.805 4.856 1.00 95.69 542 LEU A C 1
ATOM 4211 O O . LEU A 1 542 ? -19.575 -8.576 3.949 1.00 95.69 542 LEU A O 1
ATOM 4215 N N . LEU A 1 543 ? -19.291 -7.888 6.064 1.00 96.88 543 LEU A N 1
ATOM 4216 C CA . LEU A 1 543 ? -18.281 -8.889 6.432 1.00 96.88 543 LEU A CA 1
ATOM 4217 C C . LEU A 1 543 ? -18.864 -10.281 6.730 1.00 96.88 543 LEU A C 1
ATOM 4219 O O . LEU A 1 543 ? -18.117 -11.263 6.781 1.00 96.88 543 LEU A O 1
ATOM 4223 N N . ASP A 1 544 ? -20.173 -10.404 6.938 1.00 97.00 544 ASP A N 1
ATOM 4224 C CA . ASP A 1 544 ? -20.837 -11.699 7.080 1.00 97.00 544 ASP A CA 1
ATOM 4225 C C . ASP A 1 544 ? -21.037 -12.391 5.723 1.00 97.00 544 ASP A C 1
ATOM 4227 O O . ASP A 1 544 ? -20.902 -13.621 5.656 1.00 97.00 544 ASP A O 1
ATOM 4231 N N . LEU A 1 545 ? -21.188 -11.627 4.630 1.00 97.62 545 LEU A N 1
ATOM 4232 C CA . LEU A 1 545 ? -21.088 -12.127 3.249 1.00 97.62 545 LEU A CA 1
ATOM 4233 C C . LEU A 1 545 ? -19.772 -12.879 3.021 1.00 97.62 545 LEU A C 1
ATOM 4235 O O . LEU A 1 545 ? -18.742 -12.549 3.607 1.00 97.62 545 LEU A O 1
ATOM 4239 N N . ASP A 1 546 ? -19.762 -13.891 2.152 1.00 96.75 546 ASP A N 1
ATOM 4240 C CA . ASP A 1 546 ? -18.496 -14.376 1.598 1.00 96.75 546 ASP A CA 1
ATOM 4241 C C . ASP A 1 546 ? -17.972 -13.467 0.483 1.00 96.75 546 ASP A C 1
ATOM 4243 O O . ASP A 1 546 ? -18.658 -12.578 -0.016 1.00 96.75 546 ASP A O 1
ATOM 4247 N N . THR A 1 547 ? -16.692 -13.640 0.152 1.00 95.19 547 THR A N 1
ATOM 4248 C CA . THR A 1 547 ? -15.996 -12.767 -0.796 1.00 95.19 547 THR A CA 1
ATOM 4249 C C . THR A 1 547 ? -16.605 -12.829 -2.193 1.00 95.19 547 THR A C 1
ATOM 4251 O O . THR A 1 547 ? -16.536 -11.842 -2.912 1.00 95.19 547 THR A O 1
ATOM 4254 N N . ASP A 1 548 ? -17.216 -13.946 -2.577 1.00 96.38 548 ASP A N 1
ATOM 4255 C CA . ASP A 1 548 ? -17.898 -14.110 -3.858 1.00 96.38 548 ASP A CA 1
ATOM 4256 C C . ASP A 1 548 ? -19.202 -13.291 -3.852 1.00 96.38 548 ASP A C 1
ATOM 4258 O O . ASP A 1 548 ? -19.357 -12.385 -4.671 1.00 96.38 548 ASP A O 1
ATOM 4262 N N . SER A 1 549 ? -20.049 -13.479 -2.834 1.00 97.44 549 SER A N 1
ATOM 4263 C CA . SER A 1 549 ? -21.289 -12.714 -2.607 1.00 97.44 549 SER A CA 1
ATOM 4264 C C . SER A 1 549 ? -21.059 -11.196 -2.500 1.00 97.44 549 SER A C 1
ATOM 4266 O O . SER A 1 549 ? -21.874 -10.394 -2.962 1.00 97.44 549 SER A O 1
ATOM 4268 N N . TYR A 1 550 ? -19.941 -10.784 -1.895 1.00 96.94 550 TYR A N 1
ATOM 4269 C CA . TYR A 1 550 ? -19.517 -9.385 -1.792 1.00 96.94 550 TYR A CA 1
ATOM 4270 C C . TYR A 1 550 ? -19.121 -8.786 -3.155 1.00 96.94 550 TYR A C 1
ATOM 4272 O O . TYR A 1 550 ? -19.472 -7.642 -3.450 1.00 96.94 550 TYR A O 1
ATOM 4280 N N . LEU A 1 551 ? -18.445 -9.545 -4.023 1.00 95.38 551 LEU A N 1
ATOM 4281 C CA . LEU A 1 551 ? -18.096 -9.074 -5.369 1.00 95.38 551 LEU A CA 1
ATOM 4282 C C . LEU A 1 551 ? -19.333 -9.031 -6.279 1.00 95.38 551 LEU A C 1
ATOM 4284 O O . LEU A 1 551 ? -19.503 -8.062 -7.011 1.00 95.38 551 LEU A O 1
ATOM 4288 N N . GLU A 1 552 ? -20.257 -9.988 -6.152 1.00 95.44 552 GLU A N 1
ATOM 4289 C CA . GLU A 1 552 ? -21.572 -9.934 -6.810 1.00 95.44 552 GLU A CA 1
ATOM 4290 C C . GLU A 1 552 ? -22.432 -8.750 -6.331 1.00 95.44 552 GLU A C 1
ATOM 4292 O O . GLU A 1 552 ? -23.291 -8.253 -7.064 1.00 95.44 552 GLU A O 1
ATOM 4297 N N . LEU A 1 553 ? -22.243 -8.281 -5.092 1.00 94.69 553 LEU A N 1
ATOM 4298 C CA . LEU A 1 553 ? -22.853 -7.043 -4.606 1.00 94.69 553 LEU A CA 1
ATOM 4299 C C . LEU A 1 553 ? -22.213 -5.811 -5.263 1.00 94.69 553 LEU A C 1
ATOM 4301 O O . LEU A 1 553 ? -22.949 -4.935 -5.712 1.00 94.69 553 LEU A O 1
ATOM 4305 N N . LEU A 1 554 ? -20.881 -5.748 -5.375 1.00 91.69 554 LEU A N 1
ATOM 4306 C CA . LEU A 1 554 ? -20.197 -4.658 -6.087 1.00 91.69 554 LEU A CA 1
ATOM 4307 C C . LEU A 1 554 ? -20.578 -4.595 -7.573 1.00 91.69 554 LEU A C 1
ATOM 4309 O O . LEU A 1 554 ? -20.876 -3.512 -8.073 1.00 91.69 554 LEU A O 1
ATOM 4313 N N . ASP A 1 555 ? -20.620 -5.739 -8.255 1.00 92.19 555 ASP A N 1
ATOM 4314 C CA . ASP A 1 555 ? -20.922 -5.812 -9.687 1.00 92.19 555 ASP A CA 1
ATOM 4315 C C . ASP A 1 555 ? -22.367 -5.355 -9.974 1.00 92.19 555 ASP A C 1
ATOM 4317 O O . ASP A 1 555 ? -22.595 -4.554 -10.879 1.00 92.19 555 ASP A O 1
ATOM 4321 N N . ARG A 1 556 ? -23.345 -5.730 -9.132 1.00 91.19 556 ARG A N 1
ATOM 4322 C CA . ARG A 1 556 ? -24.713 -5.170 -9.201 1.00 91.19 556 ARG A CA 1
ATOM 4323 C C . ARG A 1 556 ? -24.750 -3.671 -8.894 1.00 91.19 556 ARG A C 1
ATOM 4325 O O . ARG A 1 556 ? -25.426 -2.917 -9.584 1.00 91.19 556 ARG A O 1
ATOM 4332 N N . ARG A 1 557 ? -23.976 -3.213 -7.903 1.00 85.38 557 ARG A N 1
ATOM 4333 C CA . ARG A 1 557 ? -23.842 -1.784 -7.566 1.00 85.38 557 ARG A CA 1
ATOM 4334 C C . ARG A 1 557 ? -23.138 -0.954 -8.639 1.00 85.38 557 ARG A C 1
ATOM 4336 O O . ARG A 1 557 ? -23.151 0.271 -8.517 1.00 85.38 557 ARG A O 1
ATOM 4343 N N . ARG A 1 558 ? -22.524 -1.565 -9.655 1.00 81.50 558 ARG A N 1
ATOM 4344 C CA . ARG A 1 558 ? -22.112 -0.881 -10.887 1.00 81.50 558 ARG A CA 1
ATOM 4345 C C . ARG A 1 558 ? -23.303 -0.703 -11.826 1.00 81.50 558 ARG A C 1
ATOM 4347 O O . ARG A 1 558 ? -23.480 0.392 -12.337 1.00 81.50 558 ARG A O 1
ATOM 4354 N N . ASP A 1 559 ? -24.110 -1.740 -12.026 1.00 76.88 559 ASP A N 1
ATOM 4355 C CA . ASP A 1 559 ? -25.241 -1.711 -12.967 1.00 76.88 559 ASP A CA 1
ATOM 4356 C C . ASP A 1 559 ? -26.350 -0.737 -12.522 1.00 76.88 559 ASP A C 1
ATOM 4358 O O . ASP A 1 559 ? -26.990 -0.109 -13.362 1.00 76.88 559 ASP A O 1
ATOM 4362 N N . ASP A 1 560 ? -26.491 -0.519 -11.207 1.00 78.75 560 ASP A N 1
ATOM 4363 C CA . ASP A 1 560 ? -27.300 0.559 -10.608 1.00 78.75 560 ASP A CA 1
ATOM 4364 C C . ASP A 1 560 ? -26.821 1.986 -10.990 1.00 78.75 560 ASP A C 1
ATOM 4366 O O . ASP A 1 560 ? -27.575 2.949 -10.835 1.00 78.75 560 ASP A O 1
ATOM 4370 N N . ARG A 1 561 ? -25.563 2.167 -11.428 1.00 72.44 561 ARG A N 1
ATOM 4371 C CA . ARG A 1 561 ? -24.947 3.478 -11.712 1.00 72.44 561 ARG A CA 1
ATOM 4372 C C . ARG A 1 561 ? -24.861 3.715 -13.220 1.00 72.44 561 ARG A C 1
ATOM 4374 O O . ARG A 1 561 ? -23.910 3.296 -13.874 1.00 72.44 561 ARG A O 1
ATOM 4381 N N . SER A 1 562 ? -25.806 4.486 -13.754 1.00 56.50 562 SER A N 1
ATOM 4382 C CA . SER A 1 562 ? -25.816 4.950 -15.153 1.00 56.50 562 SER A CA 1
ATOM 4383 C C . SER A 1 562 ? -24.598 5.797 -15.558 1.00 56.50 562 SER A C 1
ATOM 4385 O O . SER A 1 562 ? -24.312 5.950 -16.746 1.00 56.50 562 SER A O 1
ATOM 4387 N N . ASP A 1 563 ? -23.874 6.348 -14.583 1.00 54.25 563 ASP A N 1
ATOM 4388 C CA . ASP A 1 563 ? -23.039 7.538 -14.764 1.00 54.25 563 ASP A CA 1
ATOM 4389 C C . ASP A 1 563 ? -21.553 7.212 -15.017 1.00 54.25 563 ASP A C 1
ATOM 4391 O O . ASP A 1 563 ? -20.650 7.652 -14.305 1.00 54.25 563 ASP A O 1
ATOM 4395 N N . GLY A 1 564 ? -21.304 6.471 -16.100 1.00 53.00 564 GLY A N 1
ATOM 4396 C CA . GLY A 1 564 ? -20.013 6.433 -16.800 1.00 53.00 564 GLY A CA 1
ATOM 4397 C C . GLY A 1 564 ? -18.853 5.642 -16.155 1.00 53.00 564 GLY A C 1
ATOM 4398 O O . GLY A 1 564 ? -18.958 5.090 -15.058 1.00 53.00 564 GLY A O 1
ATOM 4399 N N . PRO A 1 565 ? -17.705 5.547 -16.860 1.00 47.88 565 PRO A N 1
ATOM 4400 C CA . PRO A 1 565 ? -16.518 4.851 -16.367 1.00 47.88 565 PRO A CA 1
ATOM 4401 C C . PRO A 1 565 ? -15.852 5.646 -15.236 1.00 47.88 565 PRO A C 1
ATOM 4403 O O . PRO A 1 565 ? -15.409 6.779 -15.413 1.00 47.88 565 PRO A O 1
ATOM 4406 N N . SER A 1 566 ? -15.761 5.037 -14.055 1.00 47.84 566 SER A N 1
ATOM 4407 C CA . SER A 1 566 ? -15.339 5.724 -12.833 1.00 47.84 566 SER A CA 1
ATOM 4408 C C . SER A 1 566 ? -13.815 5.702 -12.648 1.00 47.84 566 SER A C 1
ATOM 4410 O O . SER A 1 566 ? -13.240 4.705 -12.213 1.00 47.84 566 SER A O 1
ATOM 4412 N N . THR A 1 567 ? -13.171 6.841 -12.913 1.00 46.31 567 THR A N 1
ATOM 4413 C CA . THR A 1 567 ? -11.708 7.066 -12.919 1.00 46.31 567 THR A CA 1
ATOM 4414 C C . THR A 1 567 ? -10.970 6.828 -11.594 1.00 46.31 567 THR A C 1
ATOM 4416 O O . THR A 1 567 ? -9.747 6.826 -11.584 1.00 46.31 567 THR A O 1
ATOM 4419 N N . LEU A 1 568 ? -11.677 6.622 -10.479 1.00 41.94 568 LEU A N 1
ATOM 4420 C CA . LEU A 1 568 ? -11.127 6.588 -9.110 1.00 41.94 568 LEU A CA 1
ATOM 4421 C C . LEU A 1 568 ? -10.797 5.183 -8.566 1.00 41.94 568 LEU A C 1
ATOM 4423 O O . LEU A 1 568 ? -10.648 5.003 -7.360 1.00 41.94 568 LEU A O 1
ATOM 4427 N N . ILE A 1 569 ? -10.718 4.179 -9.442 1.00 40.53 569 ILE A N 1
ATOM 4428 C CA . ILE A 1 569 ? -10.278 2.807 -9.108 1.00 40.53 569 ILE A CA 1
ATOM 4429 C C . ILE A 1 569 ? -8.975 2.411 -9.852 1.00 40.53 569 ILE A C 1
ATOM 4431 O O . ILE A 1 569 ? -8.406 1.352 -9.572 1.00 40.53 569 ILE A O 1
ATOM 4435 N N . ALA A 1 570 ? -8.496 3.267 -10.765 1.00 31.47 570 ALA A N 1
ATOM 4436 C CA . ALA A 1 570 ? -7.256 3.097 -11.534 1.00 31.47 570 ALA A CA 1
ATOM 4437 C C . ALA A 1 570 ? -6.010 3.602 -10.777 1.00 31.47 570 ALA A C 1
ATOM 4439 O O . ALA A 1 570 ? -6.139 4.598 -10.030 1.00 31.47 570 ALA A O 1
#

Organism: Ilumatobacter coccineus (strain NBRC 103263 / KCTC 29153 / YM16-304) (NCBI:txid1313172)

Secondary structure (DSSP, 8-state):
--PPPPPP-SS--S----HHHHHHHHHHHHHHHHTTS---TT----TTSS-HHHHHHHHHHHGGGT-HHHHHHHHHHHHHTT-HHHHHHHHHHHHHH-SSEEEEETTTEEEEE--THHHHHHHHHHHTT---SHHHHHHHHHHTT-HHHHHHHHTT-S-HHHHHHHHHHHHHHHS-EEHHHHHHHHHHHHHHHHH-TT-HHHHHHHHHHHHHTT-HHHHHHHTTSS--GGGSHHHHHHHHHHHTT-HHHHHHHHHHHHHHHHHSPPPTTS-HHHHHHHHHHHHHHH-HHHHHHHHHH---TT--HHHHHHHHHHHHHHHHHTT-THHHHHHHHTT-SSSHHHHHHHHHHHTT-EEEEE-S-SSSPPPHHHHHT-SEEEESS-HHHH---SS--EEEEE-HHHHHHTHHHHHHHHHH-TT-EEEE-GGG--S--HHHHH-TTEEE-S-------SSB--HHHHHHHHHGGG--SEEEEES--TT-SSS-SHHHHHHHIIIIIGGGTEEP---SS-B-HHHHHHHHHHHHHTTS-B--THHHHHHHS-HHHHHHHHHHHHHT--S---GGG-

Foldseek 3Di:
DDDDDDDDPPDDDPDPCDPCNVVVVVVVVVVVVVPVPDPDDDDDPDLVPAALVRLQVVLVVCVVVVNLVSSQVSLVSSVVVPDLVSLVVNLVSCLQQAAWAWDQDPLQFIFIRGDPSNLVVLVVCVVVCVQPQLLSVLLSCLLNLVLVVSLVSLVVDPPLVSSLVSLVSSCLSLQFDFPVSLVVSLVSLLVCLVVCVPPQVSLLVNLLSCLLQVVLVSLQVSQVDDYDLCSHPLVSVLSNCVLVLNNLVSLVSLLVSLVVLLVVDDDLPDDLVSVLLNLLSCCSHPNLVVSLVSLVVDHRDPDDPSSVSSSLQQNCLSCVLQLNNPSLLVNVVVRCVGLPLLVVLLLVQQAAFEEEEAELAPPDQDDPVSLVRGQEYEYQAAPVPNPDDDDHEYEHEDEVSLCSQPVVVVVVSCVVVVSYAYEYESPSCPHTDVVQSPDSRYHHQRRARSSDNFFHADPSLRVLSSSSSNHYSAYEYYNDDLQLDPDDSCVSCVCSCVPGCVVVSTDRDRRSTFHPSLSNLSSVLSCVVSRRYHYDDNRVVLSVDHSSRNSVSSSVSVVVDPDDRDSVRD